Protein AF-A0A4Q1CBF1-F1 (afdb_monomer)

Solvent-accessible surface area (backbone atoms only — not comparable to full-atom values): 20315 Å² total; per-residue (Å²): 136,85,83,77,68,74,62,57,61,52,51,50,50,50,51,51,50,51,50,50,51,50,51,51,52,51,53,53,50,50,52,49,55,54,49,51,54,51,50,53,53,50,30,41,49,47,0,42,52,27,12,52,48,20,43,50,51,49,51,50,52,46,29,65,63,53,10,40,86,58,32,18,35,29,33,36,30,31,65,66,42,61,86,27,59,92,33,37,52,32,69,35,21,33,33,23,40,67,88,42,48,82,61,38,50,46,38,31,69,47,56,52,90,48,78,67,88,60,84,52,91,59,35,43,74,67,32,30,50,39,37,23,38,75,64,22,67,69,17,47,36,32,41,29,29,57,45,75,40,71,46,73,45,100,85,68,48,79,39,36,51,24,26,25,24,27,40,32,33,64,36,14,49,21,47,26,66,34,38,55,45,91,28,19,68,52,72,75,48,64,50,34,42,34,75,79,39,74,72,40,54,64,81,42,73,65,42,86,71,54,88,46,61,77,52,57,33,65,46,30,100,67,63,54,55,69,67,60,56,20,44,32,56,68,33,41,43,42,65,26,37,23,70,54,98,72,41,71,22,26,43,27,28,23,69,32,58,50,50,36,71,32,38,25,32,51,41,39,22,48,59,67,66,48,74,89,93,69,70,65,65,57,33,69,61,32,10,44,43,38,36,74,42,50,34,75,40,68,42,71,55,23,48,65,37,36,43,38,45,30,40,65,34,44,59,77,20,68,60,46,49,60,26,34,53,96,39,84,50,51,56,64,64,53,38,75,63,41,54,70,35,44,26,17,32,57,28,18,34,38,38,34,12,30,8,31,14,22,39,67,93,45,56,87,44,73,75,25,66,33,38,34,40,33,38,32,35,52,41,71,56,70,39,93,97,31,33,33,34,67,43,80,79,44,76,46,78,51,55,78,66,49,48

Nearest PDB structures (foldseek):
  6p7l-assembly1_A  TM=3.824E-01  e=3.836E+00  Streptomyces sp. CM020
  6baq-assembly6_F  TM=4.016E-01  e=6.923E+00  Mus musculus
  6p7l-assembly2_C  TM=3.831E-01  e=4.858E+00  Streptomyces sp. CM020

Sequence (403 aa):
MRTVSRGFALVLTVVLLALLVLALLALSALSRVSADITATAAYQTQARQNALLGLRVALGELQQYAGDDEAVTGMAGLTGVPPGAGNPSRHWCGVWNASGQFVRWLASGADGAMIPVLNGSDSVALLATGALGADGTDKEHVRVLLVPMMTSTSSGATQRHGGYAWWVGDEGVKLSAVVPDAEAPVPGQKHALDELIASLSPTAPNLDRVEAYAQIALVPASPLTPGQLQSSLHALTCTHRGLLAGVAQAGRLNVNSTSARYWRGVGATYNRLQPADPINLSLTTFANRIRDNFAATVAAGKEAGGPFVSAAAFFDSPLLATALQDSGVTPLEFRDVMLPWLSGRSDTFRIRAYGESANPAEATKVESSAWCEAIVQRRPDALPGFGNRFAIVYFRWLGPEDI

Secondary structure (DSSP, 8-state):
-----HHHHHHHHHHHHHHHHHHHHHHHHHHHHHHHHHHHHHHHHHHHHHHHHHHHHHHHHHHHHH-STT-EEEEGGGGT--SSTT-TTTTPEEEE-TTS-EEEESBTT-BTTBPPP-SSTTEEEEESHHHHSS--TT---EEEE-EEEEEE-TTS-EEEEEEEEEEEEESTTSEES---TTTSSSTT----GGGTSTT--TT-TTGGG--SGGGGGGSSSSPPPHHHHHHHTTTEES--EEEETTEEEET-EES----HHHHHHHHHHHHHHS-SSPPPP-HHHHHHHHHHHHTT--BTTB-TTS--SSHHHHHTSHHHHHHTTTSS--HHHHHHHHTTTEESS-SEEEEEEEEEEEETTEEEEEEEEEEEEEEEEEEEEEETTTEEEEEEEEEEEE-GGG-

Structure (mmCIF, N/CA/C/O backbone):
data_AF-A0A4Q1CBF1-F1
#
_entry.id   AF-A0A4Q1CBF1-F1
#
loop_
_atom_site.group_PDB
_atom_site.id
_atom_site.type_symbol
_atom_site.label_atom_id
_atom_site.label_alt_id
_atom_site.label_comp_id
_atom_site.label_asym_id
_atom_site.label_entity_id
_atom_site.label_seq_id
_atom_site.pdbx_PDB_ins_code
_atom_site.Cartn_x
_atom_site.Cartn_y
_atom_site.Cartn_z
_atom_site.occupancy
_atom_site.B_iso_or_equiv
_atom_site.auth_seq_id
_atom_site.auth_comp_id
_atom_site.auth_asym_id
_atom_site.auth_atom_id
_atom_site.pdbx_PDB_model_num
ATOM 1 N N . MET A 1 1 ? 18.441 4.903 -95.096 1.00 39.84 1 MET A N 1
ATOM 2 C CA . MET A 1 1 ? 19.475 5.141 -94.062 1.00 39.84 1 MET A CA 1
ATOM 3 C C . MET A 1 1 ? 18.804 5.143 -92.696 1.00 39.84 1 MET A C 1
ATOM 5 O O . MET A 1 1 ? 18.009 6.030 -92.429 1.00 39.84 1 MET A O 1
ATOM 9 N N . ARG A 1 2 ? 19.032 4.112 -91.873 1.00 50.59 2 ARG A N 1
ATOM 10 C CA . ARG A 1 2 ? 18.457 3.983 -90.522 1.00 50.59 2 ARG A CA 1
ATOM 11 C C . ARG A 1 2 ? 19.401 4.684 -89.539 1.00 50.59 2 ARG A C 1
ATOM 13 O O . ARG A 1 2 ? 20.509 4.202 -89.317 1.00 50.59 2 ARG A O 1
ATOM 20 N N . THR A 1 3 ? 19.001 5.828 -88.994 1.00 53.72 3 THR A N 1
ATOM 21 C CA . THR A 1 3 ? 19.722 6.506 -87.910 1.00 53.72 3 THR A CA 1
ATOM 22 C C . THR A 1 3 ? 19.522 5.707 -86.623 1.00 53.72 3 THR A C 1
ATOM 24 O O . THR A 1 3 ? 18.441 5.668 -86.045 1.00 53.72 3 THR A O 1
ATOM 27 N N . VAL A 1 4 ? 20.559 4.985 -86.202 1.00 56.91 4 VAL A N 1
ATOM 28 C CA . VAL A 1 4 ? 20.539 4.200 -84.962 1.00 56.91 4 VAL A CA 1
ATOM 29 C C . VAL A 1 4 ? 20.520 5.160 -83.765 1.00 56.91 4 VAL A C 1
ATOM 31 O O . VAL A 1 4 ? 21.393 6.017 -83.628 1.00 56.91 4 VAL A O 1
ATOM 34 N N . SER A 1 5 ? 19.515 5.015 -82.901 1.00 60.84 5 SER A N 1
ATOM 35 C CA . SER A 1 5 ? 19.238 5.828 -81.712 1.00 60.84 5 SER A CA 1
ATOM 36 C C . SER A 1 5 ? 20.287 5.634 -80.605 1.00 60.84 5 SER A C 1
ATOM 38 O O . SER A 1 5 ? 20.059 4.915 -79.632 1.00 60.84 5 SER A O 1
ATOM 40 N N . ARG A 1 6 ? 21.445 6.295 -80.727 1.00 57.59 6 ARG A N 1
ATOM 41 C CA . ARG A 1 6 ? 22.531 6.238 -79.725 1.00 57.59 6 ARG A CA 1
ATOM 42 C C . ARG A 1 6 ? 22.158 6.843 -78.356 1.00 57.59 6 ARG A C 1
ATOM 44 O O . ARG A 1 6 ? 22.784 6.492 -77.365 1.00 57.59 6 ARG A O 1
ATOM 51 N N . GLY A 1 7 ? 21.121 7.684 -78.274 1.00 66.94 7 GLY A N 1
ATOM 52 C CA . GLY A 1 7 ? 20.641 8.271 -77.011 1.00 66.94 7 GLY A CA 1
ATOM 53 C C . GLY A 1 7 ? 19.695 7.378 -76.190 1.00 66.94 7 GLY A C 1
ATOM 54 O O . GLY A 1 7 ? 19.690 7.466 -74.968 1.00 66.94 7 GLY A O 1
ATOM 55 N N . PHE A 1 8 ? 18.932 6.481 -76.828 1.00 79.81 8 PHE A N 1
ATOM 56 C CA . PHE A 1 8 ? 17.927 5.651 -76.139 1.00 79.81 8 PHE A CA 1
ATOM 57 C C . PHE A 1 8 ? 18.562 4.627 -75.191 1.00 79.81 8 PHE A C 1
ATOM 59 O O . PHE A 1 8 ? 18.105 4.460 -74.065 1.00 79.81 8 PHE A O 1
ATOM 66 N N . ALA A 1 9 ? 19.657 3.991 -75.618 1.00 81.50 9 ALA A N 1
ATOM 67 C CA . ALA A 1 9 ? 20.392 3.047 -74.780 1.00 81.50 9 ALA A CA 1
ATOM 68 C C . ALA A 1 9 ? 20.994 3.726 -73.538 1.00 81.50 9 ALA A C 1
ATOM 70 O O . ALA A 1 9 ? 20.963 3.142 -72.462 1.00 81.50 9 ALA A O 1
ATOM 71 N N . LEU A 1 10 ? 21.478 4.969 -73.667 1.00 81.75 10 LEU A N 1
ATOM 72 C CA . LEU A 1 10 ? 22.011 5.746 -72.545 1.00 81.75 10 LEU A CA 1
ATOM 73 C C . LEU A 1 10 ? 20.910 6.162 -71.560 1.00 81.75 10 LEU A C 1
ATOM 75 O O . LEU A 1 10 ? 21.089 6.051 -70.354 1.00 81.75 10 LEU A O 1
ATOM 79 N N . VAL A 1 11 ? 19.756 6.617 -72.056 1.00 88.19 11 VAL A N 1
ATOM 80 C CA . VAL A 1 11 ? 18.615 6.951 -71.187 1.00 88.19 11 VAL A CA 1
ATOM 81 C C . VAL A 1 11 ? 18.119 5.703 -70.460 1.00 88.19 11 VAL A C 1
ATOM 83 O O . VAL A 1 11 ? 17.874 5.759 -69.259 1.00 88.19 11 VAL A O 1
ATOM 86 N N . LEU A 1 12 ? 18.040 4.560 -71.148 1.00 87.62 12 LEU A N 1
ATOM 87 C CA . LEU A 1 12 ? 17.637 3.295 -70.539 1.00 87.62 12 LEU A CA 1
ATOM 88 C C . LEU A 1 12 ? 18.622 2.847 -69.449 1.00 87.62 12 LEU A C 1
ATOM 90 O O . LEU A 1 12 ? 18.184 2.462 -68.371 1.00 87.62 12 LEU A O 1
ATOM 94 N N . THR A 1 13 ? 19.936 2.933 -69.679 1.00 92.00 13 THR A N 1
ATOM 95 C CA . THR A 1 13 ? 20.926 2.564 -68.655 1.00 92.00 13 THR A CA 1
ATOM 96 C C . THR A 1 13 ? 20.928 3.531 -67.480 1.00 92.00 13 THR A C 1
ATOM 98 O O . THR A 1 13 ? 21.015 3.080 -66.345 1.00 92.00 13 THR A O 1
ATOM 101 N N . VAL A 1 14 ? 20.771 4.837 -67.711 1.00 92.38 14 VAL A N 1
ATOM 102 C CA . VAL A 1 14 ? 20.668 5.831 -66.630 1.00 92.38 14 VAL A CA 1
ATOM 103 C C . VAL A 1 14 ? 19.401 5.616 -65.805 1.00 92.38 14 VAL A C 1
ATOM 105 O O . VAL A 1 14 ? 19.476 5.645 -64.582 1.00 92.38 14 VAL A O 1
ATOM 108 N N . VAL A 1 15 ? 18.257 5.338 -66.436 1.00 95.00 15 VAL A N 1
ATOM 109 C CA . VAL A 1 15 ? 17.008 5.030 -65.722 1.00 95.00 15 VAL A CA 1
ATOM 110 C C . VAL A 1 15 ? 17.138 3.724 -64.937 1.00 95.00 15 VAL A C 1
ATOM 112 O O . VAL A 1 15 ? 16.749 3.682 -63.775 1.00 95.00 15 VAL A O 1
ATOM 115 N N . LEU A 1 16 ? 17.736 2.680 -65.517 1.00 94.38 16 LEU A N 1
ATOM 116 C CA . LEU A 1 16 ? 17.979 1.417 -64.814 1.00 94.38 16 LEU A CA 1
ATOM 117 C C . LEU A 1 16 ? 18.956 1.584 -63.642 1.00 94.38 16 LEU A C 1
ATOM 119 O O . LEU A 1 16 ? 18.708 1.035 -62.573 1.00 94.38 16 LEU A O 1
ATOM 123 N N . LEU A 1 17 ? 20.026 2.367 -63.802 1.00 95.56 17 LEU A N 1
ATOM 124 C CA . LEU A 1 17 ? 20.966 2.675 -62.720 1.00 95.56 17 LEU A CA 1
ATOM 125 C C . LEU A 1 17 ? 20.315 3.534 -61.634 1.00 95.56 17 LEU A C 1
ATOM 127 O O . LEU A 1 17 ? 20.510 3.263 -60.455 1.00 95.56 17 LEU A O 1
ATOM 131 N N . ALA A 1 18 ? 19.505 4.528 -62.003 1.00 95.44 18 ALA A N 1
ATOM 132 C CA . ALA A 1 18 ? 18.760 5.342 -61.047 1.00 95.44 18 ALA A CA 1
ATOM 133 C C . ALA A 1 18 ? 17.752 4.492 -60.257 1.00 95.44 18 ALA A C 1
ATOM 135 O O . ALA A 1 18 ? 17.675 4.614 -59.037 1.00 95.44 18 ALA A O 1
ATOM 136 N N . LEU A 1 19 ? 17.037 3.581 -60.926 1.00 96.69 19 LEU A N 1
ATOM 137 C CA . LEU A 1 19 ? 16.142 2.621 -60.276 1.00 96.69 19 LEU A CA 1
ATOM 138 C C . LEU A 1 19 ? 16.905 1.653 -59.364 1.00 96.69 19 LEU A C 1
ATOM 140 O O . LEU A 1 19 ? 16.448 1.388 -58.255 1.00 96.69 19 LEU A O 1
ATOM 144 N N . LEU A 1 20 ? 18.077 1.168 -59.784 1.00 96.44 20 LEU A N 1
ATOM 145 C CA . LEU A 1 20 ? 18.943 0.325 -58.958 1.00 96.44 20 LEU A CA 1
ATOM 146 C C . LEU A 1 20 ? 19.393 1.068 -57.691 1.00 96.44 20 LEU A C 1
ATOM 148 O O . LEU A 1 20 ? 19.295 0.529 -56.592 1.00 96.44 20 LEU A O 1
ATOM 152 N N . VAL A 1 21 ? 19.849 2.315 -57.827 1.00 97.00 21 VAL A N 1
ATOM 153 C CA . VAL A 1 21 ? 20.269 3.149 -56.691 1.00 97.00 21 VAL A CA 1
ATOM 154 C C . VAL A 1 21 ? 19.095 3.412 -55.748 1.00 97.00 21 VAL A C 1
ATOM 156 O O . VAL A 1 21 ? 19.245 3.253 -54.539 1.00 97.00 21 VAL A O 1
ATOM 159 N N . LEU A 1 22 ? 17.914 3.747 -56.276 1.00 97.00 22 LEU A N 1
ATOM 160 C CA . LEU A 1 22 ? 16.704 3.927 -55.469 1.00 97.00 22 LEU A CA 1
ATOM 161 C C . LEU A 1 22 ? 16.315 2.644 -54.725 1.00 97.00 22 LEU A C 1
ATOM 163 O O . LEU A 1 22 ? 15.997 2.706 -53.538 1.00 97.00 22 LEU A O 1
ATOM 167 N N . ALA A 1 23 ? 16.392 1.483 -55.380 1.00 96.12 23 ALA A N 1
ATOM 168 C CA . ALA A 1 23 ? 16.111 0.195 -54.751 1.00 96.12 23 ALA A CA 1
ATOM 169 C C . ALA A 1 23 ? 17.099 -0.118 -53.613 1.00 96.12 23 ALA A C 1
ATOM 171 O O . ALA A 1 23 ? 16.685 -0.549 -52.536 1.00 96.12 23 ALA A O 1
ATOM 172 N N . LEU A 1 24 ? 18.393 0.155 -53.811 1.00 96.94 24 LEU A N 1
ATOM 173 C CA . LEU A 1 24 ? 19.419 -0.017 -52.778 1.00 96.94 24 LEU A CA 1
ATOM 174 C C . LEU A 1 24 ? 19.210 0.936 -51.593 1.00 96.94 24 LEU A C 1
ATOM 176 O O . LEU A 1 24 ? 19.328 0.518 -50.441 1.00 96.94 24 LEU A O 1
ATOM 180 N N . LEU A 1 25 ? 18.861 2.200 -51.854 1.00 96.62 25 LEU A N 1
ATOM 181 C CA . LEU A 1 25 ? 18.556 3.177 -50.805 1.00 96.62 25 LEU A CA 1
ATOM 182 C C . LEU A 1 25 ? 17.317 2.772 -49.997 1.00 96.62 25 LEU A C 1
ATOM 184 O O . LEU A 1 25 ? 17.356 2.834 -48.768 1.00 96.62 25 LEU A O 1
ATOM 188 N N . ALA A 1 26 ? 16.257 2.306 -50.663 1.00 96.25 26 ALA A N 1
ATOM 189 C CA . ALA A 1 26 ? 15.047 1.819 -50.007 1.00 96.25 26 ALA A CA 1
ATOM 190 C C . ALA A 1 26 ? 15.331 0.594 -49.124 1.00 96.25 26 ALA A C 1
ATOM 192 O O . ALA A 1 26 ? 14.929 0.571 -47.961 1.00 96.25 26 ALA A O 1
ATOM 193 N N . LEU A 1 27 ? 16.088 -0.387 -49.631 1.00 96.31 27 LEU A N 1
ATOM 194 C CA . LEU A 1 27 ? 16.475 -1.571 -48.861 1.00 96.31 27 LEU A CA 1
ATOM 195 C C . LEU A 1 27 ? 17.346 -1.200 -47.651 1.00 96.31 27 LEU A C 1
ATOM 197 O O . LEU A 1 27 ? 17.155 -1.722 -46.555 1.00 96.31 27 LEU A O 1
ATOM 201 N N . SER A 1 28 ? 18.271 -0.255 -47.831 1.00 96.94 28 SER A N 1
ATOM 202 C CA . SER A 1 28 ? 19.128 0.250 -46.757 1.00 96.94 28 SER A CA 1
ATOM 203 C C . SER A 1 28 ? 18.328 0.990 -45.677 1.00 96.94 28 SER A C 1
ATOM 205 O O . SER A 1 28 ? 18.580 0.802 -44.488 1.00 96.94 28 SER A O 1
ATOM 207 N N . ALA A 1 29 ? 17.345 1.807 -46.070 1.00 94.31 29 ALA A N 1
ATOM 208 C CA . ALA A 1 29 ? 16.456 2.492 -45.135 1.00 94.31 29 ALA A CA 1
ATOM 209 C C . ALA A 1 29 ? 15.579 1.501 -44.358 1.00 94.31 29 ALA A C 1
ATOM 211 O O . ALA A 1 29 ? 15.504 1.592 -43.136 1.00 94.31 29 ALA A O 1
ATOM 212 N N . LEU A 1 30 ? 14.992 0.514 -45.043 1.00 95.75 30 LEU A N 1
ATOM 213 C CA . LEU A 1 30 ? 14.197 -0.534 -44.406 1.00 95.75 30 LEU A CA 1
ATOM 214 C C . LEU A 1 30 ? 15.032 -1.340 -43.405 1.00 95.75 30 LEU A C 1
ATOM 216 O O . LEU A 1 30 ? 14.603 -1.533 -42.274 1.00 95.75 30 LEU A O 1
ATOM 220 N N . SER A 1 31 ? 16.248 -1.743 -43.786 1.00 95.44 31 SER A N 1
ATOM 221 C CA . SER A 1 31 ? 17.153 -2.474 -42.895 1.00 95.44 31 SER A CA 1
ATOM 222 C C . SER A 1 31 ? 17.516 -1.675 -41.643 1.00 95.44 31 SER A C 1
ATOM 224 O O . SER A 1 31 ? 17.628 -2.273 -40.575 1.00 95.44 31 SER A O 1
ATOM 226 N N . ARG A 1 32 ? 17.697 -0.350 -41.753 1.00 94.31 32 ARG A N 1
ATOM 227 C CA . ARG A 1 32 ? 17.933 0.523 -40.591 1.00 94.31 32 ARG A CA 1
ATOM 228 C C . ARG A 1 32 ? 16.715 0.568 -39.675 1.00 94.31 32 ARG A C 1
ATOM 230 O O . ARG A 1 32 ? 16.846 0.271 -38.497 1.00 94.31 32 ARG A O 1
ATOM 237 N N . VAL A 1 33 ? 15.529 0.820 -40.229 1.00 94.56 33 VAL A N 1
ATOM 238 C CA . VAL A 1 33 ? 14.278 0.847 -39.452 1.00 94.56 33 VAL A CA 1
ATOM 239 C C . VAL A 1 33 ? 14.030 -0.492 -38.748 1.00 94.56 33 VAL A C 1
ATOM 241 O O . VAL A 1 33 ? 13.669 -0.517 -37.575 1.00 94.56 33 VAL A O 1
ATOM 244 N N . SER A 1 34 ? 14.261 -1.621 -39.424 1.00 93.12 34 SER A N 1
ATOM 245 C CA . SER A 1 34 ? 14.135 -2.948 -38.809 1.00 93.12 34 SER A CA 1
ATOM 246 C C . SER A 1 34 ? 15.150 -3.182 -37.684 1.00 93.12 34 SER A C 1
ATOM 248 O O . SER A 1 34 ? 14.801 -3.792 -36.669 1.00 93.12 34 SER A O 1
ATOM 250 N N . ALA A 1 35 ? 16.387 -2.697 -37.837 1.00 91.12 35 ALA A N 1
ATOM 251 C CA . ALA A 1 35 ? 17.404 -2.772 -36.792 1.00 91.12 35 ALA A CA 1
ATOM 252 C C . ALA A 1 35 ? 17.017 -1.926 -35.569 1.00 91.12 35 ALA A C 1
ATOM 254 O O . ALA A 1 35 ? 17.095 -2.426 -34.448 1.00 91.12 35 ALA A O 1
ATOM 255 N N . ASP A 1 36 ? 16.515 -0.708 -35.784 1.00 89.69 36 ASP A N 1
ATOM 256 C CA . ASP A 1 36 ? 16.075 0.189 -34.711 1.00 89.69 36 ASP A CA 1
ATOM 257 C C . ASP A 1 36 ? 14.894 -0.406 -33.930 1.00 89.69 36 ASP A C 1
ATOM 259 O O . ASP A 1 36 ? 14.936 -0.471 -32.703 1.00 89.69 36 ASP A O 1
ATOM 263 N N . ILE A 1 37 ? 13.881 -0.947 -34.622 1.00 91.88 37 ILE A N 1
ATOM 264 C CA . ILE A 1 37 ? 12.745 -1.635 -33.980 1.00 91.88 37 ILE A CA 1
ATOM 265 C C . ILE A 1 37 ? 13.229 -2.810 -33.121 1.00 91.88 37 ILE A C 1
ATOM 267 O O . ILE A 1 37 ? 12.760 -2.998 -31.996 1.00 91.88 37 ILE A O 1
ATOM 271 N N . THR A 1 38 ? 14.177 -3.599 -33.635 1.00 93.06 38 THR A N 1
ATOM 272 C CA . THR A 1 38 ? 14.738 -4.749 -32.910 1.00 93.06 38 THR A CA 1
ATOM 273 C C . THR A 1 38 ? 15.515 -4.298 -31.675 1.00 93.06 38 THR A C 1
ATOM 275 O O . THR A 1 38 ? 15.362 -4.891 -30.606 1.00 93.06 38 THR A O 1
ATOM 278 N N . ALA A 1 39 ? 16.305 -3.228 -31.793 1.00 89.12 39 ALA A N 1
ATOM 279 C CA . ALA A 1 39 ? 17.046 -2.652 -30.679 1.00 89.12 39 ALA A CA 1
ATOM 280 C C . ALA A 1 39 ? 16.101 -2.126 -29.587 1.00 89.12 39 ALA A C 1
ATOM 282 O O . ALA A 1 39 ? 16.254 -2.492 -28.423 1.00 89.12 39 ALA A O 1
ATOM 283 N N . THR A 1 40 ? 15.072 -1.352 -29.945 1.00 90.50 40 THR A N 1
ATOM 284 C CA . THR A 1 40 ? 14.065 -0.871 -28.985 1.00 90.50 40 THR A CA 1
ATOM 285 C C . THR A 1 40 ? 13.320 -2.026 -28.317 1.00 90.50 40 THR A C 1
ATOM 287 O O . THR A 1 40 ? 13.114 -2.008 -27.105 1.00 90.50 40 THR A O 1
ATOM 290 N N . ALA A 1 41 ? 12.950 -3.070 -29.065 1.00 93.94 41 ALA A N 1
ATOM 291 C CA . ALA A 1 41 ? 12.299 -4.247 -28.490 1.00 93.94 41 ALA A CA 1
ATOM 292 C C . ALA A 1 41 ? 13.206 -4.993 -27.492 1.00 93.94 41 ALA A C 1
ATOM 294 O O . ALA A 1 41 ? 12.731 -5.460 -26.449 1.00 93.94 41 ALA A O 1
ATOM 295 N N . ALA A 1 42 ? 14.508 -5.084 -27.783 1.00 93.94 42 ALA A N 1
ATOM 296 C CA . ALA A 1 42 ? 15.495 -5.656 -26.873 1.00 93.94 42 ALA A CA 1
ATOM 297 C C . ALA A 1 42 ? 15.630 -4.826 -25.586 1.00 93.94 42 ALA A C 1
ATOM 299 O O . ALA A 1 42 ? 15.520 -5.389 -24.493 1.00 93.94 42 ALA A O 1
ATOM 300 N N . TYR A 1 43 ? 15.767 -3.501 -25.699 1.00 94.44 43 TYR A N 1
ATOM 301 C CA . TYR A 1 43 ? 15.826 -2.600 -24.545 1.00 94.44 43 TYR A CA 1
ATOM 302 C C . TYR A 1 43 ? 14.551 -2.669 -23.697 1.00 94.44 43 TYR A C 1
ATOM 304 O O . TYR A 1 43 ? 14.626 -2.828 -22.480 1.00 94.44 43 TYR A O 1
ATOM 312 N N . GLN A 1 44 ? 13.370 -2.689 -24.318 1.00 95.75 44 GLN A N 1
ATOM 313 C CA . GLN A 1 44 ? 12.108 -2.826 -23.591 1.00 95.75 44 GLN A CA 1
ATOM 314 C C . GLN A 1 44 ? 12.001 -4.169 -22.851 1.00 95.75 44 GLN A C 1
ATOM 316 O O . GLN A 1 44 ? 11.490 -4.232 -21.730 1.00 95.75 44 GLN A O 1
ATOM 321 N N . THR A 1 45 ? 12.492 -5.255 -23.454 1.00 96.50 45 THR A N 1
ATOM 322 C CA . THR A 1 45 ? 12.529 -6.579 -22.811 1.00 96.50 45 THR A CA 1
ATOM 323 C C . THR A 1 45 ? 13.464 -6.568 -21.607 1.00 96.50 45 THR A C 1
ATOM 325 O O . THR A 1 45 ? 13.093 -7.056 -20.539 1.00 96.50 45 THR A O 1
ATOM 328 N N . GLN A 1 46 ? 14.637 -5.951 -21.745 1.00 95.88 46 GLN A N 1
ATOM 329 C CA . GLN A 1 46 ? 15.595 -5.799 -20.657 1.00 95.88 46 GLN A CA 1
ATOM 330 C C . GLN A 1 46 ? 15.023 -4.934 -19.522 1.00 95.88 46 GLN A C 1
ATOM 332 O O . GLN A 1 46 ? 15.065 -5.344 -18.366 1.00 95.88 46 GLN A O 1
ATOM 337 N N . ALA A 1 47 ? 14.403 -3.792 -19.828 1.00 97.19 47 ALA A N 1
ATOM 338 C CA . ALA A 1 47 ? 13.752 -2.942 -18.832 1.00 97.19 47 ALA A CA 1
ATOM 339 C C . ALA A 1 47 ? 12.665 -3.704 -18.048 1.00 97.19 47 ALA A C 1
ATOM 341 O O . ALA A 1 47 ? 12.610 -3.629 -16.819 1.00 97.19 47 ALA A O 1
ATOM 342 N N . ARG A 1 48 ? 11.851 -4.521 -18.733 1.00 97.88 48 ARG A N 1
ATOM 343 C CA . ARG A 1 48 ? 10.866 -5.406 -18.087 1.00 97.88 48 ARG A CA 1
ATOM 344 C C . ARG A 1 48 ? 11.520 -6.458 -17.190 1.00 97.88 48 ARG A C 1
ATOM 346 O O . ARG A 1 48 ? 11.033 -6.696 -16.087 1.00 97.88 48 ARG A O 1
ATOM 353 N N . GLN A 1 49 ? 12.616 -7.078 -17.621 1.00 97.69 49 GLN A N 1
ATOM 354 C CA . GLN A 1 49 ? 13.362 -8.027 -16.785 1.00 97.69 49 GLN A CA 1
ATOM 355 C C . GLN A 1 49 ? 13.914 -7.353 -15.524 1.00 97.69 49 GLN A C 1
ATOM 357 O O . GLN A 1 49 ? 13.814 -7.922 -14.438 1.00 97.69 49 GLN A O 1
ATOM 362 N N . ASN A 1 50 ? 14.408 -6.123 -15.646 1.00 97.69 50 ASN A N 1
ATOM 363 C CA . ASN A 1 50 ? 14.931 -5.344 -14.525 1.00 97.69 50 ASN A CA 1
ATOM 364 C C . ASN A 1 50 ? 13.817 -4.957 -13.543 1.00 97.69 50 ASN A C 1
ATOM 366 O O . ASN A 1 50 ? 13.994 -5.069 -12.332 1.00 97.69 50 ASN A O 1
ATOM 370 N N . ALA A 1 51 ? 12.634 -4.595 -14.046 1.00 98.50 51 ALA A N 1
ATOM 371 C CA . ALA A 1 51 ? 11.469 -4.330 -13.203 1.00 98.50 51 ALA A CA 1
ATOM 372 C C . ALA A 1 51 ? 11.035 -5.592 -12.437 1.00 98.50 51 ALA A C 1
ATOM 374 O O . ALA A 1 51 ? 10.766 -5.535 -11.238 1.00 98.50 51 ALA A O 1
ATOM 375 N N . LEU A 1 52 ? 11.032 -6.755 -13.102 1.00 98.50 52 LEU A N 1
ATOM 376 C CA . LEU A 1 52 ? 10.741 -8.041 -12.460 1.00 98.50 52 LEU A CA 1
ATOM 377 C C . LEU A 1 52 ? 11.815 -8.449 -11.445 1.00 98.50 52 LEU A C 1
ATOM 379 O O . LEU A 1 52 ? 11.483 -9.081 -10.442 1.00 98.50 52 LEU A O 1
ATOM 383 N N . LEU A 1 53 ? 13.082 -8.094 -11.671 1.00 98.19 53 LEU A N 1
ATOM 384 C CA . LEU A 1 53 ? 14.137 -8.253 -10.673 1.00 98.19 53 LEU A CA 1
ATOM 385 C C . LEU A 1 53 ? 13.825 -7.409 -9.433 1.00 98.19 53 LEU A C 1
ATOM 387 O O . LEU A 1 53 ? 13.798 -7.960 -8.337 1.00 98.19 53 LEU A O 1
ATOM 391 N N . GLY A 1 54 ? 13.502 -6.123 -9.603 1.00 98.25 54 GLY A N 1
ATOM 392 C CA . GLY A 1 54 ? 13.097 -5.248 -8.498 1.00 98.25 54 GLY A CA 1
ATOM 393 C C . GLY A 1 54 ? 11.894 -5.789 -7.722 1.00 98.25 54 GLY A C 1
ATOM 394 O O . GLY A 1 54 ? 11.931 -5.850 -6.496 1.00 98.25 54 GLY A O 1
ATOM 395 N N . LEU A 1 55 ? 10.870 -6.282 -8.425 1.00 98.69 55 LEU A N 1
ATOM 396 C CA . LEU A 1 55 ? 9.709 -6.942 -7.819 1.00 98.69 55 LEU A CA 1
ATOM 397 C C . LEU A 1 55 ? 10.104 -8.180 -6.996 1.00 98.69 55 LEU A C 1
ATOM 399 O O . LEU A 1 55 ? 9.587 -8.383 -5.899 1.00 98.69 55 LEU A O 1
ATOM 403 N N . ARG A 1 56 ? 11.009 -9.020 -7.509 1.00 98.38 56 ARG A N 1
ATOM 404 C CA . ARG A 1 56 ? 11.479 -10.226 -6.805 1.00 98.38 56 ARG A CA 1
ATOM 405 C C . ARG A 1 56 ? 12.327 -9.891 -5.586 1.00 98.38 56 ARG A C 1
ATOM 407 O O . ARG A 1 56 ? 12.179 -10.561 -4.570 1.00 98.38 56 ARG A O 1
ATOM 414 N N . VAL A 1 57 ? 13.173 -8.864 -5.678 1.00 98.00 57 VAL A N 1
ATOM 415 C CA . VAL A 1 57 ? 13.929 -8.344 -4.530 1.00 98.00 57 VAL A CA 1
ATOM 416 C C . VAL A 1 57 ? 12.952 -7.869 -3.459 1.00 98.00 57 VAL A C 1
ATOM 418 O O . VAL A 1 57 ? 13.014 -8.356 -2.338 1.00 98.00 57 VAL A O 1
ATOM 421 N N . ALA A 1 58 ? 11.980 -7.028 -3.817 1.00 98.31 58 ALA A N 1
ATOM 422 C CA . ALA A 1 58 ? 10.957 -6.541 -2.894 1.00 98.31 58 ALA A CA 1
ATOM 423 C C . ALA A 1 58 ? 10.153 -7.669 -2.226 1.00 98.31 58 ALA A C 1
ATOM 425 O O . ALA A 1 58 ? 9.888 -7.617 -1.029 1.00 98.31 58 ALA A O 1
ATOM 426 N N . LEU A 1 59 ? 9.773 -8.704 -2.984 1.00 98.19 59 LEU A N 1
ATOM 427 C CA . LEU A 1 59 ? 9.075 -9.870 -2.439 1.00 98.19 59 LEU A CA 1
ATOM 428 C C . LEU A 1 59 ? 9.964 -10.673 -1.478 1.00 98.19 59 LEU A C 1
ATOM 430 O O . LEU A 1 59 ? 9.475 -11.128 -0.448 1.00 98.19 59 LEU A O 1
ATOM 434 N N . GLY A 1 60 ? 11.248 -10.849 -1.800 1.00 96.94 60 GLY A N 1
ATOM 435 C CA . GLY A 1 60 ? 12.211 -11.523 -0.926 1.00 96.94 60 GLY A CA 1
ATOM 436 C C . GLY A 1 60 ? 12.435 -10.764 0.381 1.00 96.94 60 GLY A C 1
ATOM 437 O O . GLY A 1 60 ? 12.401 -11.363 1.448 1.00 96.94 60 GLY A O 1
ATOM 438 N N . GLU A 1 61 ? 12.569 -9.444 0.296 1.00 96.50 61 GLU A N 1
ATOM 439 C CA . GLU A 1 61 ? 12.675 -8.523 1.430 1.00 96.50 61 GLU A CA 1
ATOM 440 C C . GLU A 1 61 ? 11.427 -8.578 2.320 1.00 96.50 61 GLU A C 1
ATOM 442 O O . GLU A 1 61 ? 11.516 -8.777 3.532 1.00 96.50 61 GLU A O 1
ATOM 447 N N . LEU A 1 62 ? 10.241 -8.500 1.713 1.00 97.00 62 LEU A N 1
ATOM 448 C CA . LEU A 1 62 ? 8.977 -8.661 2.423 1.00 97.00 62 LEU A CA 1
ATOM 449 C C . LEU A 1 62 ? 8.893 -10.033 3.114 1.00 97.00 62 LEU A C 1
ATOM 451 O O . LEU A 1 62 ? 8.529 -10.104 4.285 1.00 97.00 62 LEU A O 1
ATOM 455 N N . GLN A 1 63 ? 9.265 -11.116 2.426 1.00 96.56 63 GLN A N 1
ATOM 456 C CA . GLN A 1 63 ? 9.259 -12.464 2.997 1.00 96.56 63 GLN A CA 1
ATOM 457 C C . GLN A 1 63 ? 10.246 -12.611 4.157 1.00 96.56 63 GLN A C 1
ATOM 459 O O . GLN A 1 63 ? 9.909 -13.227 5.163 1.00 96.56 63 GLN A O 1
ATOM 464 N N . GLN A 1 64 ? 11.452 -12.065 4.020 1.00 95.12 64 GLN A N 1
ATOM 465 C CA . GLN A 1 64 ? 12.503 -12.191 5.021 1.00 95.12 64 GLN A CA 1
ATOM 466 C C . GLN A 1 64 ? 12.154 -11.460 6.315 1.00 95.12 64 GLN A C 1
ATOM 468 O O . GLN A 1 64 ? 12.398 -11.992 7.394 1.00 95.12 64 GLN A O 1
ATOM 473 N N . TYR A 1 65 ? 11.606 -10.249 6.207 1.00 95.12 65 TYR A N 1
ATOM 474 C CA . TYR A 1 65 ? 11.429 -9.375 7.366 1.00 95.12 65 TYR A CA 1
ATOM 475 C C . TYR A 1 65 ? 10.001 -9.366 7.903 1.00 95.12 65 TYR A C 1
ATOM 477 O O . TYR A 1 65 ? 9.815 -9.310 9.113 1.00 95.12 65 TYR A O 1
ATOM 485 N N . ALA A 1 66 ? 8.991 -9.449 7.036 1.00 95.56 66 ALA A N 1
ATOM 486 C CA . ALA A 1 66 ? 7.594 -9.466 7.459 1.00 95.56 66 ALA A CA 1
ATOM 487 C C . ALA A 1 66 ? 7.006 -10.881 7.517 1.00 95.56 66 ALA A C 1
ATOM 489 O O . ALA A 1 66 ? 5.864 -11.019 7.931 1.00 95.56 66 ALA A O 1
ATOM 490 N N . GLY A 1 67 ? 7.723 -11.927 7.094 1.00 93.56 67 GLY A N 1
ATOM 491 C CA . GLY A 1 67 ? 7.198 -13.297 7.038 1.00 93.56 67 GLY A CA 1
ATOM 492 C C . GLY A 1 67 ? 6.885 -13.913 8.402 1.00 93.56 67 GLY A C 1
ATOM 493 O O . GLY A 1 67 ? 5.951 -14.711 8.509 1.00 93.56 67 GLY A O 1
ATOM 494 N N . ASP A 1 68 ? 7.580 -13.489 9.456 1.00 91.69 68 ASP A N 1
ATOM 495 C CA . ASP A 1 68 ? 7.290 -13.905 10.829 1.00 91.69 68 ASP A CA 1
ATOM 496 C C . ASP A 1 68 ? 5.876 -13.485 11.269 1.00 91.69 68 ASP A C 1
ATOM 498 O O . ASP A 1 68 ? 5.349 -12.458 10.826 1.00 91.69 68 ASP A O 1
ATOM 502 N N . ASP A 1 69 ? 5.240 -14.296 12.118 1.00 88.25 69 ASP A N 1
ATOM 503 C CA . ASP A 1 69 ? 3.885 -14.015 12.581 1.00 88.25 69 ASP A CA 1
ATOM 504 C C . ASP A 1 69 ? 3.855 -12.864 13.606 1.00 88.25 69 ASP A C 1
ATOM 506 O O . ASP A 1 69 ? 2.885 -12.116 13.710 1.00 88.25 69 ASP A O 1
ATOM 510 N N . GLU A 1 70 ? 4.961 -12.646 14.308 1.00 90.00 70 GLU A N 1
ATOM 511 C CA . GLU A 1 70 ? 5.079 -11.563 15.285 1.00 90.00 70 GLU A CA 1
ATOM 512 C C . GLU A 1 70 ? 5.562 -10.240 14.664 1.00 90.00 70 GLU A C 1
ATOM 514 O O . GLU A 1 70 ? 5.742 -9.243 15.366 1.00 90.00 70 GLU A O 1
ATOM 519 N N . ALA A 1 71 ? 5.772 -10.206 13.341 1.00 94.19 71 ALA A N 1
ATOM 520 C CA . ALA A 1 71 ? 6.178 -8.997 12.639 1.00 94.19 71 ALA A CA 1
ATOM 521 C C . ALA A 1 71 ? 5.073 -7.932 12.666 1.00 94.19 71 ALA A C 1
ATOM 523 O O . ALA A 1 71 ? 3.901 -8.188 12.373 1.00 94.19 71 ALA A O 1
ATOM 524 N N . VAL A 1 72 ? 5.484 -6.702 12.945 1.00 96.81 72 VAL A N 1
ATOM 525 C CA . VAL A 1 72 ? 4.636 -5.514 13.010 1.00 96.81 72 VAL A CA 1
ATOM 526 C C . VAL A 1 72 ? 4.944 -4.650 11.794 1.00 96.81 72 VAL A C 1
ATOM 528 O O . VAL A 1 72 ? 6.099 -4.492 11.402 1.00 96.81 72 VAL A O 1
ATOM 531 N N . THR A 1 73 ? 3.915 -4.084 11.172 1.00 97.25 73 THR A N 1
ATOM 532 C CA . THR A 1 73 ? 4.074 -3.209 9.998 1.00 97.25 73 THR A CA 1
ATOM 533 C C . THR A 1 73 ? 3.388 -1.880 10.225 1.00 97.25 73 THR A C 1
ATOM 535 O O . THR A 1 73 ? 2.434 -1.781 10.998 1.00 97.25 73 THR A O 1
ATOM 538 N N . GLY A 1 74 ? 3.895 -0.844 9.569 1.00 95.56 74 GLY A N 1
ATOM 539 C CA . GLY A 1 74 ? 3.411 0.520 9.720 1.00 95.56 74 GLY A CA 1
ATOM 540 C C . GLY A 1 74 ? 4.057 1.467 8.718 1.00 95.56 74 GLY A C 1
ATOM 541 O O . GLY A 1 74 ? 5.032 1.121 8.054 1.00 95.56 74 GLY A O 1
ATOM 542 N N . MET A 1 75 ? 3.507 2.670 8.597 1.00 94.88 75 MET A N 1
ATOM 543 C CA . MET A 1 75 ? 3.949 3.652 7.599 1.00 94.88 75 MET A CA 1
ATOM 544 C C . MET A 1 75 ? 5.043 4.585 8.137 1.00 94.88 75 MET A C 1
ATOM 546 O O . MET A 1 75 ? 5.087 4.879 9.329 1.00 94.88 75 MET A O 1
ATOM 550 N N . ALA A 1 76 ? 5.884 5.144 7.265 1.00 93.75 76 ALA A N 1
ATOM 551 C CA . ALA A 1 76 ? 6.915 6.113 7.668 1.00 93.75 76 ALA A CA 1
ATOM 552 C C . ALA A 1 76 ? 6.368 7.389 8.322 1.00 93.75 76 ALA A C 1
ATOM 554 O O . ALA A 1 76 ? 7.057 8.044 9.100 1.00 93.75 76 ALA A O 1
ATOM 555 N N . GLY A 1 77 ? 5.096 7.720 8.091 1.00 91.25 77 GLY A N 1
ATOM 556 C CA . GLY A 1 77 ? 4.429 8.792 8.827 1.00 91.25 77 GLY A CA 1
ATOM 557 C C . GLY A 1 77 ? 4.459 8.629 10.357 1.00 91.25 77 GLY A C 1
ATOM 558 O O . GLY A 1 77 ? 4.334 9.626 11.063 1.00 91.25 77 GLY A O 1
ATOM 559 N N . LEU A 1 78 ? 4.642 7.409 10.882 1.00 90.88 78 LEU A N 1
ATOM 560 C CA . LEU A 1 78 ? 4.739 7.139 12.325 1.00 90.88 78 LEU A CA 1
ATOM 561 C C . LEU A 1 78 ? 6.020 7.716 12.940 1.00 90.88 78 LEU A C 1
ATOM 563 O O . LEU A 1 78 ? 6.004 8.145 14.091 1.00 90.88 78 LEU A O 1
ATOM 567 N N . THR A 1 79 ? 7.103 7.777 12.161 1.00 88.38 79 THR A N 1
ATOM 568 C CA . THR A 1 79 ? 8.425 8.239 12.609 1.00 88.38 79 THR A CA 1
ATOM 569 C C . THR A 1 79 ? 8.595 9.755 12.472 1.00 88.38 79 THR A C 1
ATOM 571 O O . THR A 1 79 ? 9.715 10.259 12.484 1.00 88.38 79 THR A O 1
ATOM 574 N N . GLY A 1 80 ? 7.492 10.494 12.300 1.00 85.69 80 GLY A N 1
ATOM 575 C CA . GLY A 1 80 ? 7.488 11.954 12.202 1.00 85.69 80 GLY A CA 1
ATOM 576 C C . GLY A 1 80 ? 7.589 12.522 10.784 1.00 85.69 80 GLY A C 1
ATOM 577 O O . GLY A 1 80 ? 7.716 13.736 10.648 1.00 85.69 80 GLY A O 1
ATOM 578 N N . VAL A 1 81 ? 7.504 11.699 9.728 1.00 88.69 81 VAL A N 1
ATOM 579 C CA . VAL A 1 81 ? 7.417 12.209 8.346 1.00 88.69 81 VAL A CA 1
ATOM 580 C C . VAL A 1 81 ? 6.049 12.887 8.143 1.00 88.69 81 VAL A C 1
ATOM 582 O O . VAL A 1 81 ? 5.018 12.205 8.210 1.00 88.69 81 VAL A O 1
ATOM 585 N N . PRO A 1 82 ? 5.993 14.214 7.914 1.00 87.88 82 PRO A N 1
ATOM 586 C CA . PRO A 1 82 ? 4.731 14.943 7.897 1.00 87.88 82 PRO A CA 1
ATOM 587 C C . PRO A 1 82 ? 3.908 14.664 6.625 1.00 87.88 82 PRO A C 1
ATOM 589 O O . PRO A 1 82 ? 4.462 14.292 5.588 1.00 87.88 82 PRO A O 1
ATOM 592 N N . PRO A 1 83 ? 2.573 14.844 6.675 1.00 87.88 83 PRO A N 1
ATOM 593 C CA . PRO A 1 83 ? 1.735 14.885 5.478 1.00 87.88 83 PRO A CA 1
ATOM 594 C C . PRO A 1 83 ? 2.029 16.113 4.611 1.00 87.88 83 PRO A C 1
ATOM 596 O O . PRO A 1 83 ? 2.444 17.156 5.114 1.00 87.88 83 PRO A O 1
ATOM 599 N N . GLY A 1 84 ? 1.698 16.017 3.323 1.00 86.19 84 GLY A N 1
ATOM 600 C CA . GLY A 1 84 ? 1.764 17.137 2.386 1.00 86.19 84 GLY A CA 1
ATOM 601 C C . GLY A 1 84 ? 2.777 16.962 1.260 1.00 86.19 84 GLY A C 1
ATOM 602 O O . GLY A 1 84 ? 3.614 16.057 1.279 1.00 86.19 84 GLY A O 1
ATOM 603 N N . ALA A 1 85 ? 2.671 17.859 0.278 1.00 83.62 85 ALA A N 1
ATOM 604 C CA . ALA A 1 85 ? 3.469 17.827 -0.942 1.00 83.62 85 ALA A CA 1
ATOM 605 C C . ALA A 1 85 ? 4.974 17.784 -0.642 1.00 83.62 85 ALA A C 1
ATOM 607 O O . ALA A 1 85 ? 5.458 18.455 0.271 1.00 83.62 85 ALA A O 1
ATOM 608 N N . GLY A 1 86 ? 5.712 17.007 -1.430 1.00 81.75 86 GLY A N 1
ATOM 609 C CA . GLY A 1 86 ? 7.161 16.881 -1.310 1.00 81.75 86 GLY A CA 1
ATOM 610 C C . GLY A 1 86 ? 7.651 15.939 -0.207 1.00 81.75 86 GLY A C 1
ATOM 611 O O . GLY A 1 86 ? 8.847 15.948 0.073 1.00 81.75 86 GLY A O 1
ATOM 612 N N . ASN A 1 87 ? 6.781 15.112 0.393 1.00 88.44 87 ASN A N 1
ATOM 613 C CA . ASN A 1 87 ? 7.168 14.054 1.341 1.00 88.44 87 ASN A CA 1
ATOM 614 C C . ASN A 1 87 ? 7.147 12.656 0.682 1.00 88.44 87 ASN A C 1
ATOM 616 O O . ASN A 1 87 ? 6.234 11.865 0.936 1.00 88.44 87 ASN A O 1
ATOM 620 N N . PRO A 1 88 ? 8.160 12.309 -0.139 1.00 90.69 88 PRO A N 1
ATOM 621 C CA . PRO A 1 88 ? 8.142 11.124 -0.999 1.00 90.69 88 PRO A CA 1
ATOM 622 C C . PRO A 1 88 ? 8.218 9.777 -0.273 1.00 90.69 88 PRO A C 1
ATOM 624 O O . PRO A 1 88 ? 8.033 8.728 -0.893 1.00 90.69 88 PRO A O 1
ATOM 627 N N . SER A 1 89 ? 8.546 9.790 1.018 1.00 93.19 89 SER A N 1
ATOM 628 C CA . SER A 1 89 ? 8.743 8.592 1.830 1.00 93.19 89 SER A CA 1
ATOM 629 C C . SER A 1 89 ? 7.598 8.303 2.789 1.00 93.19 89 SER A C 1
ATOM 631 O O . SER A 1 89 ? 7.582 7.231 3.382 1.00 93.19 89 SER A O 1
ATOM 633 N N . ARG A 1 90 ? 6.620 9.210 2.946 1.00 93.06 90 ARG A N 1
ATOM 634 C CA . ARG A 1 90 ? 5.564 9.097 3.970 1.00 93.06 90 ARG A CA 1
ATOM 635 C C . ARG A 1 90 ? 4.825 7.756 3.930 1.00 93.06 90 ARG A C 1
ATOM 637 O O . ARG A 1 90 ? 4.454 7.227 4.978 1.00 93.06 90 ARG A O 1
ATOM 644 N N . HIS A 1 91 ? 4.641 7.219 2.723 1.00 93.88 91 HIS A N 1
ATOM 645 C CA . HIS A 1 91 ? 3.928 5.969 2.464 1.00 93.88 91 HIS A CA 1
ATOM 646 C C . HIS A 1 91 ? 4.841 4.746 2.311 1.00 93.88 91 HIS A C 1
ATOM 648 O O . HIS A 1 91 ? 4.427 3.721 1.775 1.00 93.88 91 HIS A O 1
ATOM 654 N N . TRP A 1 92 ? 6.095 4.825 2.751 1.00 95.94 92 TRP A N 1
ATOM 655 C CA . TRP A 1 92 ? 6.959 3.652 2.849 1.00 95.94 92 TRP A CA 1
ATOM 656 C C . TRP A 1 92 ? 6.479 2.734 3.971 1.00 95.94 92 TRP A C 1
ATOM 658 O O . TRP A 1 92 ? 6.265 3.188 5.097 1.00 95.94 92 TRP A O 1
ATOM 668 N N . CYS A 1 93 ? 6.333 1.445 3.663 1.00 97.00 93 CYS A N 1
ATOM 669 C CA . CYS A 1 93 ? 6.075 0.428 4.672 1.00 97.00 93 CYS A CA 1
ATOM 670 C C . CYS A 1 93 ? 7.370 0.118 5.428 1.00 97.00 93 CYS A C 1
ATOM 672 O O . CYS A 1 93 ? 8.393 -0.207 4.823 1.00 97.00 93 CYS A O 1
ATOM 674 N N . GLY A 1 94 ? 7.322 0.202 6.750 1.00 96.38 94 GLY A N 1
ATOM 675 C CA . GLY A 1 94 ? 8.364 -0.272 7.651 1.00 96.38 94 GLY A CA 1
ATOM 676 C C . GLY A 1 94 ? 7.975 -1.595 8.296 1.00 96.38 94 GLY A C 1
ATOM 677 O O . GLY A 1 94 ? 6.792 -1.944 8.371 1.00 96.38 94 GLY A O 1
ATOM 678 N N . VAL A 1 95 ? 8.986 -2.312 8.773 1.00 96.62 95 VAL A N 1
ATOM 679 C CA . VAL A 1 95 ? 8.836 -3.530 9.566 1.00 96.62 95 VAL A CA 1
ATOM 680 C C . VAL A 1 95 ? 9.494 -3.326 10.925 1.00 96.62 95 VAL A C 1
ATOM 682 O O . VAL A 1 95 ? 10.621 -2.831 11.016 1.00 96.62 95 VAL A O 1
ATOM 685 N N . TRP A 1 96 ? 8.786 -3.739 11.969 1.00 95.94 96 TRP A N 1
ATOM 686 C CA . TRP A 1 96 ? 9.242 -3.796 13.351 1.00 95.94 96 TRP A CA 1
ATOM 687 C C . TRP A 1 96 ? 9.077 -5.224 13.873 1.00 95.94 96 TRP A C 1
ATOM 689 O O . TRP A 1 96 ? 8.236 -5.982 13.386 1.00 95.94 96 TRP A O 1
ATOM 699 N N . ASN A 1 97 ? 9.883 -5.603 14.858 1.00 93.06 97 ASN A N 1
ATOM 700 C CA . ASN A 1 97 ? 9.734 -6.892 15.531 1.00 93.06 97 ASN A CA 1
ATOM 701 C C . ASN A 1 97 ? 8.643 -6.839 16.624 1.00 93.06 97 ASN A C 1
ATOM 703 O O . ASN A 1 97 ? 8.068 -5.784 16.906 1.00 93.06 97 ASN A O 1
ATOM 707 N N . ALA A 1 98 ? 8.403 -7.975 17.281 1.00 91.50 98 ALA A N 1
ATOM 708 C CA . ALA A 1 98 ? 7.414 -8.122 18.352 1.00 91.50 98 ALA A CA 1
ATOM 709 C C . ALA A 1 98 ? 7.625 -7.168 19.545 1.00 91.50 98 ALA A C 1
ATOM 711 O O . ALA A 1 98 ? 6.670 -6.811 20.234 1.00 91.50 98 ALA A O 1
ATOM 712 N N . SER A 1 99 ? 8.870 -6.745 19.798 1.00 90.19 99 SER A N 1
ATOM 713 C CA . SER A 1 99 ? 9.208 -5.796 20.865 1.00 90.19 99 SER A CA 1
ATOM 714 C C . SER A 1 99 ? 9.062 -4.330 20.444 1.00 90.19 99 SER A C 1
ATOM 716 O O . SER A 1 99 ? 9.287 -3.445 21.263 1.00 90.19 99 SER A O 1
ATOM 718 N N . GLY A 1 100 ? 8.662 -4.057 19.198 1.00 91.00 100 GLY A N 1
ATOM 719 C CA . GLY A 1 100 ? 8.491 -2.702 18.676 1.00 91.00 100 GLY A CA 1
ATOM 720 C C . GLY A 1 100 ? 9.791 -2.048 18.205 1.00 91.00 100 GLY A C 1
ATOM 721 O O . GLY A 1 100 ? 9.800 -0.851 17.930 1.00 91.00 100 GLY A O 1
ATOM 722 N N . GLN A 1 101 ? 10.879 -2.810 18.071 1.00 92.44 101 GLN A N 1
ATOM 723 C CA . GLN A 1 101 ? 12.147 -2.314 17.540 1.00 92.44 101 GLN A CA 1
ATOM 724 C C . GLN A 1 101 ? 12.118 -2.289 16.013 1.00 92.44 101 GLN A C 1
ATOM 726 O O . GLN A 1 101 ? 11.659 -3.231 15.363 1.00 92.44 101 GLN A O 1
ATOM 731 N N . PHE A 1 102 ? 12.631 -1.202 15.441 1.00 94.62 102 PHE A N 1
ATOM 732 C CA . PHE A 1 102 ? 12.681 -1.013 13.996 1.00 94.62 102 PHE A CA 1
ATOM 733 C C . PHE A 1 102 ? 13.651 -1.998 13.334 1.00 94.62 102 PHE A C 1
ATOM 735 O O . PHE A 1 102 ? 14.785 -2.154 13.784 1.00 94.62 102 PHE A O 1
ATOM 742 N N . VAL A 1 103 ? 13.218 -2.611 12.230 1.00 94.12 103 VAL A N 1
ATOM 743 C CA . VAL A 1 103 ? 14.028 -3.546 11.441 1.00 94.12 103 VAL A CA 1
ATOM 744 C C . VAL A 1 103 ? 14.479 -2.900 10.132 1.00 94.12 103 VAL A C 1
ATOM 746 O O . VAL A 1 103 ? 15.680 -2.806 9.874 1.00 94.12 103 VAL A O 1
ATOM 749 N N . ARG A 1 104 ? 13.532 -2.468 9.284 1.00 94.88 104 ARG A N 1
ATOM 750 C CA . ARG A 1 104 ? 13.822 -1.998 7.916 1.00 94.88 104 ARG A CA 1
ATOM 751 C C . ARG A 1 104 ? 12.642 -1.266 7.269 1.00 94.88 104 ARG A C 1
ATOM 753 O O . ARG A 1 104 ? 11.488 -1.620 7.499 1.00 94.88 104 ARG A O 1
ATOM 760 N N . TRP A 1 105 ? 12.946 -0.324 6.370 1.00 96.88 105 TRP A N 1
ATOM 761 C CA . TRP A 1 105 ? 12.009 0.174 5.356 1.00 96.88 105 TRP A CA 1
ATOM 762 C C . TRP A 1 105 ? 11.997 -0.725 4.116 1.00 96.88 105 TRP A C 1
ATOM 764 O O . TRP A 1 105 ? 13.046 -1.058 3.567 1.00 96.88 105 TRP A O 1
ATOM 774 N N . LEU A 1 106 ? 10.812 -1.072 3.625 1.00 97.06 106 LEU A N 1
ATOM 775 C CA . LEU A 1 106 ? 10.630 -1.885 2.424 1.00 97.06 106 LEU A CA 1
ATOM 776 C C . LEU A 1 106 ? 10.613 -1.002 1.164 1.00 97.06 106 LEU A C 1
ATOM 778 O O . LEU A 1 106 ? 9.589 -0.843 0.493 1.00 97.06 106 LEU A O 1
ATOM 782 N N . ALA A 1 107 ? 11.766 -0.415 0.853 1.00 97.19 107 ALA A N 1
ATOM 783 C CA . ALA A 1 107 ? 11.981 0.407 -0.331 1.00 97.19 107 ALA A CA 1
ATOM 784 C C . ALA A 1 107 ? 13.445 0.354 -0.790 1.00 97.19 107 ALA A C 1
ATOM 786 O O . ALA A 1 107 ? 14.364 0.235 0.023 1.00 97.19 107 ALA A O 1
ATOM 787 N N . SER A 1 108 ? 13.684 0.488 -2.096 1.00 96.06 108 SER A N 1
ATOM 788 C CA . SER A 1 108 ? 15.044 0.529 -2.628 1.00 96.06 108 SER A CA 1
ATOM 789 C C . SER A 1 108 ? 15.796 1.791 -2.192 1.00 96.06 108 SER A C 1
ATOM 791 O O . SER A 1 108 ? 15.283 2.911 -2.255 1.00 96.06 108 SER A O 1
ATOM 793 N N . GLY A 1 109 ? 17.043 1.594 -1.761 1.00 89.50 109 GLY A N 1
ATOM 794 C CA . GLY A 1 109 ? 17.907 2.655 -1.238 1.00 89.50 109 GLY A CA 1
ATOM 795 C C . GLY A 1 109 ? 17.779 2.924 0.257 1.00 89.50 109 GLY A C 1
ATOM 796 O O . GLY A 1 109 ? 18.530 3.749 0.768 1.00 89.50 109 GLY A O 1
ATOM 797 N N . ALA A 1 110 ? 16.862 2.254 0.957 1.00 89.31 110 ALA A N 1
ATOM 798 C CA . ALA A 1 110 ? 16.831 2.299 2.411 1.00 89.31 110 ALA A CA 1
ATOM 799 C C . ALA A 1 110 ? 18.021 1.535 3.009 1.00 89.31 110 ALA A C 1
ATOM 801 O O . ALA A 1 110 ? 18.327 0.421 2.578 1.00 89.31 110 ALA A O 1
ATOM 802 N N . ASP A 1 111 ? 18.645 2.113 4.035 1.00 83.62 111 ASP A N 1
ATOM 803 C CA . ASP A 1 111 ? 19.665 1.446 4.844 1.00 83.62 111 ASP A CA 1
ATOM 804 C C . ASP A 1 111 ? 19.313 1.581 6.330 1.00 83.62 111 ASP A C 1
ATOM 806 O O . ASP A 1 111 ? 19.307 2.676 6.902 1.00 83.62 111 ASP A O 1
ATOM 810 N N . GLY A 1 112 ? 18.930 0.460 6.943 1.00 83.56 112 GLY A N 1
ATOM 811 C CA . GLY A 1 112 ? 18.352 0.443 8.285 1.00 83.56 112 GLY A CA 1
ATOM 812 C C . GLY A 1 112 ? 17.183 1.427 8.419 1.00 83.56 112 GLY A C 1
ATOM 813 O O . GLY A 1 112 ? 16.243 1.407 7.620 1.00 83.56 112 GLY A O 1
ATOM 814 N N . ALA A 1 113 ? 17.238 2.275 9.452 1.00 84.25 113 ALA A N 1
ATOM 815 C CA . ALA A 1 113 ? 16.217 3.282 9.757 1.00 84.25 113 ALA A CA 1
ATOM 816 C C . ALA A 1 113 ? 16.332 4.570 8.925 1.00 84.25 113 ALA A C 1
ATOM 818 O O . ALA A 1 113 ? 15.422 5.402 8.958 1.00 84.25 113 ALA A O 1
ATOM 819 N N . MET A 1 114 ? 17.431 4.753 8.188 1.00 86.50 114 MET A N 1
ATOM 820 C CA . MET A 1 114 ? 17.697 5.982 7.448 1.00 86.50 114 MET A CA 1
ATOM 821 C C . MET A 1 114 ? 16.872 6.023 6.156 1.00 86.50 114 MET A C 1
ATOM 823 O O . MET A 1 114 ? 16.950 5.125 5.315 1.00 86.50 114 MET A O 1
ATOM 827 N N . ILE A 1 115 ? 16.078 7.086 6.004 1.00 87.06 115 ILE A N 1
ATOM 828 C CA . ILE A 1 115 ? 15.396 7.417 4.751 1.00 87.06 115 ILE A CA 1
ATOM 829 C C . ILE A 1 115 ? 16.329 8.337 3.950 1.00 87.06 115 ILE A C 1
ATOM 831 O O . ILE A 1 115 ? 16.650 9.427 4.433 1.00 87.06 115 ILE A O 1
ATOM 835 N N . PRO A 1 116 ? 16.767 7.933 2.745 1.00 89.06 116 PRO A N 1
ATOM 836 C CA . PRO A 1 116 ? 17.686 8.729 1.944 1.00 89.06 116 PRO A CA 1
ATOM 837 C C . PRO A 1 116 ? 17.028 9.997 1.385 1.00 89.06 116 PRO A C 1
ATOM 839 O O . PRO A 1 116 ? 15.812 10.183 1.430 1.00 89.06 116 PRO A O 1
ATOM 842 N N . VAL A 1 117 ? 17.839 10.872 0.788 1.00 88.31 117 VAL A N 1
ATOM 843 C CA . VAL A 1 117 ? 17.339 12.040 0.051 1.00 88.31 117 VAL A CA 1
ATOM 844 C C . VAL A 1 117 ? 16.721 11.588 -1.277 1.00 88.31 117 VAL A C 1
ATOM 846 O O . VAL A 1 117 ? 17.407 11.046 -2.136 1.00 88.31 117 VAL A O 1
ATOM 849 N N . LEU A 1 118 ? 15.428 11.858 -1.472 1.00 90.19 118 LEU A N 1
ATOM 850 C CA . LEU A 1 118 ? 14.622 11.340 -2.595 1.00 90.19 118 LEU A CA 1
ATOM 851 C C . LEU A 1 118 ? 14.246 12.401 -3.646 1.00 90.19 118 LEU A C 1
ATOM 853 O O . LEU A 1 118 ? 13.332 12.199 -4.444 1.00 90.19 118 LEU A O 1
ATOM 857 N N . ASN A 1 119 ? 14.953 13.532 -3.648 1.00 84.62 119 ASN A N 1
ATOM 858 C CA . ASN A 1 119 ? 14.709 14.654 -4.563 1.00 84.62 119 ASN A CA 1
ATOM 859 C C . ASN A 1 119 ? 15.771 14.771 -5.675 1.00 84.62 119 ASN A C 1
ATOM 861 O O . ASN A 1 119 ? 15.690 15.674 -6.502 1.00 84.62 119 ASN A O 1
ATOM 865 N N . GLY A 1 120 ? 16.777 13.889 -5.680 1.00 83.56 120 GLY A N 1
ATOM 866 C CA . GLY A 1 120 ? 17.874 13.896 -6.654 1.00 83.56 120 GLY A CA 1
ATOM 867 C C . GLY A 1 120 ? 17.539 13.207 -7.981 1.00 83.56 120 GLY A C 1
ATOM 868 O O . GLY A 1 120 ? 16.476 12.601 -8.135 1.00 83.56 120 GLY A O 1
ATOM 869 N N . SER A 1 121 ? 18.492 13.259 -8.920 1.00 83.06 121 SER A N 1
ATOM 870 C CA . SER A 1 121 ? 18.440 12.566 -10.222 1.00 83.06 121 SER A CA 1
ATOM 871 C C . SER A 1 121 ? 18.291 11.053 -10.101 1.00 83.06 121 SER A C 1
ATOM 873 O O . SER A 1 121 ? 17.734 10.416 -10.986 1.00 83.06 121 SER A O 1
ATOM 875 N N . ASP A 1 122 ? 18.762 10.496 -8.989 1.00 87.25 122 ASP A N 1
ATOM 876 C CA . ASP A 1 122 ? 18.815 9.052 -8.760 1.00 87.25 122 ASP A CA 1
ATOM 877 C C . ASP A 1 122 ? 17.518 8.534 -8.114 1.00 87.25 122 ASP A C 1
ATOM 879 O O . ASP A 1 122 ? 17.402 7.352 -7.782 1.00 87.25 122 ASP A O 1
ATOM 883 N N . SER A 1 123 ? 16.537 9.424 -7.914 1.00 93.31 123 SER A N 1
ATOM 884 C CA . SER A 1 123 ? 15.214 9.079 -7.404 1.00 93.31 123 SER A CA 1
ATOM 885 C C . SER A 1 123 ? 14.273 8.671 -8.534 1.00 93.31 123 SER A C 1
ATOM 887 O O . SER A 1 123 ? 14.175 9.331 -9.567 1.00 93.31 123 SER A O 1
ATOM 889 N N . VAL A 1 124 ? 13.530 7.594 -8.309 1.00 95.56 124 VAL A N 1
ATOM 890 C CA . VAL A 1 124 ? 12.516 7.082 -9.228 1.00 95.56 124 VAL A CA 1
ATOM 891 C C . VAL A 1 124 ? 11.153 7.231 -8.583 1.00 95.56 124 VAL A C 1
ATOM 893 O O . VAL A 1 124 ? 10.951 6.820 -7.440 1.00 95.56 124 VAL A O 1
ATOM 896 N N . ALA A 1 125 ? 10.203 7.789 -9.328 1.00 95.31 125 ALA A N 1
ATOM 897 C CA . ALA A 1 125 ? 8.812 7.820 -8.914 1.00 95.31 125 ALA A CA 1
ATOM 898 C C . ALA A 1 125 ? 8.122 6.481 -9.211 1.00 95.31 125 ALA A C 1
ATOM 900 O O . ALA A 1 125 ? 8.138 5.987 -10.341 1.00 95.31 125 ALA A O 1
ATOM 901 N N . LEU A 1 126 ? 7.513 5.899 -8.178 1.00 96.50 126 LEU A N 1
ATOM 902 C CA . LEU A 1 126 ? 6.699 4.682 -8.278 1.00 96.50 126 LEU A CA 1
ATOM 903 C C . LEU A 1 126 ? 5.204 4.983 -8.129 1.00 96.50 126 LEU A C 1
ATOM 905 O O . LEU A 1 126 ? 4.370 4.240 -8.648 1.00 96.50 126 LEU A O 1
ATOM 909 N N . LEU A 1 127 ? 4.870 6.086 -7.458 1.00 94.88 127 LEU A N 1
ATOM 910 C CA . LEU A 1 127 ? 3.552 6.716 -7.456 1.00 94.88 127 LEU A CA 1
ATOM 911 C C . LEU A 1 127 ? 3.744 8.216 -7.676 1.00 94.88 127 LEU A C 1
ATOM 913 O O . LEU A 1 127 ? 4.436 8.859 -6.891 1.00 94.88 127 LEU A O 1
ATOM 917 N N . ALA A 1 128 ? 3.144 8.774 -8.714 1.00 93.94 128 ALA A N 1
ATOM 918 C CA . ALA A 1 128 ? 3.217 10.185 -9.058 1.00 93.94 128 ALA A CA 1
ATOM 919 C C . ALA A 1 128 ? 1.874 10.678 -9.626 1.00 93.94 128 ALA A C 1
ATOM 921 O O . ALA A 1 128 ? 0.801 10.358 -9.105 1.00 93.94 128 ALA A O 1
ATOM 922 N N . THR A 1 129 ? 1.926 11.532 -10.648 1.00 93.25 129 THR A N 1
ATOM 923 C CA . THR A 1 129 ? 0.765 12.263 -11.149 1.00 93.25 129 THR A CA 1
ATOM 924 C C . THR A 1 129 ? -0.265 11.368 -11.827 1.00 93.25 129 THR A C 1
ATOM 926 O O . THR A 1 129 ? -1.456 11.621 -11.655 1.00 93.25 129 THR A O 1
ATOM 929 N N . GLY A 1 130 ? 0.142 10.317 -12.536 1.00 92.19 130 GLY A N 1
ATOM 930 C CA . GLY A 1 130 ? -0.788 9.344 -13.105 1.00 92.19 130 GLY A CA 1
ATOM 931 C C . GLY A 1 130 ? -1.582 8.608 -12.023 1.00 92.19 130 GLY A C 1
ATOM 932 O O . GLY A 1 130 ? -2.807 8.497 -12.098 1.00 92.19 130 GLY A O 1
ATOM 933 N N . ALA A 1 131 ? -0.913 8.199 -10.942 1.00 92.38 131 ALA A N 1
ATOM 934 C CA . ALA A 1 131 ? -1.556 7.467 -9.852 1.00 92.38 131 ALA A CA 1
ATOM 935 C C . ALA A 1 131 ? -2.413 8.331 -8.910 1.00 92.38 131 ALA A C 1
ATOM 937 O O . ALA A 1 131 ? -3.453 7.873 -8.436 1.00 92.38 131 ALA A O 1
ATOM 938 N N . LEU A 1 132 ? -1.949 9.540 -8.579 1.00 92.88 132 LEU A N 1
ATOM 939 C CA . LEU A 1 132 ? -2.465 10.345 -7.457 1.00 92.88 132 LEU A CA 1
ATOM 940 C C . LEU A 1 132 ? -2.962 11.736 -7.875 1.00 92.88 132 LEU A C 1
ATOM 942 O O . LEU A 1 132 ? -3.610 12.429 -7.086 1.00 92.88 132 LEU A O 1
ATOM 946 N N . GLY A 1 133 ? -2.679 12.162 -9.106 1.00 92.06 133 GLY A N 1
ATOM 947 C CA . GLY A 1 133 ? -2.873 13.538 -9.548 1.00 92.06 133 GLY A CA 1
ATOM 948 C C . GLY A 1 133 ? -1.814 14.491 -8.980 1.00 92.06 133 GLY A C 1
ATOM 949 O O . GLY A 1 133 ? -0.675 14.112 -8.692 1.00 92.06 133 GLY A O 1
ATOM 950 N N . ALA A 1 134 ? -2.175 15.770 -8.847 1.00 92.06 134 ALA A N 1
ATOM 951 C CA . ALA A 1 134 ? -1.280 16.777 -8.278 1.00 92.06 134 ALA A CA 1
ATOM 952 C C . ALA A 1 134 ? -0.912 16.433 -6.826 1.00 92.06 134 ALA A C 1
ATOM 954 O O . ALA A 1 134 ? -1.810 16.174 -6.011 1.00 92.06 134 ALA A O 1
ATOM 955 N N . ASP A 1 135 ? 0.391 16.480 -6.537 1.00 91.38 135 ASP A N 1
ATOM 956 C CA . ASP A 1 135 ? 0.962 16.209 -5.218 1.00 91.38 135 ASP A CA 1
ATOM 957 C C . ASP A 1 135 ? 0.337 17.115 -4.146 1.00 91.38 135 ASP A C 1
ATOM 959 O O . ASP A 1 135 ? -0.062 18.255 -4.407 1.00 91.38 135 ASP A O 1
ATOM 963 N N . GLY A 1 136 ? 0.202 16.593 -2.934 1.00 91.06 136 GLY A N 1
ATOM 964 C CA . GLY A 1 136 ? -0.482 17.277 -1.846 1.00 91.06 136 GLY A CA 1
ATOM 965 C C . GLY A 1 136 ? -0.823 16.348 -0.694 1.00 91.06 136 GLY A C 1
ATOM 966 O O . GLY A 1 136 ? -0.508 15.162 -0.709 1.00 91.06 136 GLY A O 1
ATOM 967 N N . THR A 1 137 ? -1.499 16.892 0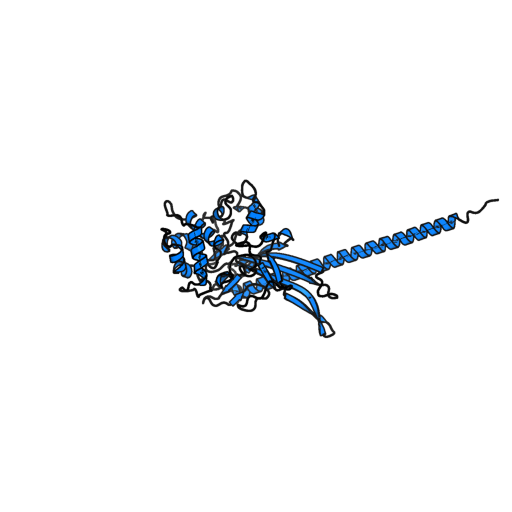.314 1.00 87.19 137 THR A N 1
ATOM 968 C CA . THR A 1 137 ? -1.976 16.106 1.457 1.00 87.19 137 THR A CA 1
ATOM 969 C C . THR A 1 137 ? -2.894 14.975 0.994 1.00 87.19 137 THR A C 1
ATOM 971 O O . THR A 1 137 ? -3.795 15.200 0.184 1.00 87.19 137 THR A O 1
ATOM 974 N N . ASP A 1 138 ? -2.634 13.766 1.498 1.00 86.88 138 ASP A N 1
ATOM 975 C CA . ASP A 1 138 ? -3.295 12.502 1.127 1.00 86.88 138 ASP A CA 1
ATOM 976 C C . ASP A 1 138 ? -3.096 12.071 -0.339 1.00 86.88 138 ASP A C 1
ATOM 978 O O . ASP A 1 138 ? -3.684 11.086 -0.786 1.00 86.88 138 ASP A O 1
ATOM 982 N N . LYS A 1 139 ? -2.250 12.788 -1.084 1.00 92.50 139 LYS A N 1
ATOM 983 C CA . LYS A 1 139 ? -1.865 12.517 -2.475 1.00 92.50 139 LYS A CA 1
ATOM 984 C C . LYS A 1 139 ? -0.347 12.554 -2.636 1.00 92.50 139 LYS A C 1
ATOM 986 O O . LYS A 1 139 ? 0.146 12.874 -3.715 1.00 92.50 139 LYS A O 1
ATOM 991 N N . GLU A 1 140 ? 0.379 12.250 -1.560 1.00 93.56 140 GLU A N 1
ATOM 992 C CA . GLU A 1 140 ? 1.832 12.339 -1.554 1.00 93.56 140 GLU A CA 1
ATOM 993 C C . GLU A 1 140 ? 2.417 11.340 -2.548 1.00 93.56 140 GLU A C 1
ATOM 995 O O . GLU A 1 140 ? 2.145 10.135 -2.476 1.00 93.56 140 GLU A O 1
ATOM 1000 N N . HIS A 1 141 ? 3.210 11.843 -3.489 1.00 95.00 141 HIS A N 1
ATOM 1001 C CA . HIS A 1 141 ? 3.948 10.993 -4.422 1.00 95.00 141 HIS A CA 1
ATOM 1002 C C . HIS A 1 141 ? 4.906 10.073 -3.660 1.00 95.00 141 HIS A C 1
ATOM 1004 O O . HIS A 1 141 ? 5.376 10.420 -2.582 1.00 95.00 141 HIS A O 1
ATOM 1010 N N . VAL A 1 142 ? 5.215 8.899 -4.212 1.00 95.56 142 VAL A N 1
ATOM 1011 C CA . VAL A 1 142 ? 6.174 7.956 -3.624 1.00 95.56 142 VAL A CA 1
ATOM 1012 C C . VAL A 1 142 ? 7.374 7.811 -4.534 1.00 95.56 142 VAL A C 1
ATOM 1014 O O . VAL A 1 142 ? 7.250 7.428 -5.703 1.00 95.56 142 VAL A O 1
ATOM 1017 N N . ARG A 1 143 ? 8.550 8.085 -3.969 1.00 96.25 143 ARG A N 1
ATOM 1018 C CA . ARG A 1 143 ? 9.836 7.913 -4.644 1.00 96.25 143 ARG A CA 1
ATOM 1019 C C . ARG A 1 143 ? 10.750 7.001 -3.852 1.00 96.25 143 ARG A C 1
ATOM 1021 O O . ARG A 1 143 ? 10.600 6.873 -2.642 1.00 96.25 143 ARG A O 1
ATOM 1028 N N . VAL A 1 144 ? 11.697 6.396 -4.554 1.00 97.06 144 VAL A N 1
ATOM 1029 C CA . VAL A 1 144 ? 12.742 5.512 -4.020 1.00 97.06 144 VAL A CA 1
ATOM 1030 C C . VAL A 1 144 ? 14.051 5.748 -4.765 1.00 97.06 144 VAL A C 1
ATOM 1032 O O . VAL A 1 144 ? 14.038 6.408 -5.804 1.00 97.06 144 VAL A O 1
ATOM 1035 N N . LEU A 1 145 ? 15.175 5.227 -4.271 1.00 96.62 145 LEU A N 1
ATOM 1036 C CA . LEU A 1 145 ? 16.431 5.314 -5.021 1.00 96.62 145 LEU A CA 1
ATOM 1037 C C . LEU A 1 145 ? 16.539 4.200 -6.056 1.00 96.62 145 LEU A C 1
ATOM 1039 O O . LEU A 1 145 ? 16.122 3.061 -5.824 1.00 96.62 145 LEU A O 1
ATOM 1043 N N . LEU A 1 146 ? 17.153 4.536 -7.184 1.00 95.94 146 LEU A N 1
ATOM 1044 C CA . LEU A 1 146 ? 17.531 3.589 -8.215 1.00 95.94 146 LEU A CA 1
ATOM 1045 C C . LEU A 1 146 ? 18.740 2.761 -7.777 1.00 95.94 146 LEU A C 1
ATOM 1047 O O . LEU A 1 146 ? 19.768 3.304 -7.377 1.00 95.94 146 LEU A O 1
ATOM 1051 N N . VAL A 1 147 ? 18.648 1.443 -7.929 1.00 95.56 147 VAL A N 1
ATOM 1052 C CA . VAL A 1 147 ? 19.785 0.534 -7.765 1.00 95.56 147 VAL A CA 1
ATOM 1053 C C . VAL A 1 147 ? 20.396 0.282 -9.146 1.00 95.56 147 VAL A C 1
ATOM 1055 O O . VAL A 1 147 ? 19.758 -0.369 -9.982 1.00 95.56 147 VAL A O 1
ATOM 1058 N N . PRO A 1 148 ? 21.601 0.805 -9.442 1.00 94.00 148 PRO A N 1
ATOM 1059 C CA . PRO A 1 148 ? 22.244 0.583 -10.728 1.00 94.00 148 PRO A CA 1
ATOM 1060 C C . PRO A 1 148 ? 22.745 -0.859 -10.832 1.00 94.00 148 PRO A C 1
ATOM 1062 O O . PRO A 1 148 ? 23.301 -1.413 -9.885 1.00 94.00 148 PRO A O 1
ATOM 1065 N N . MET A 1 149 ? 22.602 -1.458 -12.010 1.00 91.50 149 MET A N 1
ATOM 1066 C CA . MET A 1 149 ? 23.206 -2.753 -12.307 1.00 91.50 149 MET A CA 1
ATOM 1067 C C . MET A 1 149 ? 24.510 -2.543 -13.056 1.00 91.50 149 MET A C 1
ATOM 1069 O O . MET A 1 149 ? 24.523 -2.064 -14.197 1.00 91.50 149 MET A O 1
ATOM 1073 N N . MET A 1 150 ? 25.594 -2.926 -12.394 1.00 89.81 150 MET A N 1
ATOM 1074 C CA . MET A 1 150 ? 26.951 -2.769 -12.888 1.00 89.81 150 MET A CA 1
ATOM 1075 C C . MET A 1 150 ? 27.533 -4.139 -13.227 1.00 89.81 150 MET A C 1
ATOM 1077 O O . MET A 1 150 ? 27.384 -5.087 -12.458 1.00 89.81 150 MET A O 1
ATOM 1081 N N . THR A 1 151 ? 28.237 -4.237 -14.348 1.00 86.00 151 THR A N 1
ATOM 1082 C CA . THR A 1 151 ? 29.075 -5.393 -14.684 1.00 86.00 151 THR A CA 1
ATOM 1083 C C . THR A 1 151 ? 30.521 -4.951 -14.843 1.00 86.00 151 THR A C 1
ATOM 1085 O O . THR A 1 151 ? 30.789 -3.834 -15.289 1.00 86.00 151 THR A O 1
ATOM 1088 N N . SER A 1 152 ? 31.460 -5.831 -14.510 1.00 84.94 152 SER A N 1
ATOM 1089 C CA . SER A 1 152 ? 32.882 -5.608 -14.774 1.00 84.94 152 SER A CA 1
ATOM 1090 C C . SER A 1 152 ? 33.231 -6.068 -16.186 1.00 84.94 152 SER A C 1
ATOM 1092 O O . SER A 1 152 ? 32.934 -7.200 -16.567 1.00 84.94 152 SER A O 1
ATOM 1094 N N . THR A 1 153 ? 33.874 -5.206 -16.965 1.00 81.44 153 THR A N 1
ATOM 1095 C CA . THR A 1 153 ? 34.444 -5.575 -18.263 1.00 81.44 153 THR A CA 1
ATOM 1096 C C . THR A 1 153 ? 35.732 -6.384 -18.076 1.00 81.44 153 THR A C 1
ATOM 1098 O O . THR A 1 153 ? 36.332 -6.398 -16.999 1.00 81.44 153 THR A O 1
ATOM 1101 N N . SER A 1 154 ? 36.221 -7.017 -19.146 1.00 79.75 154 SER A N 1
ATOM 1102 C CA . SER A 1 154 ? 37.522 -7.708 -19.150 1.00 79.75 154 SER A CA 1
ATOM 1103 C C . SER A 1 154 ? 38.711 -6.786 -18.843 1.00 79.75 154 SER A C 1
ATOM 1105 O O . SER A 1 154 ? 39.756 -7.265 -18.414 1.00 79.75 154 SER A O 1
ATOM 1107 N N . SER A 1 155 ? 38.552 -5.470 -19.023 1.00 82.56 155 SER A N 1
ATOM 1108 C CA . SER A 1 155 ? 39.530 -4.444 -18.644 1.00 82.56 155 SER A CA 1
ATOM 1109 C C . SER A 1 155 ? 39.416 -3.979 -17.184 1.00 82.56 155 SER A C 1
ATOM 1111 O O . SER A 1 155 ? 40.177 -3.109 -16.770 1.00 82.56 155 SER A O 1
ATOM 1113 N N . GLY A 1 156 ? 38.473 -4.524 -16.405 1.00 80.19 156 GLY A N 1
ATOM 1114 C CA . GLY A 1 156 ? 38.215 -4.137 -15.014 1.00 80.19 156 GLY A CA 1
ATOM 1115 C C . GLY A 1 156 ? 37.380 -2.862 -14.844 1.00 80.19 156 GLY A C 1
ATOM 1116 O O . GLY A 1 156 ? 37.118 -2.460 -13.712 1.00 80.19 156 GLY A O 1
ATOM 1117 N N . ALA A 1 157 ? 36.936 -2.229 -15.935 1.00 83.06 157 ALA A N 1
ATOM 1118 C CA . ALA A 1 157 ? 36.047 -1.071 -15.874 1.00 83.06 157 ALA A CA 1
ATOM 1119 C C . ALA A 1 157 ? 34.620 -1.497 -15.495 1.00 83.06 157 ALA A C 1
ATOM 1121 O O . ALA A 1 157 ? 34.155 -2.571 -15.880 1.00 83.06 157 ALA A O 1
ATOM 1122 N N . THR A 1 158 ? 33.908 -0.655 -14.747 1.00 83.25 158 THR A N 1
ATOM 1123 C CA . THR A 1 158 ? 32.502 -0.885 -14.403 1.00 83.25 158 THR A CA 1
ATOM 1124 C C . THR A 1 158 ? 31.594 -0.253 -15.453 1.00 83.25 158 THR A C 1
ATOM 1126 O O . THR A 1 158 ? 31.726 0.921 -15.793 1.00 83.25 158 THR A O 1
ATOM 1129 N N . GLN A 1 159 ? 30.657 -1.040 -15.975 1.00 86.00 159 GLN A N 1
ATOM 1130 C CA . GLN A 1 159 ? 29.711 -0.615 -17.001 1.00 86.00 159 GLN A CA 1
ATOM 1131 C C . GLN A 1 159 ? 28.282 -0.802 -16.503 1.00 86.00 159 GLN A C 1
ATOM 1133 O O . GLN A 1 159 ? 27.938 -1.847 -15.950 1.00 86.00 159 GLN A O 1
ATOM 1138 N N . ARG A 1 160 ? 27.449 0.222 -16.689 1.00 89.44 160 ARG A N 1
ATOM 1139 C CA . ARG A 1 160 ? 26.042 0.197 -16.294 1.00 89.44 160 ARG A CA 1
ATOM 1140 C C . ARG A 1 160 ? 25.194 -0.358 -17.430 1.00 89.44 160 ARG A C 1
ATOM 1142 O O . ARG A 1 160 ? 25.221 0.176 -18.533 1.00 89.44 160 ARG A O 1
ATOM 1149 N N . HIS A 1 161 ? 24.404 -1.383 -17.137 1.00 87.75 161 HIS A N 1
ATOM 1150 C CA . HIS A 1 161 ? 23.475 -1.990 -18.102 1.00 87.75 161 HIS A CA 1
ATOM 1151 C C . HIS A 1 161 ? 22.019 -1.569 -17.876 1.00 87.75 161 HIS A C 1
ATOM 1153 O O . HIS A 1 161 ? 21.135 -1.889 -18.669 1.00 87.75 161 HIS A O 1
ATOM 1159 N N . GLY A 1 162 ? 21.759 -0.849 -16.788 1.00 93.44 162 GLY A N 1
ATOM 1160 C CA . GLY A 1 162 ? 20.434 -0.406 -16.397 1.00 93.44 162 GLY A CA 1
ATOM 1161 C C . GLY A 1 162 ? 20.338 -0.247 -14.890 1.00 93.44 162 GLY A C 1
ATOM 1162 O O . GLY A 1 162 ? 21.347 -0.098 -14.194 1.00 93.44 162 GLY A O 1
ATOM 1163 N N . GLY A 1 163 ? 19.121 -0.326 -14.383 1.00 95.56 163 GLY A N 1
ATOM 1164 C CA . GLY A 1 163 ? 18.848 -0.285 -12.958 1.00 95.56 163 GLY A CA 1
ATOM 1165 C C . GLY A 1 163 ? 17.450 -0.781 -12.648 1.00 95.56 163 GLY A C 1
ATOM 1166 O O . GLY A 1 163 ? 16.627 -0.965 -13.547 1.00 95.56 163 GLY A O 1
ATOM 1167 N N . TYR A 1 164 ? 17.195 -1.005 -11.368 1.00 97.62 164 TYR A N 1
ATOM 1168 C CA . TYR A 1 164 ? 15.872 -1.333 -10.862 1.00 97.62 164 TYR A CA 1
ATOM 1169 C C . TYR A 1 164 ? 15.583 -0.547 -9.586 1.00 97.62 164 TYR A C 1
ATOM 1171 O O . TYR A 1 164 ? 16.492 -0.151 -8.859 1.00 97.62 164 TYR A O 1
ATOM 1179 N N . ALA A 1 165 ? 14.308 -0.318 -9.308 1.00 98.12 165 ALA A N 1
ATOM 1180 C CA . ALA A 1 165 ? 13.856 0.310 -8.075 1.00 98.12 165 ALA A CA 1
ATOM 1181 C C . ALA A 1 165 ? 12.551 -0.344 -7.622 1.00 98.12 165 ALA A C 1
ATOM 1183 O O . ALA A 1 165 ? 11.837 -0.926 -8.439 1.00 98.12 165 ALA A O 1
ATOM 1184 N N . TRP A 1 166 ? 12.236 -0.290 -6.333 1.00 98.38 166 TRP A N 1
ATOM 1185 C CA . TRP A 1 166 ? 11.035 -0.934 -5.806 1.00 98.38 166 TRP A CA 1
ATOM 1186 C C . TRP A 1 166 ? 10.558 -0.294 -4.506 1.00 98.38 166 TRP A C 1
ATOM 1188 O O . TRP A 1 166 ? 11.342 0.268 -3.746 1.00 98.38 166 TRP A O 1
ATOM 1198 N N . TRP A 1 167 ? 9.257 -0.400 -4.254 1.00 98.25 167 TRP A N 1
ATOM 1199 C CA . TRP A 1 167 ? 8.589 0.064 -3.042 1.00 98.25 167 TRP A CA 1
ATOM 1200 C C . TRP A 1 167 ? 7.489 -0.913 -2.661 1.00 98.25 167 TRP A C 1
ATOM 1202 O O . TRP A 1 167 ? 6.774 -1.420 -3.533 1.00 98.25 167 TRP A O 1
ATOM 1212 N N . VAL A 1 168 ? 7.339 -1.127 -1.357 1.00 98.38 168 VAL A N 1
ATOM 1213 C CA . VAL A 1 168 ? 6.223 -1.861 -0.775 1.00 98.38 168 VAL A CA 1
ATOM 1214 C C . VAL A 1 168 ? 5.333 -0.899 0.008 1.00 98.38 168 VAL A C 1
ATOM 1216 O O . VAL A 1 168 ? 5.776 -0.227 0.941 1.00 98.38 168 VAL A O 1
ATOM 1219 N N . GLY A 1 169 ? 4.063 -0.853 -0.383 1.00 97.25 169 GLY A N 1
ATOM 1220 C CA . GLY A 1 169 ? 2.990 -0.167 0.317 1.00 97.25 169 GLY A CA 1
ATOM 1221 C C . GLY A 1 169 ? 2.149 -1.142 1.129 1.00 97.25 169 GLY A C 1
ATOM 1222 O O . GLY A 1 169 ? 1.845 -2.250 0.683 1.00 97.25 169 GLY A O 1
ATOM 1223 N N . ASP A 1 170 ? 1.753 -0.704 2.315 1.00 97.50 170 ASP A N 1
ATOM 1224 C CA . ASP A 1 170 ? 0.830 -1.423 3.182 1.00 97.50 170 ASP A CA 1
ATOM 1225 C C . ASP A 1 170 ? -0.622 -1.190 2.700 1.00 97.50 170 ASP A C 1
ATOM 1227 O O . ASP A 1 170 ? -1.063 -0.048 2.542 1.00 97.50 170 ASP A O 1
ATOM 1231 N N . GLU A 1 171 ? -1.370 -2.263 2.417 1.00 97.88 171 GLU A N 1
ATOM 1232 C CA . GLU A 1 171 ? -2.777 -2.170 1.992 1.00 97.88 171 GLU A CA 1
ATOM 1233 C C . GLU A 1 171 ? -3.775 -2.328 3.155 1.00 97.88 171 GLU A C 1
ATOM 1235 O O . GLU A 1 171 ? -4.949 -2.000 2.985 1.00 97.88 171 GLU A O 1
ATOM 1240 N N . GLY A 1 172 ? -3.331 -2.779 4.334 1.00 97.19 172 GLY A N 1
ATOM 1241 C CA . GLY A 1 172 ? -4.152 -2.844 5.548 1.00 97.19 172 GLY A CA 1
ATOM 1242 C C . GLY A 1 172 ? -4.345 -1.481 6.217 1.00 97.19 172 GLY A C 1
ATOM 1243 O O . GLY A 1 172 ? -5.310 -1.291 6.948 1.00 97.19 172 GLY A O 1
ATOM 1244 N N . VAL A 1 173 ? -3.513 -0.482 5.907 1.00 97.00 173 VAL A N 1
ATOM 1245 C CA . VAL A 1 173 ? -3.749 0.935 6.272 1.00 97.00 173 VAL A CA 1
ATOM 1246 C C . VAL A 1 173 ? -4.701 1.663 5.303 1.00 97.00 173 VAL A C 1
ATOM 1248 O O . VAL A 1 173 ? -4.651 2.887 5.161 1.00 97.00 173 VAL A O 1
ATOM 1251 N N . LYS A 1 174 ? -5.567 0.919 4.605 1.00 97.62 174 LYS A N 1
ATOM 1252 C CA . LYS A 1 174 ? -6.562 1.422 3.645 1.00 97.62 174 LYS A CA 1
ATOM 1253 C C . LYS A 1 174 ? -7.879 0.691 3.855 1.00 97.62 174 LYS A C 1
ATOM 1255 O O . LYS A 1 174 ? -7.869 -0.494 4.158 1.00 97.62 174 LYS A O 1
ATOM 1260 N N . LEU A 1 175 ? -9.021 1.336 3.629 1.00 97.75 175 LEU A N 1
ATOM 1261 C CA . LEU A 1 175 ? -10.295 0.615 3.596 1.00 97.75 175 LEU A CA 1
ATOM 1262 C C . LEU A 1 175 ? -10.332 -0.339 2.393 1.00 97.75 175 LEU A C 1
ATOM 1264 O O . LEU A 1 175 ? -9.968 0.038 1.282 1.00 97.75 175 LEU A O 1
ATOM 1268 N N . SER A 1 176 ? -10.810 -1.565 2.602 1.00 97.06 176 SER A N 1
ATOM 1269 C CA . SER A 1 176 ? -11.192 -2.475 1.511 1.00 97.06 176 SER A CA 1
ATOM 1270 C C . SER A 1 176 ? -12.538 -2.078 0.911 1.00 97.06 176 SER A C 1
ATOM 1272 O O . SER A 1 176 ? -13.524 -2.044 1.646 1.00 97.06 176 SER A O 1
ATOM 1274 N N . ALA A 1 177 ? -12.579 -1.827 -0.400 1.00 96.56 177 ALA A N 1
ATOM 1275 C CA . ALA A 1 177 ? -13.808 -1.578 -1.149 1.00 96.56 177 ALA A CA 1
ATOM 1276 C C . ALA A 1 177 ? -14.695 -2.828 -1.211 1.00 96.56 177 ALA A C 1
ATOM 1278 O O . ALA A 1 177 ? -15.903 -2.758 -1.017 1.00 96.56 177 ALA A O 1
ATOM 1279 N N . VAL A 1 178 ? -14.089 -3.991 -1.432 1.00 95.81 178 VAL A N 1
ATOM 1280 C CA . VAL A 1 178 ? -14.790 -5.270 -1.484 1.00 95.81 178 VAL A CA 1
ATOM 1281 C C . VAL A 1 178 ? -14.384 -6.097 -0.277 1.00 95.81 178 VAL A C 1
ATOM 1283 O O . VAL A 1 178 ? -13.223 -6.477 -0.129 1.00 95.81 178 VAL A O 1
ATOM 1286 N N . VAL A 1 179 ? -15.359 -6.379 0.584 1.00 95.62 179 VAL A N 1
ATOM 1287 C CA . VAL A 1 179 ? -15.224 -7.274 1.739 1.00 95.62 179 VAL A CA 1
ATOM 1288 C C . VAL A 1 179 ? -16.243 -8.399 1.553 1.00 95.62 179 VAL A C 1
ATOM 1290 O O . VAL A 1 179 ? -17.408 -8.173 1.863 1.00 95.62 179 VAL A O 1
ATOM 1293 N N . PRO A 1 180 ? -15.893 -9.567 0.987 1.00 93.31 180 PRO A N 1
ATOM 1294 C CA . PRO A 1 180 ? -16.851 -10.660 0.789 1.00 93.31 180 PRO A CA 1
ATOM 1295 C C . PRO A 1 180 ? -17.494 -11.114 2.108 1.00 93.31 180 PRO A C 1
ATOM 1297 O O . PRO A 1 180 ? -16.809 -11.201 3.122 1.00 93.31 180 PRO A O 1
ATOM 1300 N N . ASP A 1 181 ? -18.794 -11.437 2.108 1.00 91.38 181 ASP A N 1
ATOM 1301 C CA . ASP A 1 181 ? -19.542 -11.733 3.349 1.00 91.38 181 ASP A CA 1
ATOM 1302 C C . ASP A 1 181 ? -18.955 -12.904 4.144 1.00 91.38 181 ASP A C 1
ATOM 1304 O O . ASP A 1 181 ? -18.924 -12.859 5.371 1.00 91.38 181 ASP A O 1
ATOM 1308 N N . ALA A 1 182 ? -18.474 -13.932 3.439 1.00 90.38 182 ALA A N 1
ATOM 1309 C CA . ALA A 1 182 ? -17.864 -15.121 4.030 1.00 90.38 182 ALA A CA 1
ATOM 1310 C C . ALA A 1 182 ? -16.432 -14.886 4.543 1.00 90.38 182 ALA A C 1
ATOM 1312 O O . ALA A 1 182 ? -15.917 -15.698 5.306 1.00 90.38 182 ALA A O 1
ATOM 1313 N N . GLU A 1 183 ? -15.786 -13.801 4.110 1.00 93.44 183 GLU A N 1
ATOM 1314 C CA . GLU A 1 183 ? -14.414 -13.456 4.493 1.00 93.44 183 GLU A CA 1
ATOM 1315 C C . GLU A 1 183 ? -14.365 -12.300 5.501 1.00 93.44 183 GLU A C 1
ATOM 1317 O O . GLU A 1 183 ? -13.306 -12.022 6.057 1.00 93.44 183 GLU A O 1
ATOM 1322 N N . ALA A 1 184 ? -15.477 -11.606 5.741 1.00 94.31 184 ALA A N 1
ATOM 1323 C CA . ALA A 1 184 ? -15.534 -10.506 6.692 1.00 94.31 184 ALA A CA 1
ATOM 1324 C C . ALA A 1 184 ? -15.247 -11.003 8.128 1.00 94.31 184 ALA A C 1
ATOM 1326 O O . ALA A 1 184 ? -15.800 -12.029 8.532 1.00 94.31 184 ALA A O 1
ATOM 1327 N N . PRO A 1 185 ? -14.457 -10.269 8.941 1.00 93.69 185 PRO A N 1
ATOM 1328 C CA . PRO A 1 185 ? -14.279 -10.564 10.362 1.00 93.69 185 PRO A CA 1
ATOM 1329 C C . PRO A 1 185 ? -15.605 -10.677 11.118 1.00 93.69 185 PRO A C 1
ATOM 1331 O O . PRO A 1 185 ? -15.735 -11.488 12.032 1.00 93.69 185 PRO A O 1
ATOM 1334 N N . VAL A 1 186 ? -16.595 -9.879 10.707 1.00 92.75 186 VAL A N 1
ATOM 1335 C CA . VAL A 1 186 ? -17.986 -9.977 11.151 1.00 92.75 186 VAL A CA 1
ATOM 1336 C C . VAL A 1 186 ? -18.861 -10.221 9.913 1.00 92.75 186 VAL A C 1
ATOM 1338 O O . VAL A 1 186 ? -18.898 -9.351 9.039 1.00 92.75 186 VAL A O 1
ATOM 1341 N N . PRO A 1 187 ? -19.555 -11.370 9.797 1.00 91.38 187 PRO A N 1
ATOM 1342 C CA . PRO A 1 187 ? -20.304 -11.725 8.591 1.00 91.38 187 PRO A CA 1
ATOM 1343 C C . PRO A 1 187 ? -21.305 -10.653 8.141 1.00 91.38 187 PRO A C 1
ATOM 1345 O O . PRO A 1 187 ? -22.049 -10.100 8.951 1.00 91.38 187 PRO A O 1
ATOM 1348 N N . GLY A 1 188 ? -21.325 -10.367 6.836 1.00 89.81 188 GLY A N 1
ATOM 1349 C CA . GLY A 1 188 ? -22.234 -9.396 6.206 1.00 89.81 188 GLY A CA 1
ATOM 1350 C C . GLY A 1 188 ? -21.880 -7.919 6.426 1.00 89.81 188 GLY A C 1
ATOM 1351 O O . GLY A 1 188 ? -22.477 -7.041 5.801 1.00 89.81 188 GLY A O 1
ATOM 1352 N N . GLN A 1 189 ? -20.900 -7.623 7.281 1.00 94.19 189 GLN A N 1
ATOM 1353 C CA . GLN A 1 189 ? -20.487 -6.259 7.587 1.00 94.19 189 GLN A CA 1
ATOM 1354 C C . GLN A 1 189 ? -19.423 -5.752 6.606 1.00 94.19 189 GLN A C 1
ATOM 1356 O O . GLN A 1 189 ? -18.632 -6.519 6.057 1.00 94.19 189 GLN A O 1
ATOM 1361 N N . LYS A 1 190 ? -19.420 -4.437 6.361 1.00 95.31 190 LYS A N 1
ATOM 1362 C CA . LYS A 1 190 ? -18.580 -3.765 5.353 1.00 95.31 190 LYS A CA 1
ATOM 1363 C C . LYS A 1 190 ? -17.973 -2.488 5.927 1.00 95.31 190 LYS A C 1
ATOM 1365 O O . LYS A 1 190 ? -18.541 -1.884 6.835 1.00 95.31 190 LYS A O 1
ATOM 1370 N N . HIS A 1 191 ? -16.877 -2.032 5.330 1.00 96.94 191 HIS A N 1
ATOM 1371 C CA . HIS A 1 191 ? -16.316 -0.712 5.615 1.00 96.94 191 HIS A CA 1
ATOM 1372 C C . HIS A 1 191 ? -17.195 0.424 5.084 1.00 96.94 191 HIS A C 1
ATOM 1374 O O . HIS A 1 191 ? -17.870 0.270 4.068 1.00 96.94 191 HIS A O 1
ATOM 1380 N N . ALA A 1 192 ? -17.139 1.587 5.731 1.00 95.88 192 ALA A N 1
ATOM 1381 C CA . ALA A 1 192 ? -17.864 2.789 5.316 1.00 95.88 192 ALA A CA 1
ATOM 1382 C C . ALA A 1 192 ? -17.124 3.553 4.196 1.00 95.88 192 ALA A C 1
ATOM 1384 O O . ALA A 1 192 ? -16.437 4.547 4.430 1.00 95.88 192 ALA A O 1
ATOM 1385 N N . LEU A 1 193 ? -17.218 3.046 2.966 1.00 95.06 193 LEU A N 1
ATOM 1386 C CA . LEU A 1 193 ? -16.577 3.615 1.768 1.00 95.06 193 LEU A CA 1
ATOM 1387 C C . LEU A 1 193 ? -17.112 4.995 1.381 1.00 95.06 193 LEU A C 1
ATOM 1389 O O . LEU A 1 193 ? -16.377 5.816 0.831 1.00 95.06 193 LEU A O 1
ATOM 1393 N N . ASP A 1 194 ? -18.379 5.234 1.690 1.00 94.44 194 ASP A N 1
ATOM 1394 C CA . ASP A 1 194 ? -19.122 6.462 1.443 1.00 94.44 194 ASP A CA 1
ATOM 1395 C C . ASP A 1 194 ? -18.530 7.666 2.190 1.00 94.44 194 ASP A C 1
ATOM 1397 O O . ASP A 1 194 ? -18.624 8.795 1.713 1.00 94.44 194 ASP A O 1
ATOM 1401 N N . GLU A 1 195 ? -17.798 7.435 3.284 1.00 94.81 195 GLU A N 1
ATOM 1402 C CA . GLU A 1 195 ? -17.008 8.478 3.951 1.00 94.81 195 GLU A CA 1
ATOM 1403 C C . GLU A 1 195 ? -15.812 8.955 3.107 1.00 94.81 195 GLU A C 1
ATOM 1405 O O . GLU A 1 195 ? -15.421 10.126 3.156 1.00 94.81 195 GLU A O 1
ATOM 1410 N N . LEU A 1 196 ? -15.198 8.057 2.330 1.00 92.81 196 LEU A N 1
ATOM 1411 C CA . LEU A 1 196 ? -14.057 8.395 1.474 1.00 92.81 196 LEU A CA 1
ATOM 1412 C C . LEU A 1 196 ? -14.502 8.921 0.110 1.00 92.81 196 LEU A C 1
ATOM 1414 O O . LEU A 1 196 ? -13.862 9.826 -0.435 1.00 92.81 196 LEU A O 1
ATOM 1418 N N . ILE A 1 197 ? -15.564 8.334 -0.445 1.00 94.44 197 ILE A N 1
ATOM 1419 C CA . ILE A 1 197 ? -16.158 8.681 -1.734 1.00 94.44 197 ILE A CA 1
ATOM 1420 C C . ILE A 1 197 ? -17.680 8.598 -1.583 1.00 94.44 197 ILE A C 1
ATOM 1422 O O . ILE A 1 197 ? -18.248 7.518 -1.674 1.00 94.44 197 ILE A O 1
ATOM 1426 N N . ALA A 1 198 ? -18.348 9.743 -1.426 1.00 93.06 198 ALA A N 1
ATOM 1427 C CA . ALA A 1 198 ? -19.783 9.823 -1.115 1.00 93.06 198 ALA A CA 1
ATOM 1428 C C . ALA A 1 198 ? -20.714 9.034 -2.058 1.00 93.06 198 ALA A C 1
ATOM 1430 O O . ALA A 1 198 ? -21.771 8.570 -1.644 1.00 93.06 198 ALA A O 1
ATOM 1431 N N . SER A 1 199 ? -20.344 8.874 -3.331 1.00 91.75 199 SER A N 1
ATOM 1432 C CA . SER A 1 199 ? -21.129 8.115 -4.313 1.00 91.75 199 SER A CA 1
ATOM 1433 C C . SER A 1 199 ? -20.885 6.601 -4.280 1.00 91.75 199 SER A C 1
ATOM 1435 O O . SER A 1 199 ? -21.593 5.863 -4.965 1.00 91.75 199 SER A O 1
ATOM 1437 N N . LEU A 1 200 ? -19.901 6.117 -3.520 1.00 93.50 200 LEU A N 1
ATOM 1438 C CA . LEU A 1 200 ? -19.542 4.704 -3.434 1.00 93.50 200 LEU A CA 1
ATOM 1439 C C . LEU A 1 200 ? -20.174 4.069 -2.192 1.00 93.50 200 LEU A C 1
ATOM 1441 O O . LEU A 1 200 ? -19.593 4.063 -1.111 1.00 93.50 200 LEU A O 1
ATOM 1445 N N . SER A 1 201 ? -21.370 3.507 -2.357 1.00 92.69 201 SER A N 1
ATOM 1446 C CA . SER A 1 201 ? -22.043 2.788 -1.271 1.00 92.69 201 SER A CA 1
ATOM 1447 C C . SER A 1 201 ? -21.359 1.440 -0.975 1.00 92.69 201 SER A C 1
ATOM 1449 O O . SER A 1 201 ? -21.117 0.675 -1.913 1.00 92.69 201 SER A O 1
ATOM 1451 N N . PRO A 1 202 ? -21.137 1.076 0.304 1.00 91.94 202 PRO A N 1
ATOM 1452 C CA . PRO A 1 202 ? -20.622 -0.244 0.698 1.00 91.94 202 PRO A CA 1
ATOM 1453 C C . PRO A 1 202 ? -21.515 -1.425 0.301 1.00 91.94 202 PRO A C 1
ATOM 1455 O O . PRO A 1 202 ? -21.075 -2.572 0.303 1.00 91.94 202 PRO A O 1
ATOM 1458 N N . THR A 1 203 ? -22.786 -1.156 -0.001 1.00 91.19 203 THR A N 1
ATOM 1459 C CA . THR A 1 203 ? -23.785 -2.152 -0.416 1.00 91.19 203 THR A CA 1
ATOM 1460 C C . THR A 1 203 ? -24.201 -1.954 -1.871 1.00 91.19 203 THR A C 1
ATOM 1462 O O . THR A 1 203 ? -25.294 -2.364 -2.262 1.00 91.19 203 THR A O 1
ATOM 1465 N N . ALA A 1 204 ? -23.378 -1.267 -2.671 1.00 91.94 204 ALA A N 1
ATOM 1466 C CA . ALA A 1 204 ? -23.667 -1.052 -4.079 1.00 91.94 204 ALA A CA 1
ATOM 1467 C C . ALA A 1 204 ? -23.768 -2.395 -4.831 1.00 91.94 204 ALA A C 1
ATOM 1469 O O . ALA A 1 204 ? -22.927 -3.280 -4.632 1.00 91.94 204 ALA A O 1
ATOM 1470 N N . PRO A 1 205 ? -24.766 -2.556 -5.719 1.00 85.25 205 PRO A N 1
ATOM 1471 C CA . PRO A 1 205 ? -24.875 -3.757 -6.535 1.00 85.25 205 PRO A CA 1
ATOM 1472 C C . PRO A 1 205 ? -23.644 -3.870 -7.448 1.00 85.25 205 PRO A C 1
ATOM 1474 O O . PRO A 1 205 ? -23.238 -2.884 -8.059 1.00 85.25 205 PRO A O 1
ATOM 1477 N N . ASN A 1 206 ? -23.079 -5.073 -7.578 1.00 88.38 206 ASN A N 1
ATOM 1478 C CA . ASN A 1 206 ? -21.857 -5.390 -8.338 1.00 88.38 206 ASN A CA 1
ATOM 1479 C C . ASN A 1 206 ? -20.524 -4.960 -7.705 1.00 88.38 206 ASN A C 1
ATOM 1481 O O . ASN A 1 206 ? -19.484 -5.197 -8.321 1.00 88.38 206 ASN A O 1
ATOM 1485 N N . LEU A 1 207 ? -20.508 -4.361 -6.509 1.00 91.38 207 LEU A N 1
ATOM 1486 C CA . LEU A 1 207 ? -19.243 -4.064 -5.826 1.00 91.38 207 LEU A CA 1
ATOM 1487 C C . LEU A 1 207 ? -18.445 -5.350 -5.549 1.00 91.38 207 LEU A C 1
ATOM 1489 O O . LEU A 1 207 ? -17.231 -5.368 -5.687 1.00 91.38 207 LEU A O 1
ATOM 1493 N N . ASP A 1 208 ? -19.139 -6.446 -5.259 1.00 90.06 208 ASP A N 1
ATOM 1494 C CA . ASP A 1 208 ? -18.603 -7.799 -5.087 1.00 90.06 208 ASP A CA 1
ATOM 1495 C C . ASP A 1 208 ? -17.932 -8.393 -6.338 1.00 90.06 208 ASP A C 1
ATOM 1497 O O . ASP A 1 208 ? -17.205 -9.375 -6.224 1.00 90.06 208 ASP A O 1
ATOM 1501 N N . ARG A 1 209 ? -18.150 -7.803 -7.521 1.00 90.75 209 ARG A N 1
ATOM 1502 C CA . ARG A 1 209 ? -17.586 -8.253 -8.808 1.00 90.75 209 ARG A CA 1
ATOM 1503 C C . ARG A 1 209 ? -16.338 -7.481 -9.234 1.00 90.75 209 ARG A C 1
ATOM 1505 O O . ARG A 1 209 ? -15.823 -7.705 -10.328 1.00 90.75 209 ARG A O 1
ATOM 1512 N N . VAL A 1 210 ? -15.904 -6.515 -8.430 1.00 93.44 210 VAL A N 1
ATOM 1513 C CA . VAL A 1 210 ? -14.708 -5.717 -8.705 1.00 93.44 210 VAL A CA 1
ATOM 1514 C C . VAL A 1 210 ? -13.472 -6.551 -8.380 1.00 93.44 210 VAL A C 1
ATOM 1516 O O . VAL A 1 210 ? -13.259 -6.940 -7.237 1.00 93.44 210 VAL A O 1
ATOM 1519 N N . GLU A 1 211 ? -12.625 -6.758 -9.384 1.00 89.81 211 GLU A N 1
ATOM 1520 C CA . GLU A 1 211 ? -11.372 -7.520 -9.274 1.00 89.81 211 GLU A CA 1
ATOM 1521 C C . GLU A 1 211 ? -10.138 -6.604 -9.238 1.00 89.81 211 GLU A C 1
ATOM 1523 O O . GLU A 1 211 ? -9.051 -7.001 -8.818 1.00 89.81 211 GLU A O 1
ATOM 1528 N N . ALA A 1 212 ? -10.281 -5.357 -9.700 1.00 91.38 212 ALA A N 1
ATOM 1529 C CA . ALA A 1 212 ? -9.197 -4.384 -9.760 1.00 91.38 212 ALA A CA 1
ATOM 1530 C C . ALA A 1 212 ? -9.636 -3.003 -9.266 1.00 91.38 212 ALA A C 1
ATOM 1532 O O . ALA A 1 212 ? -10.755 -2.560 -9.513 1.00 91.38 212 ALA A O 1
ATOM 1533 N N . TYR A 1 213 ? -8.701 -2.263 -8.664 1.00 92.69 213 TYR A N 1
ATOM 1534 C CA . TYR A 1 213 ? -8.955 -0.927 -8.110 1.00 92.69 213 TYR A CA 1
ATOM 1535 C C . TYR A 1 213 ? -9.619 0.037 -9.110 1.00 92.69 213 TYR A C 1
ATOM 1537 O O . TYR A 1 213 ? -10.545 0.760 -8.758 1.00 92.69 213 TYR A O 1
ATOM 1545 N N . ALA A 1 214 ? -9.197 0.017 -10.378 1.00 91.00 214 ALA A N 1
ATOM 1546 C CA . ALA A 1 214 ? -9.757 0.889 -11.412 1.00 91.00 214 ALA A CA 1
ATOM 1547 C C . ALA A 1 214 ? -11.240 0.599 -11.720 1.00 91.00 214 ALA A C 1
ATOM 1549 O O . ALA A 1 214 ? -11.978 1.508 -12.094 1.00 91.00 214 ALA A O 1
ATOM 1550 N N . GLN A 1 215 ? -11.702 -0.643 -11.528 1.00 93.62 215 GLN A N 1
ATOM 1551 C CA . GLN A 1 215 ? -13.096 -1.026 -11.779 1.00 93.62 215 GLN A CA 1
ATOM 1552 C C . GLN A 1 215 ? -14.062 -0.439 -10.740 1.00 93.62 215 GLN A C 1
ATOM 1554 O O . GLN A 1 215 ? -15.247 -0.304 -11.037 1.00 93.62 215 GLN A O 1
ATOM 1559 N N . ILE A 1 216 ? -13.567 0.002 -9.574 1.00 94.62 216 ILE A N 1
ATOM 1560 C CA . ILE A 1 216 ? -14.373 0.709 -8.562 1.00 94.62 216 ILE A CA 1
ATOM 1561 C C . ILE A 1 216 ? -15.040 1.953 -9.171 1.00 94.62 216 ILE A C 1
ATOM 1563 O O . ILE A 1 216 ? -16.157 2.298 -8.790 1.00 94.62 216 ILE A O 1
ATOM 1567 N N . ALA A 1 217 ? -14.412 2.596 -10.166 1.00 93.50 217 ALA A N 1
ATOM 1568 C CA . ALA A 1 217 ? -14.984 3.762 -10.840 1.00 93.50 217 ALA A CA 1
ATOM 1569 C C . ALA A 1 217 ? -16.320 3.475 -11.530 1.00 93.50 217 ALA A C 1
ATOM 1571 O O . ALA A 1 217 ? -17.094 4.404 -11.737 1.00 93.50 217 ALA A O 1
ATOM 1572 N N . LEU A 1 218 ? -16.588 2.219 -11.885 1.00 93.06 218 LEU A N 1
ATOM 1573 C CA . LEU A 1 218 ? -17.773 1.812 -12.635 1.00 93.06 218 LEU A CA 1
ATOM 1574 C C . LEU A 1 218 ? -18.920 1.333 -11.736 1.00 93.06 218 LEU A C 1
ATOM 1576 O O . LEU A 1 218 ? -19.996 1.044 -12.246 1.00 93.06 218 LEU A O 1
ATOM 1580 N N . VAL A 1 219 ? -18.694 1.214 -10.423 1.00 93.19 219 VAL A N 1
ATOM 1581 C CA . VAL A 1 219 ? -19.695 0.678 -9.487 1.00 93.19 219 VAL A CA 1
ATOM 1582 C C . VAL A 1 219 ? -20.848 1.655 -9.228 1.00 93.19 219 VAL A C 1
ATOM 1584 O O . VAL A 1 219 ? -22.002 1.222 -9.265 1.00 93.19 219 VAL A O 1
ATOM 1587 N N . PRO A 1 220 ? -20.608 2.952 -8.947 1.00 90.31 220 PRO A N 1
ATOM 1588 C CA . PRO A 1 220 ? -21.703 3.888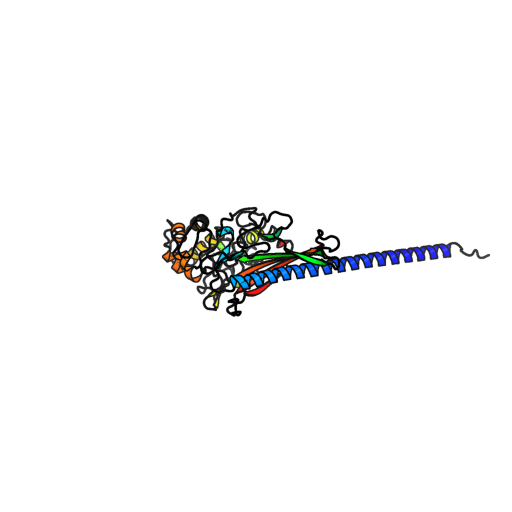 -8.710 1.00 90.31 220 PRO A CA 1
ATOM 1589 C C . PRO A 1 220 ? -22.551 4.118 -9.966 1.00 90.31 220 PRO A C 1
ATOM 1591 O O . PRO A 1 220 ? -22.068 3.986 -11.087 1.00 90.31 220 PRO A O 1
ATOM 1594 N N . ALA A 1 221 ? -23.805 4.549 -9.780 1.00 86.69 221 ALA A N 1
ATOM 1595 C CA . ALA A 1 221 ? -24.726 4.824 -10.890 1.00 86.69 221 ALA A CA 1
ATOM 1596 C C . ALA A 1 221 ? -24.172 5.850 -11.899 1.00 86.69 221 ALA A C 1
ATOM 1598 O O . ALA A 1 221 ? -24.385 5.717 -13.103 1.00 86.69 221 ALA A O 1
ATOM 1599 N N . SER A 1 222 ? -23.439 6.847 -11.400 1.00 89.00 222 SER A N 1
ATOM 1600 C CA . SER A 1 222 ? -22.631 7.758 -12.210 1.00 89.00 222 SER A CA 1
ATOM 1601 C C . SER A 1 222 ? -21.158 7.401 -12.017 1.00 89.00 222 SER A C 1
ATOM 1603 O O . SER A 1 222 ? -20.694 7.478 -10.874 1.00 89.00 222 SER A O 1
ATOM 1605 N N . PRO A 1 223 ? -20.415 7.046 -13.083 1.00 89.69 223 PRO A N 1
ATOM 1606 C CA . PRO A 1 223 ? -19.021 6.653 -12.953 1.00 89.69 223 PRO A CA 1
ATOM 1607 C C . PRO A 1 223 ? -18.176 7.700 -12.229 1.00 89.69 223 PRO A C 1
ATOM 1609 O O . PRO A 1 223 ? -18.337 8.907 -12.437 1.00 89.69 223 PRO A O 1
ATOM 1612 N N . LEU A 1 224 ? -17.255 7.233 -11.389 1.00 92.31 224 LEU A N 1
ATOM 1613 C CA . LEU A 1 224 ? -16.312 8.111 -10.709 1.00 92.31 224 LEU A CA 1
ATOM 1614 C C . LEU A 1 224 ? -15.366 8.747 -11.721 1.00 92.31 224 LEU A C 1
ATOM 1616 O O . LEU A 1 224 ? -14.875 8.105 -12.650 1.00 92.31 224 LEU A O 1
ATOM 1620 N N . THR A 1 225 ? -15.047 10.013 -11.487 1.00 90.19 225 THR A N 1
ATOM 1621 C CA . THR A 1 225 ? -13.961 10.675 -12.207 1.00 90.19 225 THR A CA 1
ATOM 1622 C C . THR A 1 225 ? -12.612 10.047 -11.828 1.00 90.19 225 THR A C 1
ATOM 1624 O O . THR A 1 225 ? -12.437 9.626 -10.677 1.00 90.19 225 THR A O 1
ATOM 1627 N N . PRO A 1 226 ? -11.615 10.039 -12.735 1.00 85.62 226 PRO A N 1
ATOM 1628 C CA . PRO A 1 226 ? -10.269 9.565 -12.409 1.00 85.62 226 PRO A CA 1
ATOM 1629 C C . PRO A 1 226 ? -9.694 10.232 -11.151 1.00 85.62 226 PRO A C 1
ATOM 1631 O O . PRO A 1 226 ? -9.168 9.548 -10.278 1.00 85.62 226 PRO A O 1
ATOM 1634 N N . GLY A 1 227 ? -9.904 11.545 -10.992 1.00 88.31 227 GLY A N 1
ATOM 1635 C CA . GLY A 1 227 ? -9.427 12.307 -9.835 1.00 88.31 227 GLY A CA 1
ATOM 1636 C C . GLY A 1 227 ? -9.977 11.822 -8.487 1.00 88.31 227 GLY A C 1
ATOM 1637 O O . GLY A 1 227 ? -9.263 11.860 -7.484 1.00 88.31 227 GLY A O 1
ATOM 1638 N N . GLN A 1 228 ? -11.213 11.311 -8.440 1.00 90.69 228 GLN A N 1
ATOM 1639 C CA . GLN A 1 228 ? -11.793 10.772 -7.203 1.00 90.69 228 GLN A CA 1
ATOM 1640 C C . GLN A 1 228 ? -11.081 9.491 -6.754 1.00 90.69 228 GLN A C 1
ATOM 1642 O O . GLN A 1 228 ? -10.719 9.382 -5.579 1.00 90.69 228 GLN A O 1
ATOM 1647 N N . LEU A 1 229 ? -10.816 8.554 -7.672 1.00 90.56 229 LEU A N 1
ATOM 1648 C CA . LEU A 1 229 ? -10.048 7.348 -7.348 1.00 90.56 229 LEU A CA 1
ATOM 1649 C C . LEU A 1 229 ? -8.575 7.660 -7.083 1.00 90.56 229 LEU A C 1
ATOM 1651 O O . LEU A 1 229 ? -8.022 7.142 -6.116 1.00 90.56 229 LEU A O 1
ATOM 1655 N N . GLN A 1 230 ? -7.950 8.518 -7.892 1.00 92.06 230 GLN A N 1
ATOM 1656 C CA . GLN A 1 230 ? -6.554 8.929 -7.707 1.00 92.06 230 GLN A CA 1
ATOM 1657 C C . GLN A 1 230 ? -6.344 9.528 -6.316 1.00 92.06 230 GLN A C 1
ATOM 1659 O O . GLN A 1 230 ? -5.462 9.100 -5.576 1.00 92.06 230 GLN A O 1
ATOM 1664 N N . SER A 1 231 ? -7.228 10.442 -5.902 1.00 89.38 231 SER A N 1
ATOM 1665 C CA . SER A 1 231 ? -7.137 11.047 -4.575 1.00 89.38 231 SER A CA 1
ATOM 1666 C C . SER A 1 231 ? -7.302 10.038 -3.439 1.00 89.38 231 SER A C 1
ATOM 1668 O O . SER A 1 231 ? -6.874 10.321 -2.330 1.00 89.38 231 SER A O 1
ATOM 1670 N N . SER A 1 232 ? -7.936 8.888 -3.676 1.00 93.00 232 SER A N 1
ATOM 1671 C CA . SER A 1 232 ? -8.285 7.915 -2.634 1.00 93.00 232 SER A CA 1
ATOM 1672 C C . SER A 1 232 ? -7.286 6.763 -2.512 1.00 93.00 232 SER A C 1
ATOM 1674 O O . SER A 1 232 ? -7.416 5.960 -1.596 1.00 93.00 232 SER A O 1
ATOM 1676 N N . LEU A 1 233 ? -6.265 6.684 -3.371 1.00 94.31 233 LEU A N 1
ATOM 1677 C CA . LEU A 1 233 ? -5.362 5.527 -3.476 1.00 94.31 233 LEU A CA 1
ATOM 1678 C C . LEU A 1 233 ? -4.580 5.206 -2.185 1.00 94.31 233 LEU A C 1
ATOM 1680 O O . LEU A 1 233 ? -4.220 4.050 -1.938 1.00 94.31 233 LEU A O 1
ATOM 1684 N N . HIS A 1 234 ? -4.320 6.223 -1.357 1.00 94.69 234 HIS A N 1
ATOM 1685 C CA . HIS A 1 234 ? -3.656 6.082 -0.053 1.00 94.69 234 HIS A CA 1
ATOM 1686 C C . HIS A 1 234 ? -4.608 5.732 1.099 1.00 94.69 234 HIS A C 1
ATOM 1688 O O . HIS A 1 234 ? -4.145 5.466 2.202 1.00 94.69 234 HIS A O 1
ATOM 1694 N N . ALA A 1 235 ? -5.925 5.725 0.868 1.00 95.69 235 ALA A N 1
ATOM 1695 C CA . ALA A 1 235 ? -6.944 5.451 1.888 1.00 95.69 235 ALA A CA 1
ATOM 1696 C C . ALA A 1 235 ? -7.930 4.333 1.499 1.00 95.69 235 ALA A C 1
ATOM 1698 O O . ALA A 1 235 ? -8.650 3.837 2.362 1.00 95.69 235 ALA A O 1
ATOM 1699 N N . LEU A 1 236 ? -7.962 3.925 0.228 1.00 96.44 236 LEU A N 1
ATOM 1700 C CA . LEU A 1 236 ? -8.867 2.930 -0.338 1.00 96.44 236 LEU A CA 1
ATOM 1701 C C . LEU A 1 236 ? -8.075 1.912 -1.168 1.00 96.44 236 LEU A C 1
ATOM 1703 O O . LEU A 1 236 ? -7.187 2.273 -1.939 1.00 96.44 236 LEU A O 1
ATOM 1707 N N . THR A 1 237 ? -8.434 0.639 -1.043 1.00 96.38 237 THR A N 1
ATOM 1708 C CA . THR A 1 237 ? -7.946 -0.458 -1.884 1.00 96.38 237 THR A CA 1
ATOM 1709 C C . THR A 1 237 ? -9.105 -1.320 -2.378 1.00 96.38 237 THR A C 1
ATOM 1711 O O . THR A 1 237 ? -10.229 -1.171 -1.909 1.00 96.38 237 THR A O 1
ATOM 1714 N N . CYS A 1 238 ? -8.848 -2.218 -3.332 1.00 95.38 238 CYS A N 1
ATOM 1715 C CA . CYS A 1 238 ? -9.860 -3.152 -3.826 1.00 95.38 238 CYS A CA 1
ATOM 1716 C C . CYS A 1 238 ? -10.271 -4.124 -2.711 1.00 95.38 238 CYS A C 1
ATOM 1718 O O . CYS A 1 238 ? -11.352 -3.996 -2.144 1.00 95.38 238 CYS A O 1
ATOM 1720 N N . THR A 1 239 ? -9.361 -5.014 -2.319 1.00 95.69 239 THR A N 1
ATOM 1721 C CA . THR A 1 239 ? -9.515 -5.913 -1.171 1.00 95.69 239 THR A CA 1
ATOM 1722 C C . THR A 1 239 ? -8.143 -6.181 -0.578 1.00 95.69 239 THR A C 1
ATOM 1724 O O . THR A 1 239 ? -7.247 -6.643 -1.283 1.00 95.69 239 THR A O 1
ATOM 1727 N N . HIS A 1 240 ? -7.995 -5.948 0.720 1.00 96.75 240 HIS A N 1
ATOM 1728 C CA . HIS A 1 240 ? -6.910 -6.502 1.521 1.00 96.75 240 HIS A CA 1
ATOM 1729 C C . HIS A 1 240 ? -7.475 -7.576 2.457 1.00 96.75 240 HIS A C 1
ATOM 1731 O O . HIS A 1 240 ? -8.649 -7.539 2.828 1.00 96.75 240 HIS A O 1
ATOM 1737 N N . ARG A 1 241 ? -6.645 -8.538 2.849 1.00 96.62 241 ARG A N 1
ATOM 1738 C CA . ARG A 1 241 ? -6.977 -9.622 3.771 1.00 96.62 241 ARG A CA 1
ATOM 1739 C C . ARG A 1 241 ? -5.919 -9.725 4.858 1.00 96.62 241 ARG A C 1
ATOM 1741 O O . ARG A 1 241 ? -4.733 -9.760 4.548 1.00 96.62 241 ARG A O 1
ATOM 1748 N N . GLY A 1 242 ? -6.364 -9.832 6.104 1.00 95.56 242 GLY A N 1
ATOM 1749 C CA . GLY A 1 242 ? -5.547 -10.225 7.250 1.00 95.56 242 GLY A CA 1
ATOM 1750 C C . GLY A 1 242 ? -5.552 -11.736 7.437 1.00 95.56 242 GLY A C 1
ATOM 1751 O O . GLY A 1 242 ? -6.555 -12.383 7.151 1.00 95.56 242 GLY A O 1
ATOM 1752 N N . LEU A 1 243 ? -4.467 -12.304 7.949 1.00 93.88 243 LEU A N 1
ATOM 1753 C CA . LEU A 1 243 ? -4.402 -13.703 8.354 1.00 93.88 243 LEU A CA 1
ATOM 1754 C C . LEU A 1 243 ? -4.597 -13.788 9.870 1.00 93.88 243 LEU A C 1
ATOM 1756 O O . LEU A 1 243 ? -3.788 -13.254 10.631 1.00 93.88 243 LEU A O 1
ATOM 1760 N N . LEU A 1 244 ? -5.659 -14.463 10.307 1.00 89.75 244 LEU A N 1
ATOM 1761 C CA . LEU A 1 244 ? -5.950 -14.711 11.718 1.00 89.75 244 LEU A CA 1
ATOM 1762 C C . LEU A 1 244 ? -6.247 -16.196 11.916 1.00 89.75 244 LEU A C 1
ATOM 1764 O O . LEU A 1 244 ? -7.115 -16.747 11.245 1.00 89.75 244 LEU A O 1
ATOM 1768 N N . ALA A 1 245 ? -5.509 -16.848 12.818 1.00 87.62 245 ALA A N 1
ATOM 1769 C CA . ALA A 1 245 ? -5.659 -18.279 13.107 1.00 87.62 245 ALA A CA 1
ATOM 1770 C C . ALA A 1 245 ? -5.662 -19.170 11.839 1.00 87.62 245 ALA A C 1
ATOM 1772 O O . ALA A 1 245 ? -6.420 -20.130 11.734 1.00 87.62 245 ALA A O 1
ATOM 1773 N N . GLY A 1 246 ? -4.831 -18.825 10.846 1.00 88.69 246 GLY A N 1
ATOM 1774 C CA . GLY A 1 246 ? -4.718 -19.560 9.581 1.00 88.69 246 GLY A CA 1
ATOM 1775 C C . GLY A 1 246 ? -5.827 -19.287 8.554 1.00 88.69 246 GLY A C 1
ATOM 1776 O O . GLY A 1 246 ? -5.780 -19.846 7.459 1.00 88.69 246 GLY A O 1
ATOM 1777 N N . VAL A 1 247 ? -6.790 -18.412 8.859 1.00 91.75 247 VAL A N 1
ATOM 1778 C CA . VAL A 1 247 ? -7.887 -18.034 7.957 1.00 91.75 247 VAL A CA 1
ATOM 1779 C C . VAL A 1 247 ? -7.673 -16.612 7.446 1.00 91.75 247 VAL A C 1
ATOM 1781 O O . VAL A 1 247 ? -7.395 -15.693 8.218 1.00 91.75 247 VAL A O 1
ATOM 1784 N N . ALA A 1 248 ? -7.784 -16.428 6.131 1.00 93.62 248 ALA A N 1
ATOM 1785 C CA . ALA A 1 248 ? -7.728 -15.108 5.519 1.00 93.62 248 ALA A CA 1
ATOM 1786 C C . ALA A 1 248 ? -9.082 -14.403 5.682 1.00 93.62 248 ALA A C 1
ATOM 1788 O O . ALA A 1 248 ? -10.105 -14.924 5.247 1.00 93.62 248 ALA A O 1
ATOM 1789 N N . GLN A 1 249 ? -9.073 -13.221 6.293 1.00 95.56 249 GLN A N 1
ATOM 1790 C CA . GLN A 1 249 ? -10.251 -12.392 6.526 1.00 95.56 249 GLN A CA 1
ATOM 1791 C C . GLN A 1 249 ? -10.109 -11.054 5.803 1.00 95.56 249 GLN A C 1
ATOM 1793 O O . GLN A 1 249 ? -9.123 -10.340 5.995 1.00 95.56 249 GLN A O 1
ATOM 1798 N N . ALA A 1 250 ? -11.083 -10.704 4.971 1.00 95.81 250 ALA A N 1
ATOM 1799 C CA . ALA A 1 250 ? -11.081 -9.476 4.191 1.00 95.81 250 ALA A CA 1
ATOM 1800 C C . ALA A 1 250 ? -11.347 -8.247 5.067 1.00 95.81 250 ALA A C 1
ATOM 1802 O O . ALA A 1 250 ? -12.221 -8.255 5.924 1.00 95.81 250 ALA A O 1
ATOM 1803 N N . GLY A 1 251 ? -10.623 -7.160 4.821 1.00 95.62 251 GLY A N 1
ATOM 1804 C CA . GLY A 1 251 ? -10.843 -5.902 5.523 1.00 95.62 251 GLY A CA 1
ATOM 1805 C C . GLY A 1 251 ? -10.200 -5.801 6.910 1.00 95.62 251 GLY A C 1
ATOM 1806 O O . GLY A 1 251 ? -10.587 -4.923 7.667 1.00 95.62 251 GLY A O 1
ATOM 1807 N N . ARG A 1 252 ? -9.227 -6.649 7.276 1.00 96.12 252 ARG A N 1
ATOM 1808 C CA . ARG A 1 252 ? -8.472 -6.427 8.523 1.00 96.12 252 ARG A CA 1
ATOM 1809 C C . ARG A 1 252 ? -7.514 -5.236 8.418 1.00 96.12 252 ARG A C 1
ATOM 1811 O O . ARG A 1 252 ? -6.479 -5.299 7.761 1.00 96.12 252 ARG A O 1
ATOM 1818 N N . LEU A 1 253 ? -7.865 -4.191 9.149 1.00 97.81 253 LEU A N 1
ATOM 1819 C CA . LEU A 1 253 ? -7.274 -2.865 9.167 1.00 97.81 253 LEU A CA 1
ATOM 1820 C C . LEU A 1 253 ? -6.056 -2.800 10.099 1.00 97.81 253 LEU A C 1
ATOM 1822 O O . LEU A 1 253 ? -6.135 -3.164 11.271 1.00 97.81 253 LEU A O 1
ATOM 1826 N N . ASN A 1 254 ? -4.930 -2.289 9.610 1.00 97.62 254 ASN A N 1
ATOM 1827 C CA . ASN A 1 254 ? -3.729 -2.078 10.417 1.00 97.62 254 ASN A CA 1
ATOM 1828 C C . ASN A 1 254 ? -3.821 -0.747 11.185 1.00 97.62 254 ASN A C 1
ATOM 1830 O O . ASN A 1 254 ? -4.046 0.311 10.597 1.00 97.62 254 ASN A O 1
ATOM 1834 N N . VAL A 1 255 ? -3.629 -0.768 12.504 1.00 97.00 255 VAL A N 1
ATOM 1835 C CA . VAL A 1 255 ? -3.698 0.438 13.353 1.00 97.00 255 VAL A CA 1
ATOM 1836 C C . VAL A 1 255 ? -2.528 1.406 13.130 1.00 97.00 255 VAL A C 1
ATOM 1838 O O . VAL A 1 255 ? -2.584 2.560 13.543 1.00 97.00 255 VAL A O 1
ATOM 1841 N N . ASN A 1 256 ? -1.456 0.975 12.469 1.00 96.88 256 ASN A N 1
ATOM 1842 C CA . ASN A 1 256 ? -0.196 1.712 12.387 1.00 96.88 256 ASN A CA 1
ATOM 1843 C C . ASN A 1 256 ? -0.146 2.711 11.218 1.00 96.88 256 ASN A C 1
ATOM 1845 O O . ASN A 1 256 ? 0.697 2.628 10.322 1.00 96.88 256 ASN A O 1
ATOM 1849 N N . SER A 1 257 ? -1.050 3.695 11.252 1.00 94.12 257 SER A N 1
ATOM 1850 C CA . SER A 1 257 ? -1.158 4.767 10.257 1.00 94.12 257 SER A CA 1
ATOM 1851 C C . SER A 1 257 ? -1.351 6.139 10.901 1.00 94.12 257 SER A C 1
ATOM 1853 O O . SER A 1 257 ? -2.144 6.301 11.827 1.00 94.12 257 SER A O 1
ATOM 1855 N N . THR A 1 258 ? -0.685 7.159 10.352 1.00 92.88 258 THR A N 1
ATOM 1856 C CA . THR A 1 258 ? -0.905 8.577 10.699 1.00 92.88 258 THR A CA 1
ATOM 1857 C C . THR A 1 258 ? -1.785 9.301 9.676 1.00 92.88 258 THR A C 1
ATOM 1859 O O . THR A 1 258 ? -1.826 10.529 9.621 1.00 92.88 258 THR A O 1
ATOM 1862 N N . SER A 1 259 ? -2.497 8.566 8.819 1.00 94.38 259 SER A N 1
ATOM 1863 C CA . SER A 1 259 ? -3.445 9.161 7.877 1.00 94.38 259 SER A CA 1
ATOM 1864 C C . SER A 1 259 ? -4.761 9.497 8.582 1.00 94.38 259 SER A C 1
ATOM 1866 O O . SER A 1 259 ? -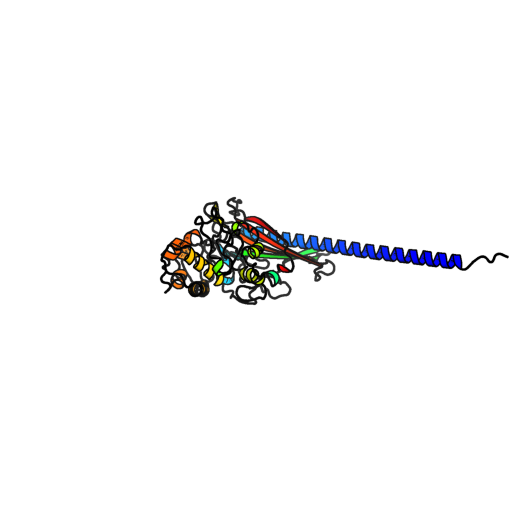5.522 8.611 8.965 1.00 94.38 259 SER A O 1
ATOM 1868 N N . ALA A 1 260 ? -5.066 10.791 8.725 1.00 95.19 260 ALA A N 1
ATOM 1869 C CA . ALA A 1 260 ? -6.369 11.220 9.237 1.00 95.19 260 ALA A CA 1
ATOM 1870 C C . ALA A 1 260 ? -7.505 10.758 8.310 1.00 95.19 260 ALA A C 1
ATOM 1872 O O . ALA A 1 260 ? -8.573 10.372 8.773 1.00 95.19 260 ALA A O 1
ATOM 1873 N N . ARG A 1 261 ? -7.276 10.724 6.994 1.00 95.50 261 ARG A N 1
ATOM 1874 C CA . ARG A 1 261 ? -8.277 10.225 6.048 1.00 95.50 261 ARG A CA 1
ATO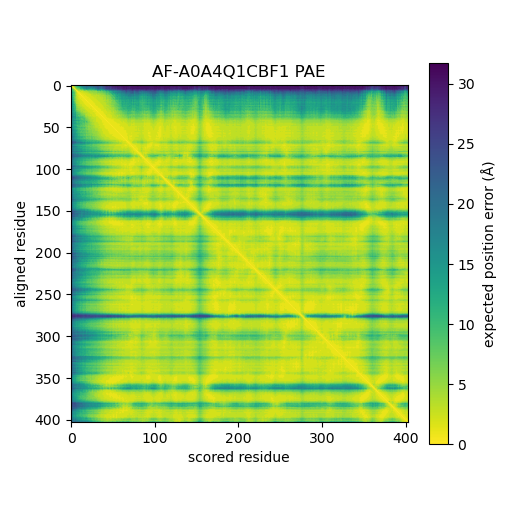M 1875 C C . ARG A 1 261 ? -8.582 8.740 6.244 1.00 95.50 261 ARG A C 1
ATOM 1877 O O . ARG A 1 261 ? -9.745 8.357 6.194 1.00 95.50 261 ARG A O 1
ATOM 1884 N N . TYR A 1 262 ? -7.565 7.929 6.526 1.00 96.81 262 TYR A N 1
ATOM 1885 C CA . TYR A 1 262 ? -7.752 6.532 6.911 1.00 96.81 262 TYR A CA 1
ATOM 1886 C C . TYR A 1 262 ? -8.593 6.415 8.191 1.00 96.81 262 TYR A C 1
ATOM 1888 O O . TYR A 1 262 ? -9.622 5.745 8.187 1.00 96.81 262 TYR A O 1
ATOM 1896 N N . TRP A 1 263 ? -8.227 7.140 9.254 1.00 97.56 263 TRP A N 1
ATOM 1897 C CA . TRP A 1 263 ? -8.944 7.086 10.534 1.00 97.56 263 TRP A CA 1
ATOM 1898 C C . TRP A 1 263 ? -10.372 7.634 10.480 1.00 97.56 263 TRP A C 1
ATOM 1900 O O . TRP A 1 263 ? -11.224 7.153 11.224 1.00 97.56 263 TRP A O 1
ATOM 1910 N N . ARG A 1 264 ? -10.676 8.571 9.570 1.00 97.50 264 ARG A N 1
ATOM 1911 C CA . ARG A 1 264 ? -12.063 8.956 9.258 1.00 97.50 264 ARG A CA 1
ATOM 1912 C C . ARG A 1 264 ? -12.857 7.757 8.750 1.00 97.50 264 ARG A C 1
ATOM 1914 O O . ARG A 1 264 ? -13.940 7.491 9.256 1.00 97.50 264 ARG A O 1
ATOM 1921 N N . GLY A 1 265 ? -12.282 6.997 7.818 1.00 97.50 265 GLY A N 1
ATOM 1922 C CA . GLY A 1 265 ? -12.861 5.756 7.306 1.00 97.50 265 GLY A CA 1
ATOM 1923 C C . GLY A 1 265 ? -13.065 4.680 8.380 1.00 97.50 265 GLY A C 1
ATOM 1924 O O . GLY A 1 265 ? -14.106 4.022 8.414 1.00 97.50 265 GLY A O 1
ATOM 1925 N N . VAL A 1 266 ? -12.103 4.528 9.296 1.00 98.00 266 VAL A N 1
ATOM 1926 C CA . VAL A 1 266 ? -12.220 3.617 10.451 1.00 98.00 266 VAL A CA 1
ATOM 1927 C C . VAL A 1 266 ? -13.347 4.063 11.389 1.00 98.00 266 VAL A C 1
ATOM 1929 O O . VAL A 1 266 ? -14.188 3.249 11.759 1.00 98.00 266 VAL A O 1
ATOM 1932 N N . GLY A 1 267 ? -13.415 5.353 11.731 1.00 97.56 267 GLY A N 1
ATOM 1933 C CA . GLY A 1 267 ? -14.486 5.906 12.566 1.00 97.56 267 GLY A CA 1
ATOM 1934 C C . GLY A 1 267 ? -15.867 5.812 11.910 1.00 97.56 267 GLY A C 1
ATOM 1935 O O . GLY A 1 267 ? -16.849 5.509 12.578 1.00 97.56 267 GLY A O 1
ATOM 1936 N N . ALA A 1 268 ? -15.955 6.005 10.592 1.00 97.31 268 ALA A N 1
ATOM 1937 C CA . ALA A 1 268 ? -17.202 5.835 9.848 1.00 97.31 268 ALA A CA 1
ATOM 1938 C C . ALA A 1 268 ? -17.641 4.370 9.829 1.00 97.31 268 ALA A C 1
ATOM 1940 O O . ALA A 1 268 ? -18.827 4.071 9.947 1.00 97.31 268 ALA A O 1
ATOM 1941 N N . THR A 1 269 ? -16.675 3.454 9.733 1.00 97.19 269 THR A N 1
ATOM 1942 C CA . THR A 1 269 ? -16.929 2.019 9.864 1.00 97.19 269 THR A CA 1
ATOM 1943 C C . THR A 1 269 ? -17.463 1.708 11.261 1.00 97.19 269 THR A C 1
ATOM 1945 O O . THR A 1 269 ? -18.501 1.070 11.359 1.00 97.19 269 THR A O 1
ATOM 1948 N N . TYR A 1 270 ? -16.869 2.242 12.333 1.00 96.88 270 TYR A N 1
ATOM 1949 C CA . TYR A 1 270 ? -17.444 2.125 13.679 1.00 96.88 270 TYR A CA 1
ATOM 1950 C C . TYR A 1 270 ? -18.896 2.628 13.731 1.00 96.88 270 TYR A C 1
ATOM 1952 O O . TYR A 1 270 ? -19.781 1.874 14.131 1.00 96.88 270 TYR A O 1
ATOM 1960 N N . ASN A 1 271 ? -19.160 3.845 13.236 1.00 95.56 271 ASN A N 1
ATOM 1961 C CA . ASN A 1 271 ? -20.504 4.435 13.241 1.00 95.56 271 ASN A CA 1
ATOM 1962 C C . ASN A 1 271 ? -21.541 3.596 12.472 1.00 95.56 271 ASN A C 1
ATOM 1964 O O . ASN A 1 271 ? -22.733 3.653 12.771 1.00 95.56 271 ASN A O 1
ATOM 1968 N N . ARG A 1 272 ? -21.096 2.829 11.472 1.00 93.81 272 ARG A N 1
ATOM 1969 C CA . ARG A 1 272 ? -21.936 1.918 10.689 1.00 93.81 272 ARG A CA 1
ATOM 1970 C C . ARG A 1 272 ? -22.206 0.595 11.408 1.00 93.81 272 ARG A C 1
ATOM 1972 O O . ARG A 1 272 ? -23.277 0.025 11.227 1.00 93.81 272 ARG A O 1
ATOM 1979 N N . LEU A 1 273 ? -21.213 0.076 12.126 1.00 94.31 273 LEU A N 1
ATOM 1980 C CA . LEU A 1 273 ? -21.226 -1.272 12.701 1.00 94.31 273 LEU A CA 1
ATOM 1981 C C . LEU A 1 273 ? -21.741 -1.324 14.141 1.00 94.31 273 LEU A C 1
ATOM 1983 O O . LEU A 1 273 ? -22.068 -2.404 14.633 1.00 94.31 273 LEU A O 1
ATOM 1987 N N . GLN A 1 274 ? -21.783 -0.183 14.821 1.00 91.00 274 GLN A N 1
ATOM 1988 C CA . GLN A 1 274 ? -22.356 -0.068 16.156 1.00 91.00 274 GLN A CA 1
ATOM 1989 C C . GLN A 1 274 ? -23.847 -0.489 16.186 1.00 91.00 274 GLN A C 1
ATOM 1991 O O . GLN A 1 274 ? -24.519 -0.455 15.151 1.00 91.00 274 GLN A O 1
ATOM 1996 N N . PRO A 1 275 ? -24.373 -0.902 17.358 1.00 82.31 275 PRO A N 1
ATOM 1997 C CA . PRO A 1 275 ? -25.781 -1.286 17.541 1.00 82.31 275 PRO A CA 1
ATOM 1998 C C . PRO A 1 275 ? -26.793 -0.183 17.165 1.00 82.31 275 PRO A C 1
ATOM 2000 O O . PRO A 1 275 ? -26.413 0.902 16.749 1.00 82.31 275 PRO A O 1
ATOM 2003 N N . ALA A 1 276 ? -28.100 -0.432 17.308 1.00 73.56 276 ALA A N 1
ATOM 2004 C CA . ALA A 1 276 ? -29.123 0.611 17.134 1.00 73.56 276 ALA A CA 1
ATOM 2005 C C . ALA A 1 276 ? -29.160 1.582 18.341 1.00 73.56 276 ALA A C 1
ATOM 2007 O O . ALA A 1 276 ? -28.949 1.150 19.471 1.00 73.56 276 ALA A O 1
ATOM 2008 N N . ASP A 1 277 ? -29.405 2.876 18.083 1.00 70.44 277 ASP A N 1
ATOM 2009 C CA . ASP A 1 277 ? -29.405 4.019 19.033 1.00 70.44 277 ASP A CA 1
ATOM 2010 C C . ASP A 1 277 ? -28.083 4.506 19.714 1.00 70.44 277 ASP A C 1
ATOM 2012 O O . ASP A 1 277 ? -28.148 5.104 20.792 1.00 70.44 277 ASP A O 1
ATOM 2016 N N . PRO A 1 278 ? -26.874 4.343 19.139 1.00 77.88 278 PRO A N 1
ATOM 2017 C CA . PRO A 1 278 ? -25.619 4.812 19.733 1.00 77.88 278 PRO A CA 1
ATOM 2018 C C . PRO A 1 278 ? -25.208 6.228 19.295 1.00 77.88 278 PRO A C 1
ATOM 2020 O O . PRO A 1 278 ? -25.690 6.796 18.310 1.00 77.88 278 PRO A O 1
ATOM 2023 N N . ILE A 1 279 ? -24.263 6.799 20.043 1.00 84.88 279 ILE A N 1
ATOM 2024 C CA . ILE A 1 279 ? -23.673 8.110 19.772 1.00 84.88 279 ILE A CA 1
ATOM 2025 C C . ILE A 1 279 ? -22.668 7.989 18.619 1.00 84.88 279 ILE A C 1
ATOM 2027 O O . ILE A 1 279 ? -21.668 7.286 18.718 1.00 84.88 279 ILE A O 1
ATOM 2031 N N . ASN A 1 280 ? -22.906 8.719 17.528 1.00 90.88 280 ASN A N 1
ATOM 2032 C CA . ASN A 1 280 ? -21.976 8.765 16.401 1.00 90.88 280 ASN A CA 1
ATOM 2033 C C . ASN A 1 280 ? -20.701 9.544 16.743 1.00 90.88 280 ASN A C 1
ATOM 2035 O O . ASN A 1 280 ? -20.757 10.689 17.195 1.00 90.88 280 ASN A O 1
ATOM 2039 N N . LEU A 1 281 ? -19.547 8.975 16.394 1.00 94.12 281 LEU A N 1
ATOM 2040 C CA . LEU A 1 281 ? -18.271 9.677 16.445 1.00 94.12 281 LEU A CA 1
ATOM 2041 C C . LEU A 1 281 ? -18.257 10.863 15.479 1.00 94.12 281 LEU A C 1
ATOM 2043 O O . LEU A 1 281 ? -18.598 10.734 14.299 1.00 94.12 281 LEU A O 1
ATOM 2047 N N . SER A 1 282 ? -17.733 11.997 15.952 1.00 95.50 282 SER A N 1
ATOM 2048 C CA . SER A 1 282 ? -17.245 13.059 15.071 1.00 95.50 282 SER A CA 1
ATOM 2049 C C . SER A 1 282 ? -15.982 12.578 14.356 1.00 95.50 282 SER A C 1
ATOM 2051 O O . SER A 1 282 ? -14.885 12.595 14.919 1.00 95.50 282 SER A O 1
ATOM 2053 N N . LEU A 1 283 ? -16.140 12.153 13.102 1.00 96.31 283 LEU A N 1
ATOM 2054 C CA . LEU A 1 283 ? -15.091 11.500 12.314 1.00 96.31 283 LEU A CA 1
ATOM 2055 C C . LEU A 1 283 ? -13.828 12.353 12.174 1.00 96.31 283 LEU A C 1
ATOM 2057 O O . LEU A 1 283 ? -12.717 11.866 12.377 1.00 96.31 283 LEU A O 1
ATOM 2061 N N . THR A 1 284 ? -13.991 13.642 11.871 1.00 96.38 284 THR A N 1
ATOM 2062 C CA . THR A 1 284 ? -12.871 14.579 11.713 1.00 96.38 284 THR A CA 1
ATOM 2063 C C . THR A 1 284 ? -12.129 14.796 13.029 1.00 96.38 284 THR A C 1
ATOM 2065 O O . THR A 1 284 ? -10.899 14.774 13.045 1.00 96.38 284 THR A O 1
ATOM 2068 N N . THR A 1 285 ? -12.854 14.985 14.137 1.00 96.88 285 THR A N 1
ATOM 2069 C CA . THR A 1 285 ? -12.241 15.193 15.457 1.00 96.88 285 THR A CA 1
ATOM 2070 C C . THR A 1 285 ? -11.480 13.949 15.902 1.00 96.88 285 THR A C 1
ATOM 2072 O O . THR A 1 285 ? -10.309 14.052 16.264 1.00 96.88 285 THR A O 1
ATOM 2075 N N . PHE A 1 286 ? -12.121 12.780 15.816 1.00 97.69 286 PHE A N 1
ATOM 2076 C CA . PHE A 1 286 ? -11.525 11.488 16.148 1.00 97.69 286 PHE A CA 1
ATOM 2077 C C . PHE A 1 286 ? -10.234 11.250 15.354 1.00 97.69 286 PHE A C 1
ATOM 2079 O O . PHE A 1 286 ? -9.168 11.034 15.929 1.00 97.69 286 PHE A O 1
ATOM 2086 N N . ALA A 1 287 ? -10.303 11.382 14.029 1.00 97.25 287 ALA A N 1
ATOM 2087 C CA . ALA A 1 287 ? -9.173 11.109 13.155 1.00 97.25 287 ALA A CA 1
ATOM 2088 C C . ALA A 1 287 ? -8.001 12.083 13.338 1.00 97.25 287 ALA A C 1
ATOM 2090 O O . ALA A 1 287 ? -6.844 11.659 13.336 1.00 97.25 287 ALA A O 1
ATOM 2091 N N . ASN A 1 288 ? -8.283 13.380 13.508 1.00 95.88 288 ASN A N 1
ATOM 2092 C CA . ASN A 1 288 ? -7.241 14.375 13.758 1.00 95.88 288 ASN A CA 1
ATOM 2093 C C . ASN A 1 288 ? -6.554 14.125 15.103 1.00 95.88 288 ASN A C 1
ATOM 2095 O O . ASN A 1 288 ? -5.329 14.134 15.160 1.00 95.88 288 ASN A O 1
ATOM 2099 N N . ARG A 1 289 ? -7.315 13.817 16.163 1.00 96.31 289 ARG A N 1
ATOM 2100 C CA . ARG A 1 289 ? -6.734 13.497 17.474 1.00 96.31 289 ARG A CA 1
ATOM 2101 C C . ARG A 1 289 ? -5.858 12.251 17.429 1.00 96.31 289 ARG A C 1
ATOM 2103 O O . ARG A 1 289 ? -4.801 12.267 18.056 1.00 96.31 289 ARG A O 1
ATOM 2110 N N . ILE A 1 290 ? -6.240 11.214 16.677 1.00 95.62 290 ILE A N 1
ATOM 2111 C CA . ILE A 1 290 ? -5.349 10.068 16.466 1.00 95.62 290 ILE A CA 1
ATOM 2112 C C . ILE A 1 290 ? -4.078 10.513 15.743 1.00 95.62 290 ILE A C 1
ATOM 2114 O O . ILE A 1 290 ? -2.993 10.298 16.274 1.00 95.62 290 ILE A O 1
ATOM 2118 N N . ARG A 1 291 ? -4.191 11.162 14.574 1.00 93.62 291 ARG A N 1
ATOM 2119 C CA . ARG A 1 291 ? -3.032 11.630 13.790 1.00 93.62 291 ARG A CA 1
ATOM 2120 C C . ARG A 1 291 ? -2.056 12.440 14.645 1.00 93.62 291 ARG A C 1
ATOM 2122 O O . ARG A 1 291 ? -0.863 12.153 14.628 1.00 93.62 291 ARG A O 1
ATOM 2129 N N . ASP A 1 292 ? -2.562 13.443 15.357 1.00 92.50 292 ASP A N 1
ATOM 2130 C CA . ASP A 1 292 ? -1.745 14.446 16.046 1.00 92.50 292 ASP A CA 1
ATOM 2131 C C . ASP A 1 292 ? -1.020 13.869 17.265 1.00 92.50 292 ASP A C 1
ATOM 2133 O O . ASP A 1 292 ? 0.099 14.275 17.571 1.00 92.50 292 ASP A O 1
ATOM 2137 N N . ASN A 1 293 ? -1.621 12.883 17.934 1.00 92.06 293 ASN A N 1
ATOM 2138 C CA . ASN A 1 293 ? -1.044 12.277 19.132 1.00 92.06 293 ASN A CA 1
ATOM 2139 C C . ASN A 1 293 ? -0.295 10.966 18.845 1.00 92.06 293 ASN A C 1
ATOM 2141 O O . ASN A 1 293 ? 0.405 10.467 19.728 1.00 92.06 293 ASN A O 1
ATOM 2145 N N . PHE A 1 294 ? -0.392 10.399 17.633 1.00 93.12 294 PHE A N 1
ATOM 2146 C CA . PHE A 1 294 ? 0.166 9.076 17.334 1.00 93.12 294 PHE A CA 1
ATOM 2147 C C . PHE A 1 294 ? 1.677 9.005 17.583 1.00 93.12 294 PHE A C 1
ATOM 2149 O O . PHE A 1 294 ? 2.159 8.082 18.242 1.00 93.12 294 PHE A O 1
ATOM 2156 N N . ALA A 1 295 ? 2.436 9.968 17.053 1.00 88.88 295 ALA A N 1
ATOM 2157 C CA . ALA A 1 295 ? 3.897 9.954 17.128 1.00 88.88 295 ALA A CA 1
ATOM 2158 C C . ALA A 1 295 ? 4.404 10.149 18.569 1.00 88.88 295 ALA A C 1
ATOM 2160 O O . ALA A 1 295 ? 5.335 9.464 18.987 1.00 88.88 295 ALA A O 1
ATOM 2161 N N . ALA A 1 296 ? 3.764 11.040 19.334 1.00 87.88 296 ALA A N 1
ATOM 2162 C CA . ALA A 1 296 ? 4.167 11.385 20.699 1.00 87.88 296 ALA A CA 1
ATOM 2163 C C . ALA A 1 296 ? 3.698 10.376 21.764 1.00 87.88 296 ALA A C 1
ATOM 2165 O O . ALA A 1 296 ? 4.238 10.361 22.868 1.00 87.88 296 ALA A O 1
ATOM 2166 N N . THR A 1 297 ? 2.697 9.543 21.461 1.00 90.69 297 THR A N 1
ATOM 2167 C CA . THR A 1 297 ? 2.153 8.589 22.436 1.00 90.69 297 THR A CA 1
ATOM 2168 C C . THR A 1 297 ? 3.174 7.512 22.795 1.00 90.69 297 THR A C 1
ATOM 2170 O O . THR A 1 297 ? 3.700 6.829 21.915 1.00 90.69 297 THR A O 1
ATOM 2173 N N . VAL A 1 298 ? 3.343 7.292 24.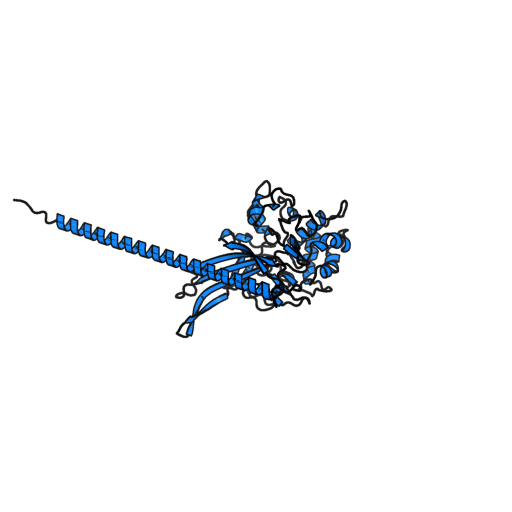099 1.00 92.12 298 VAL A N 1
ATOM 2174 C CA . VAL A 1 298 ? 4.009 6.120 24.679 1.00 92.12 298 VAL A CA 1
ATOM 2175 C C . VAL A 1 298 ? 2.962 5.300 25.427 1.00 92.12 298 VAL A C 1
ATOM 2177 O O . VAL A 1 298 ? 2.180 5.848 26.204 1.00 92.12 298 VAL A O 1
ATOM 2180 N N . ALA A 1 299 ? 2.925 3.994 25.176 1.00 91.44 299 ALA A N 1
ATOM 2181 C CA . ALA A 1 299 ? 1.978 3.072 25.795 1.00 91.44 299 ALA A CA 1
ATOM 2182 C C . ALA A 1 299 ? 2.592 1.670 25.908 1.00 91.44 299 ALA A C 1
ATOM 2184 O O . ALA A 1 299 ? 3.636 1.385 25.321 1.00 91.44 299 ALA A O 1
ATOM 2185 N N . ALA A 1 300 ? 1.937 0.764 26.637 1.00 87.88 300 ALA A N 1
ATOM 2186 C CA . ALA A 1 300 ? 2.332 -0.641 26.615 1.00 87.88 300 ALA A CA 1
ATOM 2187 C C . ALA A 1 300 ? 2.290 -1.161 25.167 1.00 87.88 300 ALA A C 1
ATOM 2189 O O . ALA A 1 300 ? 1.273 -1.027 24.492 1.00 87.88 300 ALA A O 1
ATOM 2190 N N . GLY A 1 301 ? 3.403 -1.710 24.674 1.00 85.75 301 GLY A N 1
ATOM 2191 C CA . GLY A 1 301 ? 3.501 -2.176 23.288 1.00 85.75 301 GLY A CA 1
ATOM 2192 C C . GLY A 1 301 ? 3.580 -1.063 22.234 1.00 85.75 301 GLY A C 1
ATOM 2193 O O . GLY A 1 301 ? 3.278 -1.326 21.071 1.00 85.75 301 GLY A O 1
ATOM 2194 N N . LYS A 1 302 ? 3.954 0.168 22.615 1.00 92.06 302 LYS A N 1
ATOM 2195 C CA . LYS A 1 302 ? 4.276 1.261 21.687 1.00 92.06 302 LYS A CA 1
ATOM 2196 C C . LYS A 1 302 ? 5.303 2.228 22.275 1.00 92.06 302 LYS A C 1
ATOM 2198 O O . LYS A 1 302 ? 5.044 2.898 23.276 1.00 92.06 302 LYS A O 1
ATOM 2203 N N . GLU A 1 303 ? 6.413 2.395 21.566 1.00 90.94 303 GLU A N 1
ATOM 2204 C CA . GLU A 1 303 ? 7.384 3.459 21.825 1.00 90.94 303 GLU A CA 1
ATOM 2205 C C . GLU A 1 303 ? 7.032 4.756 21.068 1.00 90.94 303 GLU A C 1
ATOM 2207 O O . GLU A 1 303 ? 6.249 4.766 20.104 1.00 90.94 303 GLU A O 1
ATOM 2212 N N . ALA A 1 304 ? 7.625 5.873 21.501 1.00 89.44 304 ALA A N 1
ATOM 2213 C CA . ALA A 1 304 ? 7.511 7.150 20.800 1.00 89.44 304 ALA A CA 1
ATOM 2214 C C . ALA A 1 304 ? 8.082 7.020 19.377 1.00 89.44 304 ALA A C 1
ATOM 2216 O O . ALA A 1 304 ? 9.171 6.488 19.182 1.00 89.44 304 ALA A O 1
ATOM 2217 N N . GLY A 1 305 ? 7.333 7.478 18.372 1.00 87.56 305 GLY A N 1
ATOM 2218 C CA . GLY A 1 305 ? 7.702 7.322 16.960 1.00 87.56 305 GLY A CA 1
ATOM 2219 C C . GLY A 1 305 ? 7.635 5.884 16.414 1.00 87.56 305 GLY A C 1
ATOM 2220 O O . GLY A 1 305 ? 7.990 5.667 15.258 1.00 87.56 305 GLY A O 1
ATOM 2221 N N . GLY A 1 306 ? 7.183 4.910 17.214 1.00 92.19 306 GLY A N 1
ATOM 2222 C CA . GLY A 1 306 ? 7.021 3.508 16.820 1.00 92.19 306 GLY A CA 1
ATOM 2223 C C . GLY A 1 306 ? 5.563 3.092 16.561 1.00 92.19 306 GLY A C 1
ATOM 2224 O O . GLY A 1 306 ? 4.626 3.854 16.831 1.00 92.19 306 GLY A O 1
ATOM 2225 N N . PRO A 1 307 ? 5.339 1.878 16.037 1.00 95.88 307 PRO A N 1
ATOM 2226 C CA . PRO A 1 307 ? 4.009 1.299 15.885 1.00 95.88 307 PRO A CA 1
ATOM 2227 C C . PRO A 1 307 ? 3.452 0.789 17.224 1.00 95.88 307 PRO A C 1
ATOM 2229 O O . PRO A 1 307 ? 4.184 0.601 18.194 1.00 95.88 307 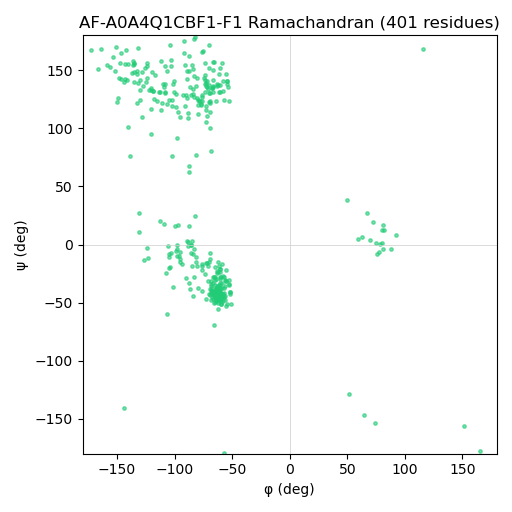PRO A O 1
ATOM 2232 N N . PHE A 1 308 ? 2.151 0.510 17.258 1.00 96.69 308 PHE A N 1
ATOM 2233 C CA . PHE A 1 308 ? 1.582 -0.440 18.208 1.00 96.69 308 PHE A CA 1
ATOM 2234 C C . PHE A 1 308 ? 1.900 -1.864 17.752 1.00 96.69 308 PHE A C 1
ATOM 2236 O O . PHE A 1 308 ? 1.593 -2.239 16.618 1.00 96.69 308 PHE A O 1
ATOM 2243 N N . VAL A 1 309 ? 2.460 -2.676 18.648 1.00 95.25 309 VAL A N 1
ATOM 2244 C CA . VAL A 1 309 ? 2.817 -4.077 18.356 1.00 95.25 309 VAL A CA 1
ATOM 2245 C C . VAL A 1 309 ? 1.602 -5.003 18.249 1.00 95.25 309 VAL A C 1
ATOM 2247 O O . VAL A 1 309 ? 1.697 -6.108 17.727 1.00 95.25 309 VAL A O 1
ATOM 2250 N N . SER A 1 310 ? 0.433 -4.570 18.729 1.00 94.50 310 SER A N 1
ATOM 2251 C CA . SER A 1 310 ? -0.818 -5.321 18.608 1.00 94.50 310 SER A CA 1
ATOM 2252 C C . SER A 1 310 ? -2.042 -4.406 18.635 1.00 94.50 310 SER A C 1
ATOM 2254 O O . SER A 1 310 ? -1.992 -3.280 19.132 1.00 94.50 310 SER A O 1
ATOM 2256 N N . ALA A 1 311 ? -3.179 -4.915 18.152 1.00 94.50 311 ALA A N 1
ATOM 2257 C CA . ALA A 1 311 ? -4.455 -4.213 18.278 1.00 94.50 311 ALA A CA 1
ATOM 2258 C C . ALA A 1 311 ? -4.869 -4.043 19.751 1.00 94.50 311 ALA A C 1
ATOM 2260 O O . ALA A 1 311 ? -5.395 -2.999 20.118 1.00 94.50 311 ALA A O 1
ATOM 2261 N N . ALA A 1 312 ? -4.579 -5.028 20.610 1.00 94.38 312 ALA A N 1
ATOM 2262 C CA . ALA A 1 312 ? -4.845 -4.935 22.047 1.00 94.38 312 ALA A CA 1
ATOM 2263 C C . ALA A 1 312 ? -4.093 -3.756 22.687 1.00 94.38 312 ALA A C 1
ATOM 2265 O O . ALA A 1 312 ? -4.710 -2.936 23.360 1.00 94.38 312 ALA A O 1
ATOM 2266 N N . ALA A 1 313 ? -2.800 -3.608 22.375 1.00 95.31 313 ALA A N 1
ATOM 2267 C CA . ALA A 1 313 ? -1.995 -2.470 22.818 1.00 95.31 313 ALA A CA 1
ATOM 2268 C C . ALA A 1 313 ? -2.586 -1.119 22.376 1.00 95.31 313 ALA A C 1
ATOM 2270 O O . ALA A 1 313 ? -2.553 -0.157 23.138 1.00 95.31 313 ALA A O 1
ATOM 2271 N N . PHE A 1 314 ? -3.159 -1.044 21.170 1.00 97.06 314 PHE A N 1
ATOM 2272 C CA . PHE A 1 314 ? -3.867 0.150 20.705 1.00 97.06 314 PHE A CA 1
ATOM 2273 C C . PHE A 1 314 ? -5.149 0.423 21.510 1.00 97.06 314 PHE A C 1
ATOM 2275 O O . PHE A 1 314 ? -5.363 1.559 21.936 1.00 97.06 314 PHE A O 1
ATOM 2282 N N . PHE A 1 315 ? -5.985 -0.591 21.752 1.00 97.19 315 PHE A N 1
ATOM 2283 C CA . PHE A 1 315 ? -7.239 -0.419 22.498 1.00 97.19 315 PHE A CA 1
ATOM 2284 C C . PHE A 1 315 ? -7.024 -0.014 23.957 1.00 97.19 315 PHE A C 1
ATOM 2286 O O . PHE A 1 315 ? -7.801 0.777 24.486 1.00 97.19 315 PHE A O 1
ATOM 2293 N N . ASP A 1 316 ? -5.959 -0.508 24.583 1.00 95.19 316 ASP A N 1
ATOM 2294 C CA . ASP A 1 316 ? -5.624 -0.193 25.974 1.00 95.19 316 ASP A CA 1
ATOM 2295 C C . ASP A 1 316 ? -4.817 1.121 26.100 1.00 95.19 316 ASP A C 1
ATOM 2297 O O . ASP A 1 316 ? -4.394 1.506 27.192 1.00 95.19 316 ASP A O 1
ATOM 2301 N N . SER A 1 317 ? -4.579 1.827 24.987 1.00 96.00 317 SER A N 1
ATOM 2302 C CA . SER A 1 317 ? -3.703 2.999 24.953 1.00 96.00 317 SER A CA 1
ATOM 2303 C C . SER A 1 317 ? -4.396 4.305 25.368 1.00 96.00 317 SER A C 1
ATOM 2305 O O . SER A 1 317 ? -5.578 4.521 25.076 1.00 96.00 317 SER A O 1
ATOM 2307 N N . PRO A 1 318 ? -3.640 5.266 25.938 1.00 95.56 318 PRO A N 1
ATOM 2308 C CA . PRO A 1 318 ? -4.147 6.617 26.166 1.00 95.56 318 PRO A CA 1
ATOM 2309 C C . PRO A 1 318 ? -4.496 7.345 24.859 1.00 95.56 318 PRO A C 1
ATOM 2311 O O . PRO A 1 318 ? -5.360 8.217 24.874 1.00 95.56 318 PRO A O 1
ATOM 2314 N N . LEU A 1 319 ? -3.888 6.973 23.723 1.00 95.75 319 LEU A N 1
ATOM 2315 C CA . LEU A 1 319 ? -4.196 7.563 22.416 1.00 95.75 319 LEU A CA 1
ATOM 2316 C C . LEU A 1 319 ? -5.674 7.396 22.057 1.00 95.75 319 LEU A C 1
ATOM 2318 O O . LEU A 1 319 ? -6.314 8.368 21.656 1.00 95.75 319 LEU A O 1
ATOM 2322 N N . LEU A 1 320 ? -6.218 6.183 22.211 1.00 97.00 320 LEU A N 1
ATOM 2323 C CA . LEU A 1 320 ? -7.626 5.923 21.915 1.00 97.00 320 LEU A CA 1
ATOM 2324 C C . LEU A 1 320 ? -8.540 6.680 22.886 1.00 97.00 320 LEU A C 1
ATOM 2326 O O . LEU A 1 320 ? -9.501 7.314 22.453 1.00 97.00 320 LEU A O 1
ATOM 2330 N N . ALA A 1 321 ? -8.207 6.678 24.179 1.00 96.06 321 ALA A N 1
ATOM 2331 C CA . ALA A 1 321 ? -8.958 7.423 25.187 1.00 96.06 321 ALA A CA 1
ATOM 2332 C C . ALA A 1 321 ? -9.014 8.930 24.872 1.00 96.06 321 ALA A C 1
ATOM 2334 O O . ALA A 1 321 ? -10.086 9.530 24.917 1.00 96.06 321 ALA A O 1
ATOM 2335 N N . THR A 1 322 ? -7.890 9.536 24.478 1.00 95.88 322 THR A N 1
ATOM 2336 C CA . THR A 1 322 ? -7.837 10.941 24.047 1.00 95.88 322 THR A CA 1
ATOM 2337 C C . THR A 1 322 ? -8.609 11.171 22.749 1.00 95.88 322 THR A C 1
ATOM 2339 O O . THR A 1 322 ? -9.325 12.165 22.627 1.00 95.88 322 THR A O 1
ATOM 2342 N N . ALA A 1 323 ? -8.508 10.266 21.774 1.00 96.75 323 ALA A N 1
ATOM 2343 C CA . ALA A 1 323 ? -9.230 10.392 20.510 1.00 96.75 323 ALA A CA 1
ATOM 2344 C C . ALA A 1 323 ? -10.754 10.407 20.702 1.00 96.75 323 ALA A C 1
ATOM 2346 O O . ALA A 1 323 ? -11.449 11.175 20.033 1.00 96.75 323 ALA A O 1
ATOM 2347 N N . LEU A 1 324 ? -11.247 9.611 21.653 1.00 96.81 324 LEU A N 1
ATOM 2348 C CA . LEU A 1 324 ? -12.661 9.477 22.001 1.00 96.81 324 LEU A CA 1
ATOM 2349 C C . LEU A 1 324 ? -13.142 10.477 23.065 1.00 96.81 324 LEU A C 1
ATOM 2351 O O . LEU A 1 324 ? -14.327 10.493 23.398 1.00 96.81 324 LEU A O 1
ATOM 2355 N N . GLN A 1 325 ? -12.267 11.336 23.588 1.00 94.81 325 GLN A N 1
ATOM 2356 C CA . GLN A 1 325 ? -12.642 12.330 24.594 1.00 94.81 325 GLN A CA 1
ATOM 2357 C C . GLN A 1 325 ? -13.822 13.191 24.105 1.00 94.81 325 GLN A C 1
ATOM 2359 O O . GLN A 1 325 ? -13.873 13.574 22.940 1.00 94.81 325 GLN A O 1
ATOM 2364 N N . ASP A 1 326 ? -14.795 13.490 24.962 1.00 92.50 326 ASP A N 1
ATOM 2365 C CA . ASP A 1 326 ? -15.983 14.298 24.622 1.00 92.50 326 ASP A CA 1
ATOM 2366 C C . ASP A 1 326 ? -16.865 13.735 23.485 1.00 92.50 326 ASP A C 1
ATOM 2368 O O . ASP A 1 326 ? -17.819 14.390 23.070 1.00 92.50 326 ASP A O 1
ATOM 2372 N N . SER A 1 327 ? -16.573 12.536 22.965 1.00 92.19 327 SER A N 1
ATOM 2373 C CA . SER A 1 327 ? -17.347 11.930 21.874 1.00 92.19 327 SER A CA 1
ATOM 2374 C C . SER A 1 327 ? -18.621 11.241 22.354 1.00 92.19 327 SER A C 1
ATOM 2376 O O . SER A 1 327 ? -19.475 10.927 21.537 1.00 92.19 327 SER A O 1
ATOM 2378 N N . GLY A 1 328 ? -18.739 10.981 23.660 1.00 91.25 328 GLY A N 1
ATOM 2379 C CA . GLY A 1 328 ? -19.793 10.143 24.234 1.00 91.25 328 GLY A CA 1
ATOM 2380 C C . GLY A 1 328 ? -19.563 8.637 24.061 1.00 91.25 328 GLY A C 1
ATOM 2381 O O . GLY A 1 328 ? -20.307 7.866 24.652 1.00 91.25 328 GLY A O 1
ATOM 2382 N N . VAL A 1 329 ? -18.527 8.227 23.320 1.00 93.62 329 VAL A N 1
ATOM 2383 C CA . VAL A 1 329 ? -18.125 6.829 23.124 1.00 93.62 329 VAL A CA 1
ATOM 2384 C C . VAL A 1 329 ? -16.946 6.495 24.034 1.00 93.62 329 VAL A C 1
ATOM 2386 O O . VAL A 1 329 ? -15.945 7.212 24.081 1.00 93.62 329 VAL A O 1
ATOM 2389 N N . THR A 1 330 ? -17.040 5.383 24.751 1.00 94.31 330 THR A N 1
ATOM 2390 C CA . THR A 1 330 ? -15.963 4.856 25.591 1.00 94.31 330 THR A CA 1
ATOM 2391 C C . THR A 1 330 ? -14.986 3.991 24.781 1.00 94.31 330 THR A C 1
ATOM 2393 O O . THR A 1 330 ? -15.371 3.371 23.786 1.00 94.31 330 THR A O 1
ATOM 2396 N N . PRO A 1 331 ? -13.713 3.864 25.209 1.00 95.62 331 PRO A N 1
ATOM 2397 C CA . PRO A 1 331 ? -12.768 2.939 24.577 1.00 95.62 331 PRO A CA 1
ATOM 2398 C C . PRO A 1 331 ? -13.262 1.488 24.527 1.00 95.62 331 PRO A C 1
ATOM 2400 O O . PRO A 1 331 ? -12.943 0.775 23.578 1.00 95.62 331 PRO A O 1
ATOM 2403 N N . LEU A 1 332 ? -14.056 1.062 25.517 1.00 94.69 332 LEU A N 1
ATOM 2404 C CA . LEU A 1 332 ? -14.643 -0.277 25.554 1.00 94.69 332 LEU A CA 1
ATOM 2405 C C . LEU A 1 332 ? -15.704 -0.457 24.460 1.00 94.69 332 LEU A C 1
ATOM 2407 O O . LEU A 1 332 ? -15.617 -1.412 23.699 1.00 94.69 332 LEU A O 1
ATOM 2411 N N . GLU A 1 333 ? -16.628 0.495 24.305 1.00 94.38 333 GLU A N 1
ATOM 2412 C CA . GLU A 1 333 ? -17.637 0.448 23.234 1.00 94.38 333 GLU A CA 1
ATOM 2413 C C . GLU A 1 333 ? -16.993 0.458 21.843 1.00 94.38 333 GLU A C 1
ATOM 2415 O O . GLU A 1 333 ? -17.414 -0.278 20.951 1.00 94.38 333 GLU A O 1
ATOM 2420 N N . PHE A 1 334 ? -15.940 1.260 21.650 1.00 95.94 334 PHE A N 1
ATOM 2421 C CA . PHE A 1 334 ? -15.183 1.249 20.399 1.00 95.94 334 PHE A CA 1
ATOM 2422 C C . PHE A 1 334 ? -14.498 -0.103 20.158 1.00 95.94 334 PHE A C 1
ATOM 2424 O O . PHE A 1 334 ? -14.536 -0.636 19.045 1.00 95.94 334 PHE A O 1
ATOM 2431 N N . ARG A 1 335 ? -13.884 -0.676 21.201 1.00 96.31 335 ARG A N 1
ATOM 2432 C CA . ARG A 1 335 ? -13.224 -1.985 21.150 1.00 96.31 335 ARG A CA 1
ATOM 2433 C C . ARG A 1 335 ? -14.199 -3.094 20.780 1.00 96.31 335 ARG A C 1
ATOM 2435 O O . ARG A 1 335 ? -13.874 -3.874 19.892 1.00 96.31 335 ARG A O 1
ATOM 2442 N N . ASP A 1 336 ? -15.370 -3.153 21.400 1.00 94.62 336 ASP A N 1
ATOM 2443 C CA . ASP A 1 336 ? -16.338 -4.234 21.178 1.00 94.62 336 ASP A CA 1
ATOM 2444 C C . ASP A 1 336 ? -16.777 -4.334 19.708 1.00 94.62 336 ASP A C 1
ATOM 2446 O O . ASP A 1 336 ? -16.969 -5.431 19.184 1.00 94.62 336 ASP A O 1
ATOM 2450 N N . VAL A 1 337 ? -16.854 -3.197 19.012 1.00 95.69 337 VAL A N 1
ATOM 2451 C CA . VAL A 1 337 ? -17.202 -3.137 17.585 1.00 95.69 337 VAL A CA 1
ATOM 2452 C C . VAL A 1 337 ? -15.984 -3.381 16.685 1.00 95.69 337 VAL A C 1
ATOM 2454 O O . VAL A 1 337 ? -16.070 -4.115 15.698 1.00 95.69 337 VAL A O 1
ATOM 2457 N N . MET A 1 338 ? -14.837 -2.765 16.994 1.00 97.25 338 MET A N 1
ATOM 2458 C CA . MET A 1 338 ? -13.698 -2.700 16.067 1.00 97.25 338 MET A CA 1
ATOM 2459 C C . MET A 1 338 ? -12.635 -3.781 16.279 1.00 97.25 338 MET A C 1
ATOM 2461 O O . MET A 1 338 ? -11.819 -4.002 15.383 1.00 97.25 338 MET A O 1
ATOM 2465 N N . LEU A 1 339 ? -12.629 -4.490 17.411 1.00 95.75 339 LEU A N 1
ATOM 2466 C CA . LEU A 1 339 ? -11.637 -5.528 17.722 1.00 95.75 339 LEU A CA 1
ATOM 2467 C C . LEU A 1 339 ? -11.475 -6.596 16.620 1.00 95.75 339 LEU A C 1
ATOM 2469 O O . LEU A 1 339 ? -10.327 -6.911 16.304 1.00 95.75 339 LEU A O 1
ATOM 2473 N N . PRO A 1 340 ? -12.543 -7.123 15.981 1.00 95.06 340 PRO A N 1
ATOM 2474 C CA . PRO A 1 340 ? -12.391 -8.105 14.901 1.00 95.06 340 PRO A CA 1
ATOM 2475 C C . PRO A 1 340 ? -11.667 -7.540 13.669 1.00 95.06 340 PRO A C 1
ATOM 2477 O O . PRO A 1 340 ? -10.977 -8.260 12.945 1.00 95.06 340 PRO A O 1
ATOM 2480 N N . TRP A 1 341 ? -11.808 -6.235 13.436 1.00 96.56 341 TRP A N 1
ATOM 2481 C CA . TRP A 1 341 ? -11.314 -5.554 12.245 1.00 96.56 341 TRP A CA 1
ATOM 2482 C C . TRP A 1 341 ? -9.872 -5.083 12.394 1.00 96.56 341 TRP A C 1
ATOM 2484 O O . TRP A 1 341 ? -9.148 -5.080 11.408 1.00 96.56 341 TRP A O 1
ATOM 2494 N N . LEU A 1 342 ? -9.430 -4.698 13.593 1.00 97.06 342 LEU A N 1
ATOM 2495 C CA . LEU A 1 342 ? -8.121 -4.063 13.779 1.00 97.06 342 LEU A CA 1
ATOM 2496 C C . LEU A 1 342 ? -6.989 -5.066 14.035 1.00 97.06 342 LEU A C 1
ATOM 2498 O O . LEU A 1 342 ? -7.159 -6.040 14.766 1.00 97.06 342 LEU A O 1
ATOM 2502 N N . SER A 1 343 ? -5.808 -4.796 13.478 1.00 95.81 343 SER A N 1
ATOM 2503 C CA . SER A 1 343 ? -4.574 -5.585 13.573 1.00 95.81 343 SER A CA 1
ATOM 2504 C C . SER A 1 343 ? -3.359 -4.685 13.837 1.00 95.81 343 SER A C 1
ATOM 2506 O O . SER A 1 343 ? -3.367 -3.515 13.468 1.00 95.81 343 SER A O 1
ATOM 2508 N N . GLY A 1 344 ? -2.296 -5.231 14.442 1.00 94.38 344 GLY A N 1
ATOM 2509 C CA . GLY A 1 344 ? -0.990 -4.553 14.566 1.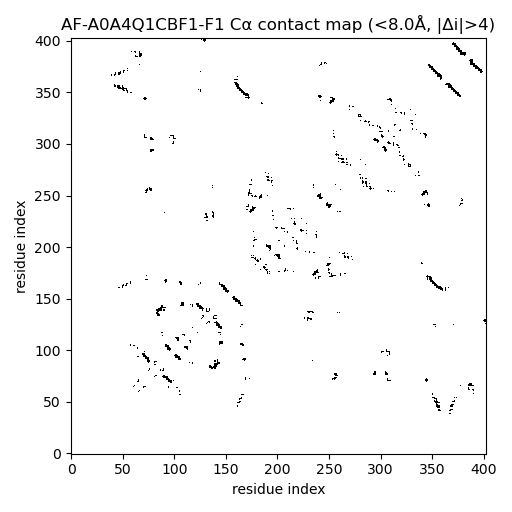00 94.38 344 GLY A CA 1
ATOM 2510 C C . GLY A 1 344 ? -0.105 -4.686 13.319 1.00 94.38 344 GLY A C 1
ATOM 2511 O O . GLY A 1 344 ? 0.990 -4.136 13.258 1.00 94.38 344 GLY A O 1
AT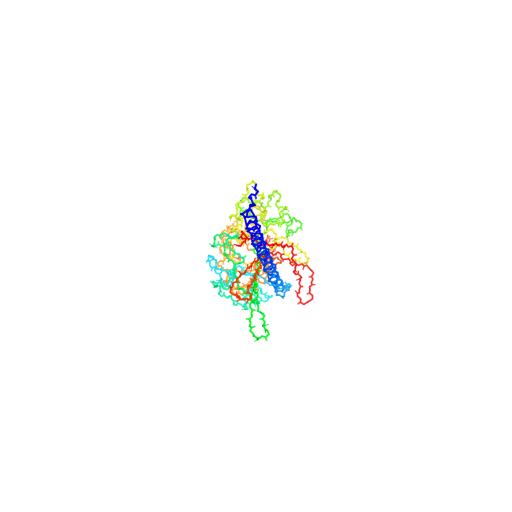OM 2512 N N . ARG A 1 345 ? -0.559 -5.443 12.320 1.00 94.56 345 ARG A N 1
ATOM 2513 C CA . ARG A 1 345 ? 0.167 -5.673 11.073 1.00 94.56 345 ARG A CA 1
ATOM 2514 C C . ARG A 1 345 ? -0.789 -5.819 9.903 1.00 94.56 345 ARG A C 1
ATOM 2516 O O . ARG A 1 345 ? -1.958 -6.169 10.093 1.00 94.56 345 ARG A O 1
ATOM 2523 N N . SER A 1 346 ? -0.225 -5.711 8.714 1.00 95.94 346 SER A N 1
ATOM 2524 C CA . SER A 1 346 ? -0.855 -6.075 7.458 1.00 95.94 346 SER A CA 1
ATOM 2525 C C . SER A 1 346 ? -0.356 -7.402 6.914 1.00 95.94 346 SER A C 1
ATOM 2527 O O . SER A 1 346 ? 0.767 -7.842 7.162 1.00 95.94 346 SER A O 1
ATOM 2529 N N . ASP A 1 347 ? -1.225 -8.023 6.128 1.00 97.19 347 ASP A N 1
ATOM 2530 C CA . ASP A 1 347 ? -0.963 -9.281 5.435 1.00 97.19 347 ASP A CA 1
ATOM 2531 C C . ASP A 1 347 ? -1.179 -9.150 3.920 1.00 97.19 347 ASP A C 1
ATOM 2533 O O . ASP A 1 347 ? -0.895 -10.082 3.171 1.00 97.19 347 ASP A O 1
ATOM 2537 N N . THR A 1 348 ? -1.624 -7.980 3.454 1.00 98.06 348 THR A N 1
ATOM 2538 C CA . THR A 1 348 ? -1.678 -7.620 2.037 1.00 98.06 348 THR A CA 1
ATOM 2539 C C . THR A 1 348 ? -0.806 -6.406 1.787 1.00 98.06 348 THR A C 1
ATOM 2541 O O . THR A 1 348 ? -0.915 -5.391 2.477 1.00 98.06 348 THR A O 1
ATOM 2544 N N . PHE A 1 349 ? 0.017 -6.498 0.752 1.00 98.44 349 PHE A N 1
ATOM 2545 C CA . PHE A 1 349 ? 0.944 -5.452 0.365 1.00 98.44 349 PHE A CA 1
ATOM 2546 C C . PHE A 1 349 ? 0.861 -5.197 -1.131 1.00 98.44 349 PHE A C 1
ATOM 2548 O O . PHE A 1 349 ? 0.618 -6.107 -1.926 1.00 98.44 349 PHE A O 1
ATOM 2555 N N . ARG A 1 350 ? 1.114 -3.955 -1.521 1.00 98.31 350 ARG A N 1
ATOM 2556 C CA . ARG A 1 350 ? 1.314 -3.568 -2.913 1.00 98.31 350 ARG A CA 1
ATOM 2557 C C . ARG A 1 350 ? 2.793 -3.384 -3.154 1.00 98.31 350 ARG A C 1
ATOM 2559 O O . ARG A 1 350 ? 3.423 -2.567 -2.496 1.00 98.31 350 ARG A O 1
ATOM 2566 N N . ILE A 1 351 ? 3.330 -4.085 -4.140 1.00 98.62 351 ILE A N 1
ATOM 2567 C CA . ILE A 1 351 ? 4.684 -3.853 -4.621 1.00 98.62 351 ILE A CA 1
ATOM 2568 C C . ILE A 1 351 ? 4.593 -3.116 -5.945 1.00 98.62 351 ILE A C 1
ATOM 2570 O O . ILE A 1 351 ? 3.958 -3.607 -6.877 1.00 98.62 351 ILE A O 1
ATOM 2574 N N . ARG A 1 352 ? 5.252 -1.962 -6.048 1.00 98.44 352 ARG A N 1
ATOM 2575 C CA . ARG A 1 352 ? 5.566 -1.359 -7.346 1.00 98.44 352 ARG A CA 1
ATOM 2576 C C . ARG A 1 352 ? 7.056 -1.457 -7.592 1.00 98.44 352 ARG A C 1
ATOM 2578 O O . ARG A 1 352 ? 7.849 -1.182 -6.695 1.00 98.44 352 ARG A O 1
ATOM 2585 N N . ALA A 1 353 ? 7.423 -1.840 -8.806 1.00 98.62 353 ALA A N 1
ATOM 2586 C CA . ALA A 1 353 ? 8.814 -1.932 -9.212 1.00 98.62 353 ALA A CA 1
ATOM 2587 C C . ALA A 1 353 ? 9.034 -1.268 -10.568 1.00 98.62 353 ALA A C 1
ATOM 2589 O O . ALA A 1 353 ? 8.171 -1.303 -11.446 1.00 98.62 353 ALA A O 1
ATOM 2590 N N . TYR A 1 354 ? 10.216 -0.691 -10.710 1.00 98.50 354 TYR A N 1
ATOM 2591 C CA . TYR A 1 354 ? 10.729 -0.027 -11.893 1.00 98.50 354 TYR A CA 1
ATOM 2592 C C . TYR A 1 354 ? 11.958 -0.766 -12.405 1.00 98.50 354 TYR A C 1
ATOM 2594 O O . TYR A 1 354 ? 12.758 -1.274 -11.617 1.00 98.50 354 TYR A O 1
ATOM 2602 N N . GLY A 1 355 ? 12.128 -0.775 -13.719 1.00 97.94 355 GLY A N 1
ATOM 2603 C CA . GLY A 1 355 ? 13.345 -1.217 -14.372 1.00 97.94 355 GLY A CA 1
ATOM 2604 C C . GLY A 1 355 ? 13.666 -0.344 -15.568 1.00 97.94 355 GLY A C 1
ATOM 2605 O O . GLY A 1 355 ? 12.777 0.033 -16.328 1.00 97.94 355 GLY A O 1
ATOM 2606 N N . GLU A 1 356 ? 14.950 -0.074 -15.758 1.00 96.62 356 GLU A N 1
ATOM 2607 C CA . GLU A 1 356 ? 15.463 0.626 -16.931 1.00 96.62 356 GLU A CA 1
ATOM 2608 C C . GLU A 1 356 ? 16.601 -0.133 -17.584 1.00 96.62 356 GLU A C 1
ATOM 2610 O O . GLU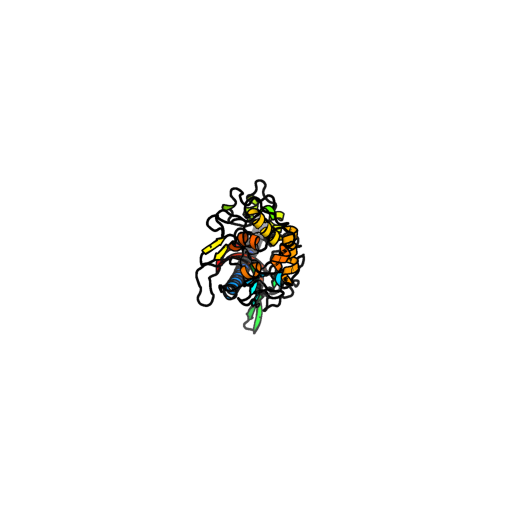 A 1 356 ? 17.371 -0.817 -16.908 1.00 96.62 356 GLU A O 1
ATOM 2615 N N . SER A 1 357 ? 16.711 0.008 -18.898 1.00 95.25 357 SER A N 1
ATOM 2616 C CA . SER A 1 357 ? 17.855 -0.445 -19.681 1.00 95.25 357 SER A CA 1
ATOM 2617 C C . SER A 1 357 ? 18.652 0.763 -20.156 1.00 95.25 357 SER A C 1
ATOM 2619 O O . SER A 1 357 ? 18.085 1.692 -20.739 1.00 95.25 357 SER A O 1
ATOM 2621 N N . ALA A 1 358 ? 19.962 0.734 -19.936 1.00 91.12 358 ALA A N 1
ATOM 2622 C CA . ALA A 1 358 ? 20.872 1.777 -20.389 1.00 91.12 358 ALA A CA 1
ATOM 2623 C C . ALA A 1 358 ? 21.708 1.278 -21.568 1.00 91.12 358 ALA A C 1
ATOM 2625 O O . ALA A 1 358 ? 22.033 0.090 -21.647 1.00 91.12 358 ALA A O 1
ATOM 2626 N N . ASN A 1 359 ? 22.083 2.192 -22.461 1.00 86.19 359 ASN A N 1
ATOM 2627 C CA . ASN A 1 359 ? 23.045 1.882 -23.507 1.00 86.19 359 ASN A CA 1
ATOM 2628 C C . ASN A 1 359 ? 24.431 1.679 -22.871 1.00 86.19 359 ASN A C 1
ATOM 2630 O O . ASN A 1 359 ? 24.950 2.612 -22.257 1.00 86.19 359 ASN A O 1
ATOM 2634 N N . PRO A 1 360 ? 25.081 0.514 -23.029 1.00 79.44 360 PRO A N 1
ATOM 2635 C CA . PRO A 1 360 ? 26.385 0.288 -22.417 1.00 79.44 360 PRO A CA 1
ATOM 2636 C C . PRO A 1 360 ? 27.458 1.277 -22.914 1.00 79.44 360 PRO A C 1
ATOM 2638 O O . PRO A 1 360 ? 28.377 1.607 -22.165 1.00 79.44 360 PRO A O 1
ATOM 2641 N N . ALA A 1 361 ? 27.354 1.771 -24.153 1.00 81.44 361 ALA A N 1
ATOM 2642 C CA . ALA A 1 361 ? 28.291 2.750 -24.713 1.00 81.44 361 ALA A CA 1
ATOM 2643 C C . ALA A 1 361 ? 28.067 4.181 -24.185 1.00 81.44 361 ALA A C 1
ATOM 2645 O O . ALA A 1 361 ? 28.989 4.992 -24.211 1.00 81.44 361 ALA A O 1
ATOM 2646 N N . GLU A 1 362 ? 26.867 4.482 -23.683 1.00 82.38 362 GLU A N 1
ATOM 2647 C CA . GLU A 1 362 ? 26.485 5.778 -23.119 1.00 82.38 362 GLU A CA 1
ATOM 2648 C C . GLU A 1 362 ? 25.636 5.543 -21.860 1.00 82.38 362 GLU A C 1
ATOM 2650 O O . GLU A 1 362 ? 24.414 5.659 -21.863 1.00 82.38 362 GLU A O 1
ATOM 2655 N N . ALA A 1 363 ? 26.302 5.165 -20.766 1.00 70.81 363 ALA A N 1
ATOM 2656 C CA . ALA A 1 363 ? 25.684 4.653 -19.535 1.00 70.81 363 ALA A CA 1
ATOM 2657 C C . ALA A 1 363 ? 24.674 5.602 -18.844 1.00 70.81 363 ALA A C 1
ATOM 2659 O O . ALA A 1 363 ? 23.904 5.175 -17.975 1.00 70.81 363 ALA A O 1
ATOM 2660 N N . THR A 1 364 ? 24.689 6.888 -19.195 1.00 78.19 364 THR A N 1
ATOM 2661 C CA . THR A 1 364 ? 23.749 7.911 -18.713 1.00 78.19 364 THR A CA 1
ATOM 2662 C C . THR A 1 364 ? 22.451 7.951 -19.519 1.00 78.19 364 THR A C 1
ATOM 2664 O O . THR A 1 364 ? 21.454 8.482 -19.031 1.00 78.19 364 THR A O 1
ATOM 2667 N N . LYS A 1 365 ? 22.432 7.380 -20.729 1.00 86.00 365 LYS A N 1
ATOM 2668 C CA . LYS A 1 365 ? 21.264 7.347 -21.604 1.00 86.00 365 LYS A CA 1
ATOM 2669 C C . LYS A 1 365 ? 20.410 6.112 -21.316 1.00 86.00 365 LYS A C 1
ATOM 2671 O O . LYS A 1 365 ? 20.805 4.975 -21.584 1.00 86.00 365 LYS A O 1
ATOM 2676 N N . VAL A 1 366 ? 19.208 6.354 -20.800 1.00 90.75 366 VAL A N 1
ATOM 2677 C CA . VAL A 1 366 ? 18.162 5.335 -20.653 1.00 90.75 366 VAL A CA 1
ATOM 2678 C C . VAL A 1 366 ? 17.471 5.139 -22.001 1.00 90.75 366 VAL A C 1
ATOM 2680 O O . VAL A 1 366 ? 16.902 6.079 -22.548 1.00 90.75 366 VAL A O 1
ATOM 2683 N N . GLU A 1 367 ? 17.524 3.922 -22.539 1.00 93.75 367 GLU A N 1
ATOM 2684 C CA . GLU A 1 367 ? 16.916 3.585 -23.838 1.00 93.75 367 GLU A CA 1
ATOM 2685 C C . GLU A 1 367 ? 15.464 3.113 -23.686 1.00 93.75 367 GLU A C 1
ATOM 2687 O O . GLU A 1 367 ? 14.647 3.268 -24.592 1.00 93.75 367 GLU A O 1
ATOM 2692 N N . SER A 1 368 ? 15.121 2.504 -22.548 1.00 95.25 368 SER A N 1
ATOM 2693 C CA . SER A 1 368 ? 13.769 2.019 -22.256 1.00 95.25 368 SER A CA 1
ATOM 2694 C C . SER A 1 368 ? 13.549 1.858 -20.757 1.00 95.25 368 SER A C 1
ATOM 2696 O O . SER A 1 368 ? 14.490 1.625 -19.994 1.00 95.25 368 SER A O 1
ATOM 2698 N N . SER A 1 369 ? 12.286 1.942 -20.349 1.00 96.25 369 SER A N 1
ATOM 2699 C CA . SER A 1 369 ? 11.847 1.787 -18.966 1.00 96.25 369 SER A CA 1
ATOM 2700 C C . SER A 1 369 ? 10.535 1.007 -18.872 1.00 96.25 369 SER A C 1
ATOM 2702 O O . SER A 1 369 ? 9.749 0.920 -19.821 1.00 96.25 369 SER A O 1
ATOM 2704 N N . ALA A 1 370 ? 10.311 0.382 -17.720 1.00 97.88 370 ALA A N 1
ATOM 2705 C CA . ALA A 1 370 ? 9.107 -0.381 -17.438 1.00 97.88 370 ALA A CA 1
ATOM 2706 C C . ALA A 1 370 ? 8.744 -0.304 -15.953 1.00 97.88 370 ALA A C 1
ATOM 2708 O O . ALA A 1 370 ? 9.616 -0.355 -15.086 1.00 97.88 370 ALA A O 1
ATOM 2709 N N . TRP A 1 371 ? 7.443 -0.260 -15.674 1.00 98.44 371 TRP A N 1
ATOM 2710 C CA . TRP A 1 371 ? 6.887 -0.303 -14.327 1.00 98.44 371 TRP A CA 1
ATOM 2711 C C . TRP A 1 371 ? 5.904 -1.459 -14.208 1.00 98.44 371 TRP A C 1
ATOM 2713 O O . TRP A 1 371 ? 5.142 -1.742 -15.133 1.00 98.44 371 TRP A O 1
ATOM 2723 N N . CYS A 1 372 ? 5.889 -2.110 -13.054 1.00 98.44 372 CYS A N 1
ATOM 2724 C CA . CYS A 1 372 ? 4.903 -3.132 -12.737 1.00 98.44 372 CYS A CA 1
ATOM 2725 C C . CYS A 1 372 ? 4.355 -2.954 -11.325 1.00 98.44 372 CYS A C 1
ATOM 2727 O O . CYS A 1 372 ? 4.994 -2.351 -10.461 1.00 98.44 372 CYS A O 1
ATOM 2729 N N . GLU A 1 373 ? 3.159 -3.486 -11.112 1.00 98.19 373 GLU A N 1
ATOM 2730 C CA . GLU A 1 373 ? 2.474 -3.525 -9.828 1.00 98.19 373 GLU A CA 1
ATOM 2731 C C . GLU A 1 373 ? 2.052 -4.960 -9.532 1.00 98.19 373 GLU A C 1
ATOM 2733 O O . GLU A 1 373 ? 1.522 -5.654 -10.402 1.00 98.19 373 GLU A O 1
ATOM 2738 N N . ALA A 1 374 ? 2.267 -5.389 -8.295 1.00 98.38 374 ALA A N 1
ATOM 2739 C CA . ALA A 1 374 ? 1.791 -6.658 -7.785 1.00 98.38 374 ALA A CA 1
ATOM 2740 C C . ALA A 1 374 ? 1.076 -6.457 -6.450 1.00 98.38 374 ALA A C 1
ATOM 2742 O O . ALA A 1 374 ? 1.534 -5.679 -5.614 1.00 98.38 374 ALA A O 1
ATOM 2743 N N . ILE A 1 375 ? -0.012 -7.194 -6.234 1.00 98.06 375 ILE A N 1
ATOM 2744 C CA . ILE A 1 375 ? -0.594 -7.359 -4.901 1.00 98.06 375 ILE A CA 1
ATOM 2745 C C . ILE A 1 375 ? -0.111 -8.690 -4.349 1.00 98.06 375 ILE A C 1
ATOM 2747 O O . ILE A 1 375 ? -0.192 -9.726 -5.016 1.00 98.06 375 ILE A O 1
ATOM 2751 N N . VAL A 1 376 ? 0.411 -8.642 -3.134 1.00 98.12 376 VAL A N 1
ATOM 2752 C CA . VAL A 1 376 ? 1.019 -9.765 -2.439 1.00 98.12 376 VAL A CA 1
ATOM 2753 C C . VAL A 1 376 ? 0.224 -10.036 -1.175 1.00 98.12 376 VAL A C 1
ATOM 2755 O O . VAL A 1 376 ? -0.071 -9.115 -0.422 1.00 98.12 376 VAL A O 1
ATOM 2758 N N . GLN A 1 377 ? -0.118 -11.299 -0.951 1.00 97.25 377 GLN A N 1
ATOM 2759 C CA . GLN A 1 377 ? -0.912 -11.755 0.181 1.00 97.25 377 GLN A CA 1
ATOM 2760 C C . GLN A 1 377 ? -0.120 -12.769 1.005 1.00 97.25 377 GLN A C 1
ATOM 2762 O O . GLN A 1 377 ? 0.427 -13.723 0.445 1.00 97.25 377 GLN A O 1
ATOM 2767 N N . ARG A 1 378 ? -0.114 -12.605 2.329 1.00 96.19 378 ARG A N 1
ATOM 2768 C CA . ARG A 1 378 ? 0.328 -13.639 3.264 1.00 96.19 378 ARG A CA 1
ATOM 2769 C C . ARG A 1 378 ? -0.671 -14.784 3.255 1.00 96.19 378 ARG A C 1
ATOM 2771 O O . ARG A 1 378 ? -1.878 -14.577 3.405 1.00 96.19 378 ARG A O 1
ATOM 2778 N N . ARG A 1 379 ? -0.163 -15.994 3.111 1.00 94.38 379 ARG A N 1
ATOM 2779 C CA . ARG A 1 379 ? -0.921 -17.235 3.122 1.00 94.38 379 ARG A CA 1
ATOM 2780 C C . ARG A 1 379 ? -0.571 -18.054 4.370 1.00 94.38 379 ARG A C 1
ATOM 2782 O O . ARG A 1 379 ? 0.494 -17.848 4.944 1.00 94.38 379 ARG A O 1
ATOM 2789 N N . PRO A 1 380 ? -1.448 -18.977 4.797 1.00 91.06 380 PRO A N 1
ATOM 2790 C CA . PRO A 1 380 ? -1.198 -19.818 5.967 1.00 91.06 380 PRO A CA 1
ATOM 2791 C C . PRO A 1 380 ? -0.089 -20.861 5.768 1.00 91.06 380 PRO A C 1
ATOM 2793 O O . PRO A 1 380 ? 0.259 -21.553 6.720 1.00 91.06 380 PRO A O 1
ATOM 2796 N N . ASP A 1 381 ? 0.446 -21.034 4.554 1.00 89.88 381 ASP A N 1
ATOM 2797 C CA . ASP A 1 381 ? 1.562 -21.947 4.332 1.00 89.88 381 ASP A CA 1
ATOM 2798 C C . ASP A 1 381 ? 2.864 -21.371 4.894 1.00 89.88 381 ASP A C 1
ATOM 2800 O O . ASP A 1 381 ? 3.373 -20.355 4.426 1.00 89.88 381 ASP A O 1
ATOM 2804 N N . ALA A 1 382 ? 3.410 -22.051 5.900 1.00 85.62 382 ALA A N 1
ATOM 2805 C CA . ALA A 1 382 ? 4.690 -21.699 6.488 1.00 85.62 382 ALA A CA 1
ATOM 2806 C C . ALA A 1 382 ? 5.860 -22.072 5.560 1.00 85.62 382 ALA A C 1
ATOM 2808 O O . ALA A 1 382 ? 5.920 -23.165 4.991 1.00 85.62 382 ALA A O 1
ATOM 2809 N N . LEU A 1 383 ? 6.830 -21.170 5.464 1.00 89.00 383 LEU A N 1
ATOM 2810 C CA . LEU A 1 383 ? 8.152 -21.360 4.891 1.00 89.00 383 LEU A CA 1
ATOM 2811 C C . LEU A 1 383 ? 9.167 -21.529 6.034 1.00 89.00 383 LEU A C 1
ATOM 2813 O O . LEU A 1 383 ? 9.333 -20.613 6.845 1.00 89.00 383 LEU A O 1
ATOM 2817 N N . PRO A 1 384 ? 9.872 -22.673 6.118 1.00 89.00 384 PRO A N 1
ATOM 2818 C CA . PRO A 1 384 ? 10.858 -22.910 7.169 1.00 89.00 384 PRO A CA 1
ATOM 2819 C C . PRO A 1 384 ? 11.893 -21.780 7.261 1.00 89.00 384 PRO A C 1
ATOM 2821 O O . PRO A 1 384 ? 12.560 -21.467 6.278 1.00 89.00 384 PRO A O 1
ATOM 2824 N N . GLY A 1 385 ? 12.014 -21.170 8.443 1.00 87.62 385 GLY A N 1
ATOM 2825 C CA . GLY A 1 385 ? 12.946 -20.066 8.711 1.00 87.62 385 GLY A CA 1
ATOM 2826 C C . GLY A 1 385 ? 12.486 -18.675 8.254 1.00 87.62 385 GLY A C 1
ATOM 2827 O O . GLY A 1 385 ? 13.178 -17.707 8.547 1.00 87.62 385 GLY A O 1
ATOM 2828 N N . PHE A 1 386 ? 11.335 -18.557 7.584 1.00 90.38 386 PHE A N 1
ATOM 2829 C CA . PHE A 1 386 ? 10.827 -17.290 7.035 1.00 90.38 386 PHE A CA 1
ATOM 2830 C C . PHE A 1 386 ? 9.359 -17.008 7.392 1.00 90.38 386 PHE A C 1
ATOM 2832 O O . PHE A 1 386 ? 8.754 -16.108 6.818 1.00 90.38 386 PHE A O 1
ATOM 2839 N N . GLY A 1 387 ? 8.774 -17.779 8.312 1.00 92.00 387 GLY A N 1
ATOM 2840 C CA . GLY A 1 387 ? 7.380 -17.636 8.732 1.00 92.00 387 GLY A CA 1
ATOM 2841 C C . GLY A 1 387 ? 6.382 -17.930 7.607 1.00 92.00 387 GLY A C 1
ATOM 2842 O O . GLY A 1 387 ? 6.613 -18.799 6.777 1.00 92.00 387 GLY A O 1
ATOM 2843 N N . ASN A 1 388 ? 5.245 -17.249 7.585 1.00 93.81 388 ASN A N 1
ATOM 2844 C CA . ASN A 1 388 ? 4.178 -17.477 6.610 1.00 93.81 388 ASN A CA 1
ATOM 2845 C C . ASN A 1 388 ? 4.536 -16.934 5.217 1.00 93.81 388 ASN A C 1
ATOM 2847 O O . ASN A 1 388 ? 5.132 -15.863 5.077 1.00 93.81 388 ASN A O 1
ATOM 2851 N N . ARG A 1 389 ? 4.148 -17.661 4.166 1.00 95.31 389 ARG A N 1
ATOM 2852 C CA . ARG A 1 389 ? 4.491 -17.328 2.783 1.00 95.31 389 ARG A CA 1
ATOM 2853 C C . ARG A 1 389 ? 3.725 -16.124 2.266 1.00 95.31 389 ARG A C 1
ATOM 2855 O O . ARG A 1 389 ? 2.502 -16.062 2.351 1.00 95.31 389 ARG A O 1
ATOM 2862 N N . PHE A 1 390 ? 4.432 -15.246 1.572 1.00 96.88 390 PHE A N 1
ATOM 2863 C CA . PHE A 1 390 ? 3.855 -14.230 0.710 1.00 96.88 390 PHE A CA 1
ATOM 2864 C C . PHE A 1 390 ? 3.752 -14.722 -0.736 1.00 96.88 390 PHE A C 1
ATOM 2866 O O . PHE A 1 390 ? 4.719 -15.205 -1.330 1.00 96.88 390 PHE A O 1
ATOM 2873 N N . ALA A 1 391 ? 2.562 -14.595 -1.321 1.00 96.50 391 ALA A N 1
ATOM 2874 C CA . ALA A 1 391 ? 2.285 -14.975 -2.701 1.00 96.50 391 ALA A CA 1
ATOM 2875 C C . ALA A 1 391 ? 1.687 -13.803 -3.482 1.00 96.50 391 ALA A C 1
ATOM 2877 O O . ALA A 1 391 ? 0.830 -13.080 -2.978 1.00 96.50 391 ALA A O 1
ATOM 2878 N N . ILE A 1 392 ? 2.116 -13.639 -4.734 1.00 97.75 392 ILE A N 1
ATOM 2879 C CA . ILE A 1 392 ? 1.512 -12.677 -5.659 1.00 97.75 392 ILE A CA 1
ATOM 2880 C C . ILE A 1 392 ? 0.121 -13.193 -6.043 1.00 97.75 392 ILE A C 1
ATOM 2882 O O . ILE A 1 392 ? -0.000 -14.299 -6.569 1.00 97.75 392 ILE A O 1
ATOM 2886 N N . VAL A 1 393 ? -0.911 -12.392 -5.786 1.00 95.94 393 VAL A N 1
ATOM 2887 C CA . VAL A 1 393 ? -2.311 -12.697 -6.138 1.00 95.94 393 VAL A CA 1
ATOM 2888 C C . VAL A 1 393 ? -2.804 -11.889 -7.336 1.00 95.94 393 VAL A C 1
ATOM 2890 O O . VAL A 1 393 ? -3.750 -12.291 -8.001 1.00 95.94 393 VAL A O 1
ATOM 2893 N N . TYR A 1 394 ? -2.139 -10.776 -7.642 1.00 96.38 394 TYR A N 1
ATOM 2894 C CA . TYR A 1 394 ? -2.446 -9.923 -8.785 1.00 96.38 394 TYR A CA 1
ATOM 2895 C C . TYR A 1 394 ? -1.159 -9.317 -9.335 1.00 96.38 394 TYR A C 1
ATOM 2897 O O . TYR A 1 394 ? -0.281 -8.944 -8.558 1.00 96.38 394 TYR A O 1
ATOM 2905 N N . PHE A 1 395 ? -1.055 -9.197 -10.658 1.00 97.38 395 PHE A N 1
ATOM 2906 C CA . PHE A 1 395 ? 0.072 -8.562 -11.334 1.00 97.38 395 PHE A CA 1
ATOM 2907 C C . PHE A 1 395 ? -0.405 -7.797 -12.567 1.00 97.38 395 PHE A C 1
ATOM 2909 O O . PHE A 1 395 ? -1.221 -8.304 -13.337 1.00 97.38 395 PHE A O 1
ATOM 2916 N N . ARG A 1 396 ? 0.171 -6.616 -12.799 1.00 96.44 396 ARG A N 1
ATOM 2917 C CA . ARG A 1 396 ? 0.029 -5.879 -14.057 1.00 96.44 396 ARG A CA 1
ATOM 2918 C C . ARG A 1 396 ? 1.275 -5.066 -14.396 1.00 96.44 396 ARG A C 1
ATOM 2920 O O . ARG A 1 396 ? 2.037 -4.662 -13.518 1.00 96.44 396 ARG A O 1
ATOM 2927 N N . TRP A 1 397 ? 1.437 -4.783 -15.684 1.00 97.50 397 TRP A N 1
ATOM 2928 C CA . TRP A 1 397 ? 2.318 -3.716 -16.157 1.00 97.50 397 TRP A CA 1
ATOM 2929 C C . TRP A 1 397 ? 1.598 -2.372 -16.029 1.00 97.50 397 TRP A C 1
ATOM 2931 O O . TRP A 1 397 ? 0.386 -2.317 -16.227 1.00 97.50 397 TRP A O 1
ATOM 2941 N N . LEU A 1 398 ? 2.337 -1.321 -15.685 1.00 96.38 398 LEU A N 1
ATOM 2942 C CA . LEU A 1 398 ? 1.812 0.034 -15.524 1.00 96.38 398 LEU A CA 1
ATOM 2943 C C . LEU A 1 398 ? 2.142 0.887 -16.753 1.00 96.38 398 LEU A C 1
ATOM 2945 O O . LEU A 1 398 ? 3.255 0.803 -17.286 1.00 96.38 398 LEU A O 1
ATOM 2949 N N . GLY A 1 399 ? 1.168 1.685 -17.192 1.00 93.19 399 GLY A N 1
ATOM 2950 C CA . GLY A 1 399 ? 1.325 2.672 -18.260 1.00 93.19 399 GLY A CA 1
ATOM 2951 C C . GLY A 1 399 ? 1.714 4.061 -17.734 1.00 93.19 399 GLY A C 1
ATOM 2952 O O . GLY A 1 399 ? 1.753 4.275 -16.521 1.00 93.19 399 GLY A O 1
ATOM 2953 N N . PRO A 1 400 ? 1.989 5.033 -18.623 1.00 87.25 400 PRO A N 1
ATOM 2954 C CA . PRO A 1 400 ? 2.245 6.424 -18.236 1.00 87.25 400 PRO A CA 1
ATOM 2955 C C . PRO A 1 400 ? 1.124 7.053 -17.393 1.00 87.25 400 PRO A C 1
ATOM 2957 O O . PRO A 1 400 ? 1.385 7.891 -16.539 1.00 87.25 400 PRO A O 1
ATOM 2960 N N . GLU A 1 401 ? -0.121 6.638 -17.610 1.00 87.75 401 GLU A N 1
ATOM 2961 C CA . GLU A 1 401 ? -1.299 7.072 -16.861 1.00 87.75 401 GLU A CA 1
ATOM 2962 C C . GLU A 1 401 ? -1.370 6.513 -15.432 1.00 87.75 401 GLU A C 1
ATOM 2964 O O . GLU A 1 401 ? -2.134 7.028 -14.623 1.00 87.75 401 GLU A O 1
ATOM 2969 N N . ASP A 1 402 ? -0.586 5.481 -15.107 1.00 88.06 402 ASP A N 1
ATOM 2970 C CA . ASP A 1 402 ? -0.540 4.857 -13.781 1.00 88.06 402 ASP A CA 1
ATOM 2971 C C . ASP A 1 402 ? 0.606 5.389 -12.898 1.00 88.06 402 ASP A C 1
ATOM 2973 O O . ASP A 1 402 ? 0.664 5.020 -11.715 1.00 88.06 402 ASP A O 1
ATOM 2977 N N . ILE A 1 403 ? 1.541 6.173 -13.459 1.00 89.31 403 ILE A N 1
ATOM 2978 C CA . ILE A 1 403 ? 2.734 6.687 -12.761 1.00 89.31 403 ILE A CA 1
ATOM 2979 C C . ILE A 1 403 ? 2.522 8.127 -12.346 1.00 89.31 403 ILE A C 1
ATOM 2981 O O . ILE A 1 403 ? 2.606 9.075 -13.153 1.00 89.31 403 ILE A O 1
#

Mean predicted aligned error: 6.02 Å

Radius of gyration: 27.75 Å; Cα contacts (8 Å, |Δi|>4): 903; chains: 1; bounding box: 69×41×121 Å

Foldseek 3Di:
DDDPCPPVVVVVVVVVVVVVVVVVVVVVVVVVVVVVVVVLVVQAVQFVVQQVVQVVVLQVVCLQQVQAPLKFKAFLVLLVQDFWEPSQRRQWIWIDGNLQHTAWTSWAPTDGPDDDDQPDPQKDWLADCLQQNDTTGLRYTHIGGWAWDWDADPVRDIFTFWTKIKGKGFPLLAAALAFAQVQALHGPAGFCCCLLPVQRGSPQPCLNVDPALCCSQVRGPHGDDSNSSSSRVSHYGNWFWDADPQGTHIQQHAPRYLRLSNQLRLLVSLQVQADPPDQRFPSNQLSNLLNVCSQVFDWVQDDRSTFRSWPVRVLPGVSNVRSCPPRNDDSVSSCVRCVSRYTSHGFKMKMKMKIFGADRVGRVDTSDMWMKIWIWGFGSDQDVSRHTRIDTPDMDTDDPSND

Organism: NCBI:txid2508720

pLDDT: mean 92.35, std 6.88, range [39.84, 98.69]